Protein AF-0000000067929031 (afdb_homodimer)

Structure (mmCIF, N/CA/C/O backbone):
data_AF-0000000067929031-model_v1
#
loop_
_entity.id
_entity.type
_entity.pdbx_description
1 polymer "Streptomycin 3''-kinase"
#
loop_
_atom_site.group_PDB
_atom_site.id
_atom_site.type_symbol
_atom_site.label_atom_id
_atom_site.label_alt_id
_atom_site.label_comp_id
_atom_site.label_asym_id
_atom_site.label_entity_id
_atom_site.label_seq_id
_atom_site.pdbx_PDB_ins_code
_atom_site.Cartn_x
_atom_site.Cartn_y
_atom_site.Cartn_z
_atom_site.occupancy
_atom_site.B_iso_or_equiv
_atom_site.auth_seq_id
_atom_site.auth_comp_id
_atom_site.auth_asym_id
_atom_site.auth_atom_id
_atom_site.pdbx_PDB_model_num
ATOM 1 N N . MET A 1 1 ? -22.984 -0.752 -9.156 1 40.59 1 MET A N 1
ATOM 2 C CA . MET A 1 1 ? -22.953 0.348 -8.203 1 40.59 1 MET A CA 1
ATOM 3 C C . MET A 1 1 ? -22.078 0.003 -7.008 1 40.59 1 MET A C 1
ATOM 5 O O . MET A 1 1 ? -21.984 -1.159 -6.605 1 40.59 1 MET A O 1
ATOM 9 N N . GLN A 1 2 ? -20.984 0.784 -6.73 1 55.66 2 GLN A N 1
ATOM 10 C CA . GLN A 1 2 ? -20.141 0.468 -5.586 1 55.66 2 GLN A CA 1
ATOM 11 C C . GLN A 1 2 ? -20.984 0.17 -4.348 1 55.66 2 GLN A C 1
ATOM 13 O O . GLN A 1 2 ? -21.859 0.95 -3.984 1 55.66 2 GLN A O 1
ATOM 18 N N . ALA A 1 3 ? -21.062 -1.129 -3.986 1 71.12 3 ALA A N 1
ATOM 19 C CA . ALA A 1 3 ? -21.906 -1.5 -2.857 1 71.12 3 ALA A CA 1
ATOM 20 C C . ALA A 1 3 ? -21.156 -1.351 -1.536 1 71.12 3 ALA A C 1
ATOM 22 O O . ALA A 1 3 ? -20.047 -1.851 -1.389 1 71.12 3 ALA A O 1
ATOM 23 N N . PHE A 1 4 ? -21.609 -0.338 -0.713 1 84.81 4 PHE A N 1
ATOM 24 C CA . PHE A 1 4 ? -21.141 -0.156 0.66 1 84.81 4 PHE A CA 1
ATOM 25 C C . PHE A 1 4 ? -22 -0.962 1.627 1 84.81 4 PHE A C 1
ATOM 27 O O . PHE A 1 4 ? -23.062 -1.46 1.254 1 84.81 4 PHE A O 1
ATOM 34 N N . PRO A 1 5 ? -21.516 -1.262 2.826 1 80.38 5 PRO A N 1
ATOM 35 C CA . PRO A 1 5 ? -22.297 -2.045 3.781 1 80.38 5 PRO A CA 1
ATOM 36 C C . PRO A 1 5 ? -23.75 -1.573 3.879 1 80.38 5 PRO A C 1
ATOM 38 O O . PRO A 1 5 ? -24 -0.375 4.031 1 80.38 5 PRO A O 1
ATOM 41 N N . GLU A 1 6 ? -24.641 -2.482 3.807 1 84.88 6 GLU A N 1
ATOM 42 C CA . GLU A 1 6 ? -26.062 -2.17 3.826 1 84.88 6 GLU A CA 1
ATOM 43 C C . GLU A 1 6 ? -26.438 -1.386 5.082 1 84.88 6 GLU A C 1
ATOM 45 O O . GLU A 1 6 ? -27.312 -0.509 5.035 1 84.88 6 GLU A O 1
ATOM 50 N N . ARG A 1 7 ? -25.766 -1.701 6.168 1 88.94 7 ARG A N 1
ATOM 51 C CA . ARG A 1 7 ? -26.094 -1.1 7.457 1 88.94 7 ARG A CA 1
ATOM 52 C C . ARG A 1 7 ? -25.812 0.397 7.453 1 88.94 7 ARG A C 1
ATOM 54 O O . ARG A 1 7 ? -26.312 1.137 8.297 1 88.94 7 ARG A O 1
ATOM 61 N N . TRP A 1 8 ? -24.969 0.832 6.504 1 92.81 8 TRP A N 1
ATOM 62 C CA . TRP A 1 8 ? -24.641 2.252 6.457 1 92.81 8 TRP A CA 1
ATOM 63 C C . TRP A 1 8 ? -25.781 3.055 5.828 1 92.81 8 TRP A C 1
ATOM 65 O O . TRP A 1 8 ? -25.844 4.273 5.992 1 92.81 8 TRP A O 1
ATOM 75 N N . LYS A 1 9 ? -26.703 2.34 5.078 1 92.44 9 LYS A N 1
ATOM 76 C CA . LYS A 1 9 ? -27.859 2.959 4.457 1 92.44 9 LYS A CA 1
ATOM 77 C C . LYS A 1 9 ? -27.469 4.195 3.656 1 92.44 9 LYS A C 1
ATOM 79 O O . LYS A 1 9 ? -28.078 5.258 3.803 1 92.44 9 LYS A O 1
ATOM 84 N N . VAL A 1 10 ? -26.375 4.117 2.932 1 94.38 10 VAL A N 1
ATOM 85 C CA . VAL A 1 10 ? -25.922 5.219 2.088 1 94.38 10 VAL A CA 1
ATOM 86 C C . VAL A 1 10 ? -26.25 4.914 0.626 1 94.38 10 VAL A C 1
ATOM 88 O O . VAL A 1 10 ? -26.406 3.752 0.247 1 94.38 10 VAL A O 1
ATOM 91 N N . SER A 1 11 ? -26.375 5.949 -0.214 1 93.56 11 SER A N 1
ATOM 92 C CA . SER A 1 11 ? -26.75 5.805 -1.618 1 93.56 11 SER A CA 1
ATOM 93 C C . SER A 1 11 ? -26 6.801 -2.494 1 93.56 11 SER A C 1
ATOM 95 O O . SER A 1 11 ? -25.188 7.59 -1.993 1 93.56 11 SER A O 1
ATOM 97 N N . ALA A 1 12 ? -26.062 6.637 -3.836 1 93.5 12 ALA A N 1
ATOM 98 C CA . ALA A 1 12 ? -25.578 7.559 -4.863 1 93.5 12 ALA A CA 1
ATOM 99 C C . ALA A 1 12 ? -24.094 7.824 -4.707 1 93.5 12 ALA A C 1
ATOM 101 O O . ALA A 1 12 ? -23.656 8.977 -4.684 1 93.5 12 ALA A O 1
ATOM 102 N N . PRO A 1 13 ? -23.344 6.77 -4.625 1 92.25 13 PRO A N 1
ATOM 103 C CA . PRO A 1 13 ? -21.906 6.98 -4.508 1 92.25 13 PRO A CA 1
ATOM 104 C C . PRO A 1 13 ? -21.312 7.68 -5.73 1 92.25 13 PRO A C 1
ATOM 106 O O . PRO A 1 13 ? -21.656 7.348 -6.867 1 92.25 13 PRO A O 1
ATOM 109 N N . GLU A 1 14 ? -20.547 8.703 -5.445 1 92.12 14 GLU A N 1
ATOM 110 C CA . GLU A 1 14 ? -19.75 9.406 -6.445 1 92.12 14 GLU A CA 1
ATOM 111 C C . GLU A 1 14 ? -18.266 9.398 -6.086 1 92.12 14 GLU A C 1
ATOM 113 O O . GLU A 1 14 ? -17.891 9.852 -5.004 1 92.12 14 GLU A O 1
ATOM 118 N N . LEU A 1 15 ? -17.406 8.836 -6.941 1 88.81 15 LEU A N 1
ATOM 119 C CA . LEU A 1 15 ? -15.961 8.859 -6.703 1 88.81 15 LEU A CA 1
ATOM 120 C C . LEU A 1 15 ? -15.414 10.281 -6.84 1 88.81 15 LEU A C 1
ATOM 122 O O . LEU A 1 15 ? -15.469 10.867 -7.922 1 88.81 15 LEU A O 1
ATOM 126 N N . ILE A 1 16 ? -14.867 10.766 -5.785 1 90 16 ILE A N 1
ATOM 127 C CA . ILE A 1 16 ? -14.469 12.164 -5.848 1 90 16 ILE A CA 1
ATOM 128 C C . ILE A 1 16 ? -12.945 12.266 -5.832 1 90 16 ILE A C 1
ATOM 130 O O . ILE A 1 16 ? -12.375 13.305 -6.188 1 90 16 ILE A O 1
ATOM 134 N N . ALA A 1 17 ? -12.25 11.234 -5.289 1 85.81 17 ALA A N 1
ATOM 135 C CA . ALA A 1 17 ? -10.789 11.203 -5.301 1 85.81 17 ALA A CA 1
ATOM 136 C C . ALA A 1 17 ? -10.266 9.773 -5.203 1 85.81 17 ALA A C 1
ATOM 138 O O . ALA A 1 17 ? -10.961 8.891 -4.691 1 85.81 17 ALA A O 1
ATOM 139 N N . GLU A 1 18 ? -9.148 9.5 -5.77 1 79.62 18 GLU A N 1
ATOM 140 C CA . GLU A 1 18 ? -8.43 8.242 -5.629 1 79.62 18 GLU A CA 1
ATOM 141 C C . GLU A 1 18 ? -6.949 8.477 -5.324 1 79.62 18 GLU A C 1
ATOM 143 O O . GLU A 1 18 ? -6.277 9.234 -6.031 1 79.62 18 GLU A O 1
ATOM 148 N N . THR A 1 19 ? -6.551 7.98 -4.184 1 74.62 19 THR A N 1
ATOM 149 C CA . THR A 1 19 ? -5.152 8.07 -3.771 1 74.62 19 THR A CA 1
ATOM 150 C C . THR A 1 19 ? -4.473 6.711 -3.863 1 74.62 19 THR A C 1
ATOM 152 O O . THR A 1 19 ? -5.09 5.727 -4.281 1 74.62 19 THR A O 1
ATOM 155 N N . PHE A 1 20 ? -3.266 6.754 -3.521 1 65.12 20 PHE A N 1
ATOM 156 C CA . PHE A 1 20 ? -2.51 5.508 -3.506 1 65.12 20 PHE A CA 1
ATOM 157 C C . PHE A 1 20 ? -3.145 4.5 -2.559 1 65.12 20 PHE A C 1
ATOM 159 O O . PHE A 1 20 ? -3.244 3.314 -2.881 1 65.12 20 PHE A O 1
ATOM 166 N N . SER A 1 21 ? -3.613 5 -1.498 1 72.06 21 SER A N 1
ATOM 167 C CA . SER A 1 21 ? -4.023 4.082 -0.439 1 72.06 21 SER A CA 1
ATOM 168 C C . SER A 1 21 ? -5.539 3.955 -0.375 1 72.06 21 SER A C 1
ATOM 170 O O . SER A 1 21 ? -6.066 3.033 0.252 1 72.06 21 SER A O 1
ATOM 172 N N . SER A 1 22 ? -6.262 4.926 -1.135 1 81.62 22 SER A N 1
ATOM 173 C CA . SER A 1 22 ? -7.688 4.922 -0.829 1 81.62 22 SER A CA 1
ATOM 174 C C . SER A 1 22 ? -8.508 5.43 -2.008 1 81.62 22 SER A C 1
ATOM 176 O O . SER A 1 22 ? -7.992 6.148 -2.867 1 81.62 22 SER A O 1
ATOM 178 N N . ARG A 1 23 ? -9.703 5.031 -2.162 1 83.5 23 ARG A N 1
ATOM 179 C CA . ARG A 1 23 ? -10.758 5.652 -2.951 1 83.5 23 ARG A CA 1
ATOM 180 C C . ARG A 1 23 ? -11.711 6.445 -2.064 1 83.5 23 ARG A C 1
ATOM 182 O O . ARG A 1 23 ? -12.141 5.957 -1.017 1 83.5 23 ARG A O 1
ATOM 189 N N . ILE A 1 24 ? -11.984 7.664 -2.48 1 91.81 24 ILE A N 1
ATOM 190 C CA . ILE A 1 24 ? -12.859 8.539 -1.702 1 91.81 24 ILE A CA 1
ATOM 191 C C . ILE A 1 24 ? -14.188 8.734 -2.434 1 91.81 24 ILE A C 1
ATOM 193 O O . ILE A 1 24 ? -14.211 9.242 -3.555 1 91.81 24 ILE A O 1
ATOM 197 N N . TRP A 1 25 ? -15.273 8.344 -1.76 1 93.19 25 TRP A N 1
ATOM 198 C CA . TRP A 1 25 ? -16.609 8.422 -2.342 1 93.19 25 TRP A CA 1
ATOM 199 C C . TRP A 1 25 ? -17.484 9.398 -1.563 1 93.19 25 TRP A C 1
ATOM 201 O O . TRP A 1 25 ? -17.516 9.367 -0.331 1 93.19 25 TRP A O 1
ATOM 211 N N . LYS A 1 26 ? -18.156 10.273 -2.279 1 95.69 26 LYS A N 1
ATOM 212 C CA . LYS A 1 26 ? -19.25 11.023 -1.678 1 95.69 26 LYS A CA 1
ATOM 213 C C . LYS A 1 26 ? -20.562 10.242 -1.76 1 95.69 26 LYS A C 1
ATOM 215 O O . LYS A 1 26 ? -20.891 9.672 -2.805 1 95.69 26 LYS A O 1
ATOM 220 N N . VAL A 1 27 ? -21.234 10.094 -0.647 1 96.12 27 VAL A N 1
ATOM 221 C CA . VAL A 1 27 ? -22.484 9.336 -0.6 1 96.12 27 VAL A CA 1
ATOM 222 C C . VAL A 1 27 ? -23.578 10.172 0.07 1 96.12 27 VAL A C 1
ATOM 224 O O . VAL A 1 27 ? -23.297 11.242 0.614 1 96.12 27 VAL A O 1
ATOM 227 N N . THR A 1 28 ? -24.797 9.711 -0.08 1 97.31 28 THR A N 1
ATOM 228 C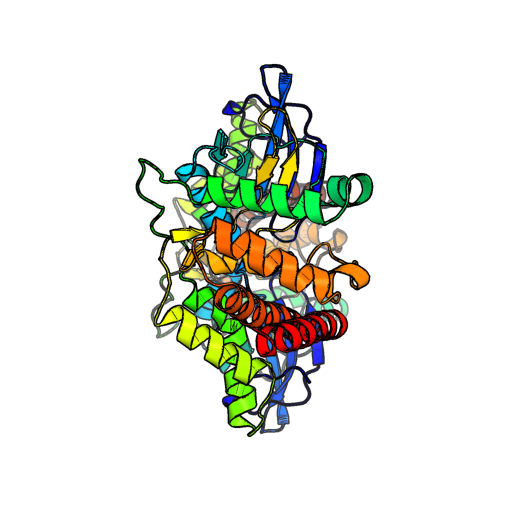 CA . THR A 1 28 ? -25.938 10.32 0.591 1 97.31 28 THR A CA 1
ATOM 229 C C . THR A 1 28 ? -26.484 9.406 1.684 1 97.31 28 THR A C 1
ATOM 231 O O . THR A 1 28 ? -26.766 8.234 1.433 1 97.31 28 THR A O 1
ATOM 234 N N . ARG A 1 29 ? -26.609 9.93 2.9 1 96.62 29 ARG A N 1
ATOM 235 C CA . ARG A 1 29 ? -27.125 9.148 4.02 1 96.62 29 ARG A CA 1
ATOM 236 C C . ARG A 1 29 ? -28.641 9.039 3.965 1 96.62 29 ARG A C 1
ATOM 238 O O . ARG A 1 29 ? -29.281 9.648 3.104 1 96.62 29 ARG A O 1
ATOM 245 N N . GLU A 1 30 ? -29.219 8.227 4.824 1 94.81 30 GLU A N 1
ATOM 246 C CA . GLU A 1 30 ? -30.656 7.992 4.855 1 94.81 30 GLU A CA 1
ATOM 247 C C . GLU A 1 30 ? -31.422 9.289 5.094 1 94.81 30 GLU A C 1
ATOM 249 O O . GLU A 1 30 ? -32.5 9.484 4.555 1 94.81 30 GLU A O 1
ATOM 254 N N . ASP A 1 31 ? -30.828 10.203 5.805 1 95.5 31 ASP A N 1
ATOM 255 C CA . ASP A 1 31 ? -31.5 11.453 6.141 1 95.5 31 ASP A CA 1
ATOM 256 C C . ASP A 1 31 ? -31.25 12.516 5.07 1 95.5 31 ASP A C 1
ATOM 258 O O . ASP A 1 31 ? -31.641 13.672 5.238 1 95.5 31 ASP A O 1
ATOM 262 N N . GLY A 1 32 ? -30.562 12.164 4.035 1 95.75 32 GLY A N 1
ATOM 263 C CA . GLY A 1 32 ? -30.344 13.062 2.914 1 95.75 32 GLY A CA 1
ATOM 264 C C . GLY A 1 32 ? -29.031 13.812 3.002 1 95.75 32 GLY A C 1
ATOM 265 O O . GLY A 1 32 ? -28.609 14.453 2.037 1 95.75 32 GLY A O 1
ATOM 266 N N . SER A 1 33 ? -28.391 13.805 4.105 1 95.5 33 SER A N 1
ATOM 267 C CA . SER A 1 33 ? -27.141 14.539 4.289 1 95.5 33 SER A CA 1
ATOM 268 C C . SER A 1 33 ? -25.969 13.836 3.594 1 95.5 33 SER A C 1
ATOM 270 O O . SER A 1 33 ? -25.984 12.609 3.451 1 95.5 33 SER A O 1
ATOM 272 N N . PRO A 1 34 ? -25.031 14.594 3.191 1 96.94 34 PRO A N 1
ATOM 273 C CA . PRO A 1 34 ? -23.859 13.992 2.553 1 96.94 34 PRO A CA 1
ATOM 274 C C . PRO A 1 34 ? -22.891 13.367 3.559 1 96.94 34 PRO A C 1
ATOM 276 O O . PRO A 1 34 ? -22.859 13.773 4.723 1 96.94 34 PRO A O 1
ATOM 279 N N . ALA A 1 35 ? -22.172 12.352 3.133 1 97.62 35 ALA A N 1
ATOM 280 C CA . ALA A 1 35 ? -21.094 11.711 3.877 1 97.62 35 ALA A CA 1
ATOM 281 C C . ALA A 1 35 ? -19.984 11.25 2.941 1 97.62 35 ALA A C 1
ATOM 283 O O . ALA A 1 35 ? -20.109 11.344 1.719 1 97.62 35 ALA A O 1
ATOM 284 N N . ILE A 1 36 ? -18.859 10.867 3.471 1 97.19 36 ILE A N 1
ATOM 285 C CA . ILE A 1 36 ? -17.703 10.406 2.705 1 97.19 36 ILE A CA 1
ATOM 286 C C . ILE A 1 36 ? -17.391 8.961 3.062 1 97.19 36 ILE A C 1
ATOM 288 O O . ILE A 1 36 ? -17.422 8.578 4.238 1 97.19 36 ILE A O 1
ATOM 292 N N . VAL A 1 37 ? -17.234 8.164 2.119 1 95.19 37 VAL A N 1
ATOM 293 C CA . VAL A 1 37 ? -16.672 6.832 2.334 1 95.19 37 VAL A CA 1
ATOM 294 C C . VAL A 1 37 ? -15.211 6.805 1.878 1 95.19 37 VAL A C 1
ATOM 296 O O . VAL A 1 37 ? -14.914 7.078 0.713 1 95.19 37 VAL A O 1
ATOM 299 N N . LYS A 1 38 ? -14.289 6.586 2.824 1 93.69 38 LYS A N 1
ATOM 300 C CA . LYS A 1 38 ? -12.906 6.277 2.496 1 93.69 38 LYS A CA 1
ATOM 301 C C . LYS A 1 38 ? -12.68 4.77 2.428 1 93.69 38 LYS A C 1
ATOM 303 O O . LYS A 1 38 ? -12.719 4.082 3.451 1 93.69 38 LYS A O 1
ATOM 308 N N . ASP A 1 39 ? -12.516 4.336 1.235 1 85.69 39 ASP A N 1
ATOM 309 C CA . ASP A 1 39 ? -12.328 2.914 0.965 1 85.69 39 ASP A CA 1
ATOM 310 C C . ASP A 1 39 ? -10.852 2.586 0.761 1 85.69 39 ASP A C 1
ATOM 312 O O . ASP A 1 39 ? -10.289 2.848 -0.306 1 85.69 39 ASP A O 1
ATOM 316 N N . LEU A 1 40 ? -10.211 2.045 1.852 1 80.06 40 LEU A N 1
ATOM 317 C CA . LEU A 1 40 ? -8.789 1.741 1.782 1 80.06 40 LEU A CA 1
ATOM 318 C C . LEU A 1 40 ? -8.523 0.567 0.844 1 80.06 40 LEU A C 1
ATOM 320 O O . LEU A 1 40 ? -9.258 -0.426 0.868 1 80.06 40 LEU A O 1
ATOM 324 N N . LYS A 1 41 ? -7.645 0.822 -0.031 1 68 41 LYS A N 1
ATOM 325 C CA . LYS A 1 41 ? -7.262 -0.237 -0.96 1 68 41 LYS A CA 1
ATOM 326 C C . LYS A 1 41 ? -6.594 -1.397 -0.228 1 68 41 LYS A C 1
ATOM 328 O O . LYS A 1 41 ? -5.875 -1.188 0.752 1 68 41 LYS A O 1
ATOM 333 N N . PRO A 1 42 ? -7.121 -2.568 -0.484 1 56.78 42 PRO A N 1
ATOM 334 C CA . PRO A 1 42 ? -6.516 -3.725 0.178 1 56.78 42 PRO A CA 1
ATOM 335 C C . PRO A 1 42 ? -4.992 -3.744 0.052 1 56.78 42 PRO A C 1
ATOM 337 O O . PRO A 1 42 ? -4.453 -3.395 -1 1 56.78 42 PRO A O 1
ATOM 340 N N . PHE A 1 43 ? -4.316 -3.633 1.173 1 53.59 43 PHE A N 1
ATOM 341 C CA . PHE A 1 43 ? -2.861 -3.631 1.231 1 53.59 43 PHE A CA 1
ATOM 342 C C . PHE A 1 43 ? -2.316 -5.055 1.234 1 53.59 43 PHE A C 1
ATOM 344 O O . PHE A 1 43 ? -1.21 -5.301 1.717 1 53.59 43 PHE A O 1
ATOM 351 N N . ASP A 1 44 ? -3.184 -5.957 0.912 1 62.47 44 ASP A N 1
ATOM 352 C CA . ASP A 1 44 ? -2.777 -7.359 0.881 1 62.47 44 ASP A CA 1
ATOM 353 C C . ASP A 1 44 ? -1.483 -7.539 0.091 1 62.47 44 ASP A C 1
ATOM 355 O O . ASP A 1 44 ? -0.7 -8.445 0.373 1 62.47 44 ASP A O 1
ATOM 359 N N . ASP A 1 45 ? -1.142 -6.457 -0.545 1 68.81 45 ASP A N 1
ATOM 360 C CA . ASP A 1 45 ? 0.024 -6.582 -1.416 1 68.81 45 ASP A CA 1
ATOM 361 C C . ASP A 1 45 ? 1.32 -6.504 -0.612 1 68.81 45 ASP A C 1
ATOM 363 O O . ASP A 1 45 ? 2.256 -7.27 -0.86 1 68.81 45 ASP A O 1
ATOM 367 N N . VAL A 1 46 ? 1.334 -5.676 0.432 1 67.75 46 VAL A N 1
ATOM 368 C CA . VAL A 1 46 ? 2.549 -5.551 1.231 1 67.75 46 VAL A CA 1
ATOM 369 C C . VAL A 1 46 ? 2.744 -6.809 2.076 1 67.75 46 VAL A C 1
ATOM 371 O O . VAL A 1 46 ? 3.855 -7.332 2.172 1 67.75 46 VAL A O 1
ATOM 374 N N . ALA A 1 47 ? 1.656 -7.184 2.713 1 77.25 47 ALA A N 1
ATOM 375 C CA . ALA A 1 47 ? 1.729 -8.406 3.508 1 77.25 47 ALA A CA 1
ATOM 376 C C . ALA A 1 47 ? 2.152 -9.594 2.648 1 77.25 47 ALA A C 1
ATOM 378 O O . ALA A 1 47 ? 2.932 -10.445 3.09 1 77.25 47 ALA A O 1
ATOM 379 N N . ASP A 1 48 ? 1.684 -9.602 1.429 1 85.75 48 ASP A N 1
ATOM 380 C CA . ASP A 1 48 ? 2.061 -10.656 0.488 1 85.75 48 ASP A CA 1
ATOM 381 C C . ASP A 1 48 ? 3.562 -10.625 0.211 1 85.75 48 ASP A C 1
ATOM 383 O O . ASP A 1 48 ? 4.203 -11.68 0.151 1 85.75 48 ASP A O 1
ATOM 387 N N . GLU A 1 49 ? 4.066 -9.414 0.069 1 85.5 49 GLU A N 1
ATOM 388 C CA . GLU A 1 49 ? 5.488 -9.266 -0.232 1 85.5 49 GLU A CA 1
ATOM 389 C C . GLU A 1 49 ? 6.348 -9.742 0.936 1 85.5 49 GLU A C 1
ATOM 391 O O . GLU A 1 49 ? 7.379 -10.383 0.733 1 85.5 49 GLU A O 1
ATOM 396 N N . LEU A 1 50 ? 5.926 -9.43 2.121 1 82.69 50 LEU A N 1
ATOM 397 C CA . LEU A 1 50 ? 6.676 -9.828 3.309 1 82.69 50 LEU A CA 1
ATOM 398 C C . LEU A 1 50 ? 6.613 -11.336 3.506 1 82.69 50 LEU A C 1
ATOM 400 O O . LEU A 1 50 ? 7.629 -11.977 3.781 1 82.69 50 LEU A O 1
ATOM 404 N N . ARG A 1 51 ? 5.492 -11.891 3.41 1 90.81 51 ARG A N 1
ATOM 405 C CA . ARG A 1 51 ? 5.363 -13.336 3.506 1 90.81 51 ARG A CA 1
ATOM 406 C C . ARG A 1 51 ? 6.172 -14.031 2.414 1 90.81 51 ARG A C 1
ATOM 408 O O . ARG A 1 51 ? 6.781 -15.078 2.656 1 90.81 51 ARG A O 1
ATOM 415 N N . GLY A 1 52 ? 6.133 -13.406 1.208 1 95.19 52 GLY A N 1
ATOM 416 C CA . GLY A 1 52 ? 6.934 -13.938 0.117 1 95.19 52 GLY A CA 1
ATOM 417 C C . GLY A 1 52 ? 8.414 -13.969 0.423 1 95.19 52 GLY A C 1
ATOM 418 O O . GLY A 1 52 ? 9.117 -14.914 0.062 1 95.19 52 GLY A O 1
ATOM 419 N N . GLU A 1 53 ? 8.852 -12.938 1.103 1 93 53 GLU A N 1
ATOM 420 C CA . GLU A 1 53 ? 10.25 -12.875 1.537 1 93 53 GLU A CA 1
ATOM 421 C C . GLU A 1 53 ? 10.578 -14.023 2.486 1 93 53 GLU A C 1
ATOM 423 O O . GLU A 1 53 ? 11.617 -14.68 2.342 1 93 53 GLU A O 1
ATOM 428 N N . HIS A 1 54 ? 9.719 -14.266 3.436 1 93.75 54 HIS A N 1
ATOM 429 C CA . HIS A 1 54 ? 9.93 -15.336 4.406 1 93.75 54 HIS A CA 1
ATOM 430 C C . HIS A 1 54 ? 9.891 -16.703 3.734 1 93.75 54 HIS A C 1
ATOM 432 O O . HIS A 1 54 ? 10.664 -17.594 4.09 1 93.75 54 HIS A O 1
ATOM 438 N N . TYR A 1 55 ? 9.031 -16.812 2.799 1 97.25 55 TYR A N 1
ATOM 439 C CA . TYR A 1 55 ? 8.953 -18.031 2.014 1 97.25 55 TYR A CA 1
ATOM 440 C C . TYR A 1 55 ? 10.266 -18.312 1.291 1 97.25 55 TYR A C 1
ATOM 442 O O . TYR A 1 55 ? 10.773 -19.438 1.315 1 97.25 55 TYR A O 1
ATOM 450 N N . LEU A 1 56 ? 10.828 -17.312 0.664 1 97.5 56 LEU A N 1
ATOM 451 C CA . LEU A 1 56 ? 12.094 -17.469 -0.056 1 97.5 56 LEU A CA 1
ATOM 452 C C . LEU A 1 56 ? 13.227 -17.797 0.904 1 97.5 56 LEU A C 1
ATOM 454 O O . LEU A 1 56 ? 14.078 -18.641 0.593 1 97.5 56 LEU A O 1
ATOM 458 N N . ALA A 1 57 ? 13.203 -17.141 2.041 1 95.25 57 ALA A N 1
ATOM 459 C CA . ALA A 1 57 ? 14.219 -17.438 3.049 1 95.25 57 ALA A CA 1
ATOM 460 C C . ALA A 1 57 ? 14.148 -18.891 3.498 1 95.25 57 ALA A C 1
ATOM 462 O O . ALA A 1 57 ? 15.18 -19.531 3.736 1 95.25 57 ALA A O 1
ATOM 463 N N . TRP A 1 58 ? 12.961 -19.359 3.641 1 95.88 58 TRP A N 1
ATOM 464 C CA . TRP A 1 58 ? 12.727 -20.734 4.086 1 95.88 58 TRP A CA 1
ATOM 465 C C . TRP A 1 58 ? 13.141 -21.734 3.012 1 95.88 58 TRP A C 1
ATOM 467 O O . TRP A 1 58 ? 13.742 -22.766 3.316 1 95.88 58 TRP A O 1
ATOM 477 N N . ARG A 1 59 ? 12.836 -21.438 1.724 1 96.38 59 ARG A N 1
ATOM 478 C CA . ARG A 1 59 ? 13.078 -22.391 0.643 1 96.38 59 ARG A CA 1
ATOM 479 C C . ARG A 1 59 ? 14.562 -22.469 0.305 1 96.38 59 ARG A C 1
ATOM 481 O O . ARG A 1 59 ? 15.023 -23.469 -0.235 1 96.38 59 ARG A O 1
ATOM 488 N N . ARG A 1 60 ? 15.258 -21.328 0.441 1 95.38 60 ARG A N 1
ATOM 489 C CA . ARG A 1 60 ? 16.703 -21.25 0.255 1 95.38 60 ARG A CA 1
ATOM 490 C C . ARG A 1 60 ? 17.094 -21.641 -1.163 1 95.38 60 ARG A C 1
ATOM 492 O O . ARG A 1 60 ? 18.062 -22.375 -1.361 1 95.38 60 ARG A O 1
ATOM 499 N N . GLY A 1 61 ? 16.312 -21.375 -2.082 1 96.75 61 GLY A N 1
ATOM 500 C CA . GLY A 1 61 ? 16.688 -21.516 -3.477 1 96.75 61 GLY A CA 1
ATOM 501 C C . GLY A 1 61 ? 16.172 -22.797 -4.109 1 96.75 61 GLY A C 1
ATOM 502 O O . GLY A 1 61 ? 16.391 -23.031 -5.297 1 96.75 61 GLY A O 1
ATOM 503 N N . GLU A 1 62 ? 15.516 -23.625 -3.373 1 97 62 GLU A N 1
ATOM 504 C CA . GLU A 1 62 ? 14.961 -24.844 -3.943 1 97 62 GLU A CA 1
ATOM 505 C C . GLU A 1 62 ? 13.68 -24.562 -4.727 1 97 62 GLU A C 1
ATOM 507 O O . GLU A 1 62 ? 12.617 -24.344 -4.137 1 97 62 GLU A O 1
ATOM 512 N N . GLY A 1 63 ? 13.781 -24.578 -6.023 1 97.69 63 GLY A N 1
ATOM 513 C CA . GLY A 1 63 ? 12.648 -24.344 -6.902 1 97.69 63 GLY A CA 1
ATOM 514 C C . GLY A 1 63 ? 12.344 -22.875 -7.105 1 97.69 63 GLY A C 1
ATOM 515 O O . GLY A 1 63 ? 11.516 -22.516 -7.945 1 97.69 63 GLY A O 1
ATOM 516 N N . ALA A 1 64 ? 12.969 -22.031 -6.344 1 98.5 64 ALA A N 1
ATOM 517 C CA . ALA A 1 64 ? 12.742 -20.578 -6.395 1 98.5 64 ALA A CA 1
ATOM 518 C C . ALA A 1 64 ? 14.062 -19.828 -6.32 1 98.5 64 ALA A C 1
ATOM 520 O O . ALA A 1 64 ? 15.109 -20.406 -6.023 1 98.5 64 ALA A O 1
ATOM 521 N N . VAL A 1 65 ? 14.008 -18.578 -6.637 1 98.38 65 VAL A N 1
ATOM 522 C CA . VAL A 1 65 ? 15.195 -17.734 -6.52 1 98.38 65 VAL A CA 1
ATOM 523 C C . VAL A 1 65 ? 15.609 -17.641 -5.055 1 98.38 65 VAL A C 1
ATOM 525 O O . VAL A 1 65 ? 14.773 -17.766 -4.152 1 98.38 65 VAL A O 1
ATOM 528 N N . ARG A 1 66 ? 16.844 -17.359 -4.824 1 97.69 66 ARG A N 1
ATOM 529 C CA . ARG A 1 66 ? 17.391 -17.203 -3.477 1 97.69 66 ARG A CA 1
ATOM 530 C C . ARG A 1 66 ? 17.188 -15.789 -2.961 1 97.69 66 ARG A C 1
ATOM 532 O O . ARG A 1 66 ? 17.344 -14.82 -3.711 1 97.69 66 ARG A O 1
ATOM 539 N N . LEU A 1 67 ? 16.797 -15.703 -1.733 1 97.44 67 LEU A N 1
ATOM 540 C CA . LEU A 1 67 ? 16.938 -14.453 -1 1 97.44 67 LEU A CA 1
ATOM 541 C C . LEU A 1 67 ? 18.375 -14.258 -0.531 1 97.44 67 LEU A C 1
ATOM 543 O O . LEU A 1 67 ? 18.859 -14.984 0.352 1 97.44 67 LEU A O 1
ATOM 547 N N . LEU A 1 68 ? 19.062 -13.336 -1.132 1 96.75 68 LEU A N 1
ATOM 548 C CA . LEU A 1 68 ? 20.484 -13.172 -0.868 1 96.75 68 LEU A CA 1
ATOM 549 C C . LEU A 1 68 ? 20.719 -12.312 0.375 1 96.75 68 LEU A C 1
ATOM 551 O O . LEU A 1 68 ? 21.672 -12.539 1.12 1 96.75 68 LEU A O 1
ATOM 555 N N . SER A 1 69 ? 19.875 -11.258 0.507 1 93 69 SER A N 1
ATOM 556 C CA . SER A 1 69 ? 19.969 -10.375 1.667 1 93 69 SER A CA 1
ATOM 557 C C . SER A 1 69 ? 18.703 -9.547 1.839 1 93 69 SER A C 1
ATOM 559 O O . SER A 1 69 ? 17.844 -9.531 0.956 1 93 69 SER A O 1
ATOM 561 N N . ARG A 1 70 ? 18.547 -9.016 2.975 1 88.81 70 ARG A N 1
ATOM 562 C CA . ARG A 1 70 ? 17.422 -8.133 3.281 1 88.81 70 ARG A CA 1
ATOM 563 C C . ARG A 1 70 ? 17.906 -6.898 4.047 1 88.81 70 ARG A C 1
ATOM 565 O O . ARG A 1 70 ? 18.844 -6.98 4.836 1 88.81 70 ARG A O 1
ATOM 572 N N . ASP A 1 71 ? 17.297 -5.758 3.729 1 80.69 71 ASP A N 1
ATOM 573 C CA . ASP A 1 71 ? 17.516 -4.516 4.457 1 80.69 71 ASP A CA 1
ATOM 574 C C . ASP A 1 71 ? 16.234 -3.709 4.57 1 80.69 71 ASP A C 1
ATOM 576 O O . ASP A 1 71 ? 15.852 -3.002 3.635 1 80.69 71 ASP A O 1
ATOM 580 N N . GLY A 1 72 ? 15.555 -3.838 5.707 1 71.62 72 GLY A N 1
ATOM 581 C CA . GLY A 1 72 ? 14.25 -3.209 5.84 1 71.62 72 GLY A CA 1
ATOM 582 C C . GLY A 1 72 ? 13.234 -3.732 4.848 1 71.62 72 GLY A C 1
ATOM 583 O O . GLY A 1 72 ? 12.922 -4.926 4.844 1 71.62 72 GLY A O 1
ATOM 584 N N . HIS A 1 73 ? 12.828 -2.77 3.957 1 72 73 HIS A N 1
ATOM 585 C CA . HIS A 1 73 ? 11.805 -3.098 2.971 1 72 73 HIS A CA 1
ATOM 586 C C . HIS A 1 73 ? 12.43 -3.482 1.635 1 72 73 HIS A C 1
ATOM 588 O O . HIS A 1 73 ? 11.742 -3.555 0.617 1 72 73 HIS A O 1
ATOM 594 N N . ARG A 1 74 ? 13.766 -3.697 1.704 1 82.75 74 ARG A N 1
ATOM 595 C CA . ARG A 1 74 ? 14.469 -4.047 0.476 1 82.75 74 ARG A CA 1
ATOM 596 C C . ARG A 1 74 ? 14.961 -5.492 0.521 1 82.75 74 ARG A C 1
ATOM 598 O O . ARG A 1 74 ? 15.43 -5.961 1.561 1 82.75 74 ARG A O 1
ATOM 605 N N . MET A 1 75 ? 14.797 -6.184 -0.553 1 93.25 75 MET A N 1
ATOM 606 C CA . MET A 1 75 ? 15.297 -7.543 -0.714 1 93.25 75 MET A CA 1
ATOM 607 C C . MET A 1 75 ? 16.328 -7.617 -1.842 1 93.25 75 MET A C 1
ATOM 609 O O . MET A 1 75 ? 16.109 -7.062 -2.92 1 93.25 75 MET A O 1
ATOM 613 N N . LEU A 1 76 ? 17.469 -8.211 -1.567 1 95.81 76 LEU A N 1
ATOM 614 C CA . LEU A 1 76 ? 18.391 -8.617 -2.611 1 95.81 76 LEU A CA 1
ATOM 615 C C . LEU A 1 76 ? 18.141 -10.07 -3.021 1 95.81 76 LEU A C 1
ATOM 617 O O . LEU A 1 76 ? 18.234 -10.977 -2.189 1 95.81 76 LEU A O 1
ATOM 621 N N . LEU A 1 77 ? 17.859 -10.25 -4.297 1 97.88 77 LEU A N 1
ATOM 622 C CA . LEU A 1 77 ? 17.438 -11.562 -4.785 1 97.88 77 LEU A CA 1
ATOM 623 C C . LEU A 1 77 ? 18.391 -12.062 -5.871 1 97.88 77 LEU A C 1
ATOM 625 O O . LEU A 1 77 ? 18.984 -11.266 -6.59 1 97.88 77 LEU A O 1
ATOM 629 N N . GLU A 1 78 ? 18.422 -13.312 -5.945 1 97.88 78 GLU A N 1
ATOM 630 C CA . GLU A 1 78 ? 19.078 -13.969 -7.078 1 97.88 78 GLU A CA 1
ATOM 631 C C . GLU A 1 78 ? 18.406 -13.586 -8.398 1 97.88 78 GLU A C 1
ATOM 633 O O . GLU A 1 78 ? 17.188 -13.484 -8.469 1 97.88 78 GLU A O 1
ATOM 638 N N . TYR A 1 79 ? 19.203 -13.32 -9.359 1 97 79 TYR A N 1
ATOM 639 C CA . TYR A 1 79 ? 18.703 -13.125 -10.711 1 97 79 TYR A CA 1
ATOM 640 C C . TYR A 1 79 ? 18.25 -14.445 -11.328 1 97 79 TYR A C 1
ATOM 642 O O . TYR A 1 79 ? 19.062 -15.352 -11.523 1 97 79 TYR A O 1
ATOM 650 N N . ALA A 1 80 ? 17.031 -14.57 -11.672 1 96.12 80 ALA A N 1
ATOM 651 C CA . ALA A 1 80 ? 16.469 -15.836 -12.133 1 96.12 80 ALA A CA 1
ATOM 652 C C . ALA A 1 80 ? 16.766 -16.062 -13.609 1 96.12 80 ALA A C 1
ATOM 654 O O . ALA A 1 80 ? 16.672 -17.188 -14.102 1 96.12 80 ALA A O 1
ATOM 655 N N . GLY A 1 81 ? 17.109 -14.977 -14.359 1 95 81 GLY A N 1
ATOM 656 C CA . GLY A 1 81 ? 17.281 -15.055 -15.797 1 95 81 GLY A CA 1
ATOM 657 C C . GLY A 1 81 ? 16.328 -14.156 -16.562 1 95 81 GLY A C 1
ATOM 658 O O . GLY A 1 81 ? 15.57 -13.398 -15.969 1 95 81 GLY A O 1
ATOM 659 N N . ASP A 1 82 ? 16.391 -14.234 -17.875 1 92.06 82 ASP A N 1
ATOM 660 C CA . ASP A 1 82 ? 15.656 -13.266 -18.688 1 92.06 82 ASP A CA 1
ATOM 661 C C . ASP A 1 82 ? 14.57 -13.953 -19.5 1 92.06 82 ASP A C 1
ATOM 663 O O . ASP A 1 82 ? 13.797 -13.297 -20.203 1 92.06 82 ASP A O 1
ATOM 667 N N . ARG A 1 83 ? 14.523 -15.266 -19.391 1 96.38 83 ARG A N 1
ATOM 668 C CA . ARG A 1 83 ? 13.578 -15.961 -20.25 1 96.38 83 ARG A CA 1
ATOM 669 C C . ARG A 1 83 ? 12.352 -16.406 -19.453 1 96.38 83 ARG A C 1
ATOM 671 O O . ARG A 1 83 ? 12.461 -17.25 -18.547 1 96.38 83 ARG A O 1
ATOM 678 N N . LEU A 1 84 ? 11.25 -15.945 -19.875 1 97.31 84 LEU A N 1
ATOM 679 C CA . LEU A 1 84 ? 9.992 -16.297 -19.219 1 97.31 84 LEU A CA 1
ATOM 680 C C . LEU A 1 84 ? 9.469 -17.641 -19.75 1 97.31 84 LEU A C 1
ATOM 682 O O . LEU A 1 84 ? 9.672 -17.969 -20.906 1 97.31 84 LEU A O 1
ATOM 686 N N . LEU A 1 85 ? 8.789 -18.344 -18.938 1 98.5 85 LEU A N 1
ATOM 687 C CA . LEU A 1 85 ? 8.148 -19.578 -19.375 1 98.5 85 LEU A CA 1
ATOM 688 C C . LEU A 1 85 ? 7.16 -19.312 -20.5 1 98.5 85 LEU A C 1
ATOM 690 O O . LEU A 1 85 ? 7.004 -20.141 -21.406 1 98.5 85 LEU A O 1
ATOM 694 N N . SER A 1 86 ? 6.488 -18.094 -20.484 1 97.69 86 SER A N 1
ATOM 695 C CA . SER A 1 86 ? 5.551 -17.75 -21.547 1 97.69 86 SER A CA 1
ATOM 696 C C . SER A 1 86 ? 6.254 -17.641 -22.891 1 97.69 86 SER A C 1
ATOM 698 O O . SER A 1 86 ? 5.668 -17.953 -23.938 1 97.69 86 SER A O 1
ATOM 700 N N . GLU A 1 87 ? 7.484 -17.25 -22.828 1 96.81 87 GLU A N 1
ATOM 701 C CA . GLU A 1 87 ? 8.266 -17.203 -24.062 1 96.81 87 GLU A CA 1
ATOM 702 C C . GLU A 1 87 ? 8.625 -18.609 -24.547 1 96.81 87 GLU A C 1
ATOM 704 O O . GLU A 1 87 ? 8.641 -18.859 -25.75 1 96.81 87 GLU A O 1
ATOM 709 N N . HIS A 1 88 ? 8.961 -19.438 -23.609 1 97.62 88 HIS A N 1
ATOM 710 C CA . HIS A 1 88 ? 9.211 -20.828 -23.953 1 97.62 88 HIS A CA 1
ATOM 711 C C . HIS A 1 88 ? 7.969 -21.469 -24.562 1 97.62 88 HIS A C 1
ATOM 713 O O . HIS A 1 88 ? 8.078 -22.219 -25.547 1 97.62 88 HIS A O 1
ATOM 719 N N . LEU A 1 89 ? 6.859 -21.188 -24.031 1 97.81 89 LEU A N 1
ATOM 720 C CA . LEU A 1 89 ? 5.59 -21.656 -24.562 1 97.81 89 LEU A CA 1
ATOM 721 C C . LEU A 1 89 ? 5.422 -21.25 -26.016 1 97.81 89 LEU A C 1
ATOM 723 O O . LEU A 1 89 ? 5.016 -22.047 -26.859 1 97.81 89 LEU A O 1
ATOM 727 N N . ALA A 1 90 ? 5.719 -20.047 -26.297 1 96.19 90 ALA A N 1
ATOM 728 C CA . ALA A 1 90 ? 5.574 -19.516 -27.656 1 96.19 90 ALA A CA 1
ATOM 729 C C . ALA A 1 90 ? 6.477 -20.266 -28.641 1 96.19 90 ALA A C 1
ATOM 731 O O . ALA A 1 90 ? 6.113 -20.469 -29.797 1 96.19 90 ALA A O 1
ATOM 732 N N . GLU A 1 91 ? 7.59 -20.734 -28.156 1 97.44 91 GLU A N 1
ATOM 733 C CA . GLU A 1 91 ? 8.586 -21.344 -29.016 1 97.44 91 GLU A CA 1
ATOM 734 C C . GLU A 1 91 ? 8.406 -22.859 -29.078 1 97.44 91 GLU A C 1
ATOM 736 O O . GLU A 1 91 ? 8.633 -23.469 -30.125 1 97.44 91 GLU A O 1
ATOM 741 N N . HIS A 1 92 ? 8.008 -23.438 -27.969 1 97.88 92 HIS A N 1
ATOM 742 C CA . HIS A 1 92 ? 8.102 -24.891 -27.875 1 97.88 92 HIS A CA 1
ATOM 743 C C . HIS A 1 92 ? 6.73 -25.516 -27.625 1 97.88 92 HIS A C 1
ATOM 745 O O . HIS A 1 92 ? 6.602 -26.734 -27.562 1 97.88 92 HIS A O 1
ATOM 751 N N . GLY A 1 93 ? 5.758 -24.656 -27.359 1 97.38 93 GLY A N 1
ATOM 752 C CA . GLY A 1 93 ? 4.41 -25.172 -27.188 1 97.38 93 GLY A CA 1
ATOM 753 C C . GLY A 1 93 ? 3.969 -25.219 -25.75 1 97.38 93 GLY A C 1
ATOM 754 O O . GLY A 1 93 ? 4.801 -25.156 -24.828 1 97.38 93 GLY A O 1
ATOM 755 N N . ASP A 1 94 ? 2.648 -25.375 -25.547 1 98 94 ASP A N 1
ATOM 756 C CA . ASP A 1 94 ? 2.02 -25.297 -24.234 1 98 94 ASP A CA 1
ATOM 757 C C . ASP A 1 94 ? 2.309 -26.547 -23.422 1 98 94 ASP A C 1
ATOM 759 O O . ASP A 1 94 ? 2.457 -26.484 -22.188 1 98 94 ASP A O 1
ATOM 76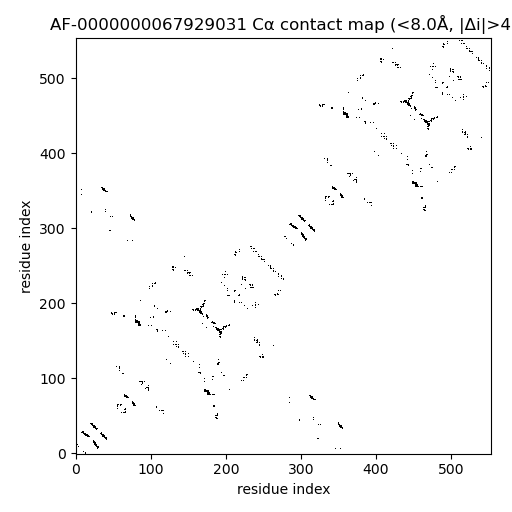3 N N . ASP A 1 95 ? 2.371 -27.734 -24.062 1 97.81 95 ASP A N 1
ATOM 764 C CA . ASP A 1 95 ? 2.654 -28.969 -23.344 1 97.81 95 ASP A CA 1
ATOM 765 C C . ASP A 1 95 ? 4.035 -28.922 -22.688 1 97.81 95 ASP A C 1
ATOM 767 O O . ASP A 1 95 ? 4.199 -29.344 -21.547 1 97.81 95 ASP A O 1
ATOM 771 N N . ALA A 1 96 ? 4.973 -28.422 -23.422 1 98.31 96 ALA A N 1
ATOM 772 C CA . ALA A 1 96 ? 6.328 -28.297 -22.891 1 98.31 96 ALA A CA 1
ATOM 773 C C . ALA A 1 96 ? 6.363 -27.359 -21.688 1 98.31 96 ALA A C 1
ATOM 775 O O . ALA A 1 96 ? 7.016 -27.656 -20.688 1 98.31 96 ALA A O 1
ATOM 776 N N . ALA A 1 97 ? 5.676 -26.25 -21.812 1 98.69 97 ALA A N 1
ATOM 777 C CA . ALA A 1 97 ? 5.617 -25.281 -20.703 1 98.69 97 ALA A CA 1
ATOM 778 C C . ALA A 1 97 ? 4.949 -25.891 -19.484 1 98.69 97 ALA A C 1
ATOM 780 O O . ALA A 1 97 ? 5.391 -25.672 -18.344 1 98.69 97 ALA A O 1
ATOM 781 N N . THR A 1 98 ? 3.889 -26.656 -19.703 1 98.75 98 THR A N 1
ATOM 782 C CA . THR A 1 98 ? 3.178 -27.312 -18.625 1 98.75 98 THR A CA 1
ATOM 783 C C . THR A 1 98 ? 4.094 -28.297 -17.891 1 98.75 98 THR A C 1
ATOM 785 O O . THR A 1 98 ? 4.098 -28.344 -16.656 1 98.75 98 THR A O 1
ATOM 788 N N . ALA A 1 99 ? 4.867 -29.031 -18.625 1 98.69 99 ALA A N 1
ATOM 789 C CA . ALA A 1 99 ? 5.809 -29.969 -18.016 1 98.69 99 ALA A CA 1
ATOM 790 C C . ALA A 1 99 ? 6.836 -29.25 -17.156 1 98.69 99 ALA A C 1
ATOM 792 O O . ALA A 1 99 ? 7.18 -29.703 -16.062 1 98.69 99 ALA A O 1
ATOM 793 N N . ILE A 1 100 ? 7.309 -28.172 -17.656 1 98.81 100 ILE A N 1
ATOM 794 C CA . ILE A 1 100 ? 8.281 -27.375 -16.922 1 98.81 100 ILE A CA 1
ATOM 795 C C . ILE A 1 100 ? 7.656 -26.844 -15.641 1 98.81 100 ILE A C 1
ATOM 797 O O . ILE A 1 100 ? 8.258 -26.938 -14.57 1 98.81 100 ILE A O 1
ATOM 801 N N . ALA A 1 101 ? 6.449 -26.297 -15.75 1 98.81 101 ALA A N 1
ATOM 802 C CA . ALA A 1 101 ? 5.742 -25.797 -14.57 1 98.81 101 ALA A CA 1
ATOM 803 C C . ALA A 1 101 ? 5.555 -26.891 -13.531 1 98.81 101 ALA A C 1
ATOM 805 O O . ALA A 1 101 ? 5.742 -26.672 -12.336 1 98.81 101 ALA A O 1
ATOM 806 N N . ALA A 1 102 ? 5.195 -28.062 -14.016 1 98.81 102 ALA A N 1
ATOM 807 C CA . ALA A 1 102 ? 5.023 -29.203 -13.125 1 98.81 102 ALA A CA 1
ATOM 808 C C . ALA A 1 102 ? 6.328 -29.531 -12.398 1 98.81 102 ALA A C 1
ATOM 810 O O . ALA A 1 102 ? 6.324 -29.828 -11.203 1 98.81 102 ALA A O 1
ATOM 811 N N . GLY A 1 103 ? 7.391 -29.5 -13.141 1 98.56 103 GLY A N 1
ATOM 812 C CA . GLY A 1 103 ? 8.695 -29.734 -12.531 1 98.56 103 GLY A CA 1
ATOM 813 C C . GLY A 1 103 ? 9.047 -28.719 -11.469 1 98.56 103 GLY A C 1
ATOM 814 O O . GLY A 1 103 ? 9.547 -29.078 -10.398 1 98.56 103 GLY A O 1
ATOM 815 N N . VAL A 1 104 ? 8.805 -27.469 -11.758 1 98.69 104 VAL A N 1
ATOM 816 C CA . VAL A 1 104 ? 9.07 -26.391 -10.805 1 98.69 104 VAL A CA 1
ATOM 817 C C . VAL A 1 104 ? 8.203 -26.578 -9.562 1 98.69 104 VAL A C 1
ATOM 819 O O . VAL A 1 104 ? 8.68 -26.438 -8.438 1 98.69 104 VAL A O 1
ATOM 822 N N . MET A 1 105 ? 6.957 -26.906 -9.773 1 98.25 105 MET A N 1
ATOM 823 C CA . MET A 1 105 ? 6.027 -27.141 -8.672 1 98.25 105 MET A CA 1
ATOM 824 C C . MET A 1 105 ? 6.52 -28.266 -7.77 1 98.25 105 MET A C 1
ATOM 826 O O . MET A 1 105 ? 6.473 -28.141 -6.543 1 98.25 105 MET A O 1
ATOM 830 N N . ALA A 1 106 ? 6.965 -29.312 -8.367 1 98 106 ALA A N 1
ATOM 831 C CA . ALA A 1 106 ? 7.488 -30.453 -7.602 1 98 106 ALA A CA 1
ATOM 832 C C . ALA A 1 106 ? 8.664 -30.031 -6.73 1 98 106 ALA A C 1
ATOM 834 O O . ALA A 1 106 ? 8.773 -30.438 -5.57 1 98 106 ALA A O 1
ATOM 835 N N . LYS A 1 107 ? 9.516 -29.25 -7.297 1 97.81 107 LYS A N 1
ATOM 836 C CA . LYS A 1 107 ? 10.664 -28.766 -6.543 1 97.81 107 LYS A CA 1
ATOM 837 C C . LYS A 1 107 ? 10.234 -27.859 -5.395 1 97.81 107 LYS A C 1
ATOM 839 O O . LYS A 1 107 ? 10.742 -27.969 -4.277 1 97.81 107 LYS A O 1
ATOM 844 N N . LEU A 1 108 ? 9.305 -26.984 -5.668 1 98.06 108 LEU A N 1
ATOM 845 C CA . LEU A 1 108 ? 8.82 -26.047 -4.66 1 98.06 108 LEU A CA 1
ATOM 846 C C . LEU A 1 108 ? 8.188 -26.797 -3.492 1 98.06 108 LEU A C 1
ATOM 848 O O . LEU A 1 108 ? 8.219 -26.312 -2.355 1 98.06 108 LEU A O 1
ATOM 852 N N . LEU A 1 109 ? 7.656 -27.953 -3.77 1 97.12 109 LEU A N 1
ATOM 853 C CA . LEU A 1 109 ? 6.91 -28.688 -2.756 1 97.12 109 LEU A CA 1
ATOM 854 C C . LEU A 1 109 ? 7.781 -29.766 -2.115 1 97.12 109 LEU A C 1
ATOM 856 O O . LEU A 1 109 ? 7.336 -30.469 -1.203 1 97.12 109 LEU A O 1
ATOM 860 N N . SER A 1 110 ? 8.984 -29.859 -2.59 1 96.44 110 SER A N 1
ATOM 861 C CA . SER A 1 110 ? 9.891 -30.844 -2.014 1 96.44 110 SER A CA 1
ATOM 862 C C . SER A 1 110 ? 10.195 -30.531 -0.551 1 96.44 110 SER A C 1
ATOM 864 O O . SER A 1 110 ? 10.055 -29.375 -0.117 1 96.44 110 SER A O 1
ATOM 866 N N . PRO A 1 111 ? 10.484 -31.516 0.194 1 92.94 111 PRO A N 1
ATOM 867 C CA . PRO A 1 111 ? 10.742 -31.312 1.62 1 92.94 111 PRO A CA 1
ATOM 868 C C . PRO A 1 111 ? 11.898 -30.344 1.877 1 92.94 111 PRO A C 1
ATOM 870 O O . PRO A 1 111 ? 12.867 -30.328 1.109 1 92.94 111 PRO A O 1
ATOM 873 N N . SER A 1 112 ? 11.617 -29.531 2.881 1 87.75 112 SER A N 1
ATOM 874 C CA . SER A 1 112 ? 12.656 -28.641 3.393 1 87.75 112 SER A CA 1
ATOM 875 C C . SER A 1 112 ? 13.164 -29.109 4.754 1 87.75 112 SER A C 1
ATOM 877 O O . SER A 1 112 ? 12.406 -29.703 5.531 1 87.75 112 SER A O 1
ATOM 879 N N . GLY A 1 113 ? 14.391 -29.094 5.035 1 87.81 113 GLY A N 1
ATOM 880 C CA . GLY A 1 113 ? 14.93 -29.453 6.344 1 87.81 113 GLY A CA 1
ATOM 881 C C . GLY A 1 113 ? 14.742 -28.344 7.375 1 87.81 113 GLY A C 1
ATOM 882 O O . GLY A 1 113 ? 15.219 -28.469 8.508 1 87.81 113 GLY A O 1
ATOM 883 N N . HIS A 1 114 ? 13.961 -27.297 6.992 1 91.19 114 HIS A N 1
ATOM 884 C CA . HIS A 1 114 ? 13.773 -26.156 7.875 1 91.19 114 HIS A CA 1
ATOM 885 C C . HIS A 1 114 ? 12.305 -25.953 8.211 1 91.19 114 HIS A C 1
ATOM 887 O O . HIS A 1 114 ? 11.422 -26.328 7.43 1 91.19 114 HIS A O 1
ATOM 893 N N . THR A 1 115 ? 12.07 -25.406 9.328 1 91.75 115 THR A N 1
ATOM 894 C CA . THR A 1 115 ? 10.703 -25.109 9.75 1 91.75 115 THR A CA 1
ATOM 895 C C . THR A 1 115 ? 10.102 -24 8.875 1 91.75 115 THR A C 1
ATOM 897 O O . THR A 1 115 ? 10.727 -22.969 8.648 1 91.75 115 THR A O 1
ATOM 900 N N . PRO A 1 116 ? 8.922 -24.219 8.438 1 92.69 116 PRO A N 1
ATOM 901 C CA . PRO A 1 116 ? 8.266 -23.188 7.617 1 92.69 116 PRO A CA 1
ATOM 902 C C . PRO A 1 116 ? 8.023 -21.891 8.391 1 92.69 116 PRO A C 1
ATOM 904 O O . PRO A 1 116 ? 7.891 -21.922 9.617 1 92.69 116 PRO A O 1
ATOM 907 N N . PRO A 1 117 ? 7.977 -20.797 7.625 1 91.81 117 PRO A N 1
ATOM 908 C CA . PRO A 1 117 ? 7.664 -19.531 8.305 1 91.81 117 PRO A CA 1
ATOM 909 C C . PRO A 1 117 ? 6.301 -19.547 8.992 1 91.81 117 PRO A C 1
ATOM 911 O O . PRO A 1 117 ? 5.34 -20.094 8.445 1 91.81 117 PRO A O 1
ATOM 914 N N . PRO A 1 118 ? 6.207 -18.953 10.109 1 86.19 118 PRO A N 1
ATOM 915 C CA . PRO A 1 118 ? 4.953 -19.016 10.859 1 86.19 118 PRO A CA 1
ATOM 916 C C . PRO A 1 118 ? 3.902 -18.047 10.328 1 86.19 118 PRO A C 1
ATOM 918 O O . PRO A 1 118 ? 2.73 -18.125 10.703 1 86.19 118 PRO A O 1
ATOM 921 N N . ASP A 1 119 ? 4.25 -17.094 9.477 1 87.12 119 ASP A N 1
ATOM 922 C CA . ASP A 1 119 ? 3.338 -16.016 9.117 1 87.12 119 ASP A CA 1
ATOM 923 C C . ASP A 1 119 ? 2.771 -16.219 7.711 1 87.12 119 ASP A C 1
ATOM 925 O O . ASP A 1 119 ? 2.287 -15.266 7.094 1 87.12 119 ASP A O 1
ATOM 929 N N . LEU A 1 120 ? 2.904 -17.438 7.188 1 94.25 120 LEU A N 1
ATOM 930 C CA . LEU A 1 120 ? 2.27 -17.688 5.898 1 94.25 120 LEU A CA 1
ATOM 931 C C . LEU A 1 120 ? 0.762 -17.484 5.984 1 94.25 120 LEU A C 1
ATOM 933 O O . LEU A 1 120 ? 0.159 -17.703 7.035 1 94.25 120 LEU A O 1
ATOM 937 N N . GLN A 1 121 ? 0.164 -17.062 4.949 1 94 121 GLN A N 1
ATOM 938 C CA . GLN A 1 121 ? -1.271 -16.797 4.953 1 94 121 GLN A CA 1
ATOM 939 C C . GLN A 1 121 ? -2.068 -18.094 4.82 1 94 121 GLN A C 1
ATOM 941 O O . GLN A 1 121 ? -1.916 -18.812 3.836 1 94 121 GLN A O 1
ATOM 946 N N . PRO A 1 122 ? -2.914 -18.344 5.773 1 95.69 122 PRO A N 1
ATOM 947 C CA . PRO A 1 122 ? -3.797 -19.5 5.578 1 95.69 122 PRO A CA 1
ATOM 948 C C . PRO A 1 122 ? -4.684 -19.359 4.344 1 95.69 122 PRO A C 1
ATOM 950 O O . PRO A 1 122 ? -5.195 -18.266 4.066 1 95.69 122 PRO A O 1
ATOM 953 N N . LEU A 1 123 ? -4.852 -20.406 3.705 1 97.44 123 LEU A N 1
ATOM 954 C CA . LEU A 1 123 ? -5.57 -20.391 2.438 1 97.44 123 LEU A CA 1
ATOM 955 C C . LEU A 1 123 ? -7 -19.891 2.631 1 97.44 123 LEU A C 1
ATOM 957 O O . LEU A 1 123 ? -7.551 -19.234 1.754 1 97.44 123 LEU A O 1
ATOM 961 N N . ARG A 1 124 ? -7.617 -20.203 3.779 1 96.19 124 ARG A N 1
ATOM 962 C CA . ARG A 1 124 ? -8.961 -19.703 4.059 1 96.19 124 ARG A CA 1
ATOM 963 C C . ARG A 1 124 ? -9.008 -18.172 3.994 1 96.19 124 ARG A C 1
ATOM 965 O O . ARG A 1 124 ? -9.961 -17.609 3.469 1 96.19 124 ARG A O 1
ATOM 972 N N . GLU A 1 125 ? -7.957 -17.578 4.496 1 92.5 125 GLU A N 1
ATOM 973 C CA . GLU A 1 125 ? -7.883 -16.125 4.453 1 92.5 125 GLU A CA 1
ATOM 974 C C . GLU A 1 125 ? -7.711 -15.625 3.023 1 92.5 125 GLU A C 1
ATOM 976 O O . GLU A 1 125 ? -8.25 -14.57 2.66 1 92.5 125 GLU A O 1
ATOM 981 N N . ARG A 1 126 ? -6.98 -16.312 2.266 1 94.25 126 ARG A N 1
ATOM 982 C CA . ARG A 1 126 ? -6.77 -15.945 0.871 1 94.25 126 ARG A CA 1
ATOM 983 C C . ARG A 1 126 ? -8.086 -15.945 0.102 1 94.25 126 ARG A C 1
ATOM 985 O O . ARG A 1 126 ? -8.305 -15.109 -0.775 1 94.25 126 ARG A O 1
ATOM 992 N N . TYR A 1 127 ? -9.047 -16.812 0.496 1 97.19 127 TYR A N 1
ATOM 993 C CA . TYR A 1 127 ? -10.312 -16.984 -0.213 1 97.19 127 TYR A CA 1
ATOM 994 C C . TYR A 1 127 ? -11.344 -15.969 0.245 1 97.19 127 TYR A C 1
ATOM 996 O O . TYR A 1 127 ? -12.5 -16 -0.195 1 97.19 127 TYR A O 1
ATOM 1004 N N . VAL A 1 128 ? -10.977 -15.047 1.032 1 91.56 128 VAL A N 1
ATOM 1005 C CA . VAL A 1 128 ? -11.945 -14.188 1.715 1 91.56 128 VAL A CA 1
ATOM 1006 C C . VAL A 1 128 ? -12.773 -13.43 0.687 1 91.56 128 VAL A C 1
ATOM 1008 O O . VAL A 1 128 ? -13.984 -13.258 0.864 1 91.56 128 VAL A O 1
ATOM 1011 N N . SER A 1 129 ? -12.141 -12.953 -0.35 1 92.19 129 SER A N 1
ATOM 1012 C CA . SER A 1 129 ? -12.875 -12.195 -1.359 1 92.19 129 SER A CA 1
ATOM 1013 C C . SER A 1 129 ? -13.914 -13.062 -2.055 1 92.19 129 SER A C 1
ATOM 1015 O O . SER A 1 129 ? -15.031 -12.617 -2.318 1 92.19 129 SER A O 1
ATOM 1017 N N . LEU A 1 130 ? -13.609 -14.281 -2.342 1 97.44 130 LEU A N 1
ATOM 1018 C CA . LEU A 1 130 ? -14.57 -15.219 -2.922 1 97.44 130 LEU A CA 1
ATOM 1019 C C . LEU A 1 130 ? -15.75 -15.438 -1.986 1 97.44 130 LEU A C 1
ATOM 1021 O O . LEU A 1 130 ? -16.906 -15.359 -2.41 1 97.44 130 LEU A O 1
ATOM 1025 N N . PHE A 1 131 ? -15.453 -15.656 -0.74 1 96.12 131 PHE A N 1
ATOM 1026 C CA . PHE A 1 131 ? -16.5 -15.945 0.24 1 96.12 131 PHE A CA 1
ATOM 1027 C C . PHE A 1 131 ? -17.422 -14.742 0.424 1 96.12 131 PHE A C 1
ATOM 1029 O O . PHE A 1 131 ? -18.625 -14.898 0.592 1 96.12 131 PHE A O 1
ATOM 1036 N N . ARG A 1 132 ? -16.828 -13.617 0.341 1 90.75 132 ARG A N 1
ATOM 1037 C CA . ARG A 1 132 ? -17.609 -12.398 0.483 1 90.75 132 ARG A CA 1
ATOM 1038 C C . ARG A 1 132 ? -18.609 -12.25 -0.664 1 90.75 132 ARG A C 1
ATOM 1040 O O . ARG A 1 132 ? -19.797 -11.992 -0.436 1 90.75 132 ARG A O 1
ATOM 1047 N N . VAL A 1 133 ? -18.141 -12.398 -1.88 1 94.19 133 VAL A N 1
ATOM 1048 C CA . VAL A 1 133 ? -19 -12.258 -3.053 1 94.19 133 VAL A CA 1
ATOM 1049 C C . VAL A 1 133 ? -20.062 -13.352 -3.037 1 94.19 133 VAL A C 1
ATOM 1051 O O . VAL A 1 133 ? -21.234 -13.078 -3.322 1 94.19 133 VAL A O 1
ATOM 1054 N N . ALA A 1 134 ? -19.734 -14.531 -2.684 1 97 134 ALA A N 1
ATOM 1055 C CA . ALA A 1 134 ? -20.672 -15.648 -2.623 1 97 134 ALA A CA 1
ATOM 1056 C C . ALA A 1 134 ? -21.75 -15.398 -1.581 1 97 134 ALA A C 1
ATOM 1058 O O . ALA A 1 134 ? -22.938 -15.695 -1.813 1 97 134 ALA A O 1
ATOM 1059 N N . LYS A 1 135 ? -21.312 -14.922 -0.465 1 93.94 135 LYS A N 1
ATOM 1060 C CA . LYS A 1 135 ? -22.266 -14.617 0.6 1 93.94 135 LYS A CA 1
ATOM 1061 C C . LYS A 1 135 ? -23.297 -13.594 0.137 1 93.94 135 LYS A C 1
ATOM 1063 O O . LYS A 1 135 ? -24.484 -13.734 0.412 1 93.94 135 LYS A O 1
ATOM 1068 N N . ALA A 1 136 ? -22.781 -12.594 -0.521 1 89.75 136 ALA A N 1
ATOM 1069 C CA . ALA A 1 136 ? -23.672 -11.57 -1.047 1 89.75 136 ALA A CA 1
ATOM 1070 C C . ALA A 1 136 ? -24.656 -12.164 -2.049 1 89.75 136 ALA A C 1
ATOM 1072 O O . ALA A 1 136 ? -25.859 -11.859 -2.01 1 89.75 136 ALA A O 1
ATOM 1073 N N . ASP A 1 137 ? -24.203 -12.961 -2.916 1 94.44 137 ASP A N 1
ATOM 1074 C CA . ASP A 1 137 ? -25.047 -13.586 -3.922 1 94.44 137 ASP A CA 1
ATOM 1075 C C . ASP A 1 137 ? -26.062 -14.523 -3.275 1 94.44 137 ASP A C 1
ATOM 1077 O O . ASP A 1 137 ? -27.234 -14.531 -3.662 1 94.44 137 ASP A O 1
ATOM 1081 N N . ARG A 1 138 ? -25.609 -15.25 -2.303 1 93.75 138 ARG A N 1
ATOM 1082 C CA . ARG A 1 138 ? -26.531 -16.109 -1.563 1 93.75 138 ARG A CA 1
ATOM 1083 C C . ARG A 1 138 ? -27.641 -15.297 -0.895 1 93.75 138 ARG A C 1
ATOM 1085 O O . ARG A 1 138 ? -28.797 -15.688 -0.922 1 93.75 138 ARG A O 1
ATOM 1092 N N . GLY A 1 139 ? -27.219 -14.289 -0.27 1 92.31 139 GLY A N 1
ATOM 1093 C CA . GLY A 1 139 ? -28.172 -13.414 0.395 1 92.31 139 GLY A CA 1
ATOM 1094 C C . GLY A 1 139 ? -29.203 -12.844 -0.548 1 92.31 139 GLY A C 1
ATOM 1095 O O . GLY A 1 139 ? -30.344 -12.578 -0.142 1 92.31 139 GLY A O 1
ATOM 1096 N N . ALA A 1 140 ? -28.812 -12.641 -1.75 1 92.75 140 ALA A N 1
ATOM 1097 C CA . ALA A 1 140 ? -29.719 -12.094 -2.76 1 92.75 140 ALA A CA 1
ATOM 1098 C C . ALA A 1 140 ? -30.516 -13.195 -3.443 1 92.75 140 ALA A C 1
ATOM 1100 O O . ALA A 1 140 ? -31.25 -12.938 -4.395 1 92.75 140 ALA A O 1
ATOM 1101 N N . GLY A 1 141 ? -30.312 -14.453 -3.1 1 93.75 141 GLY A N 1
ATOM 1102 C CA . GLY A 1 141 ? -31.031 -15.602 -3.65 1 93.75 141 GLY A CA 1
ATOM 1103 C C . GLY A 1 141 ? -30.484 -16.047 -4.992 1 93.75 141 GLY A C 1
ATOM 1104 O O . GLY A 1 141 ? -31.172 -16.75 -5.738 1 93.75 141 GLY A O 1
ATOM 1105 N N . ARG A 1 142 ? -29.297 -15.641 -5.262 1 92.94 142 ARG A N 1
ATOM 1106 C CA . ARG A 1 142 ? -28.688 -16 -6.535 1 92.94 142 ARG A CA 1
ATOM 1107 C C . ARG A 1 142 ? -27.812 -17.234 -6.387 1 92.94 142 ARG A C 1
ATOM 1109 O O . ARG A 1 142 ? -27.109 -17.391 -5.383 1 92.94 142 ARG A O 1
ATOM 1116 N N . THR A 1 143 ? -27.938 -18.156 -7.383 1 93.5 143 THR A N 1
ATOM 1117 C CA . THR A 1 143 ? -27.031 -19.297 -7.465 1 93.5 143 THR A CA 1
ATOM 1118 C C . THR A 1 143 ? -25.969 -19.062 -8.531 1 93.5 143 THR A C 1
ATOM 1120 O O . THR A 1 143 ? -26 -19.672 -9.602 1 93.5 143 THR A O 1
ATOM 1123 N N . SER A 1 144 ? -24.984 -18.297 -8.203 1 96.56 144 SER A N 1
ATOM 1124 C CA . SER A 1 144 ? -23.984 -17.859 -9.156 1 96.56 144 SER A CA 1
ATOM 1125 C C . SER A 1 144 ? -22.781 -18.797 -9.156 1 96.56 144 SER A C 1
ATOM 1127 O O . SER A 1 144 ? -22.688 -19.688 -8.32 1 96.56 144 SER A O 1
ATOM 1129 N N . LEU A 1 145 ? -21.875 -18.609 -10.086 1 98.06 145 LEU A N 1
ATOM 1130 C CA . LEU A 1 145 ? -20.625 -19.344 -10.125 1 98.06 145 LEU A CA 1
ATOM 1131 C C . LEU A 1 145 ? -19.812 -19.125 -8.844 1 98.06 145 LEU A C 1
ATOM 1133 O O . LEU A 1 145 ? -19.109 -20.031 -8.391 1 98.06 145 LEU A O 1
ATOM 1137 N N . TYR A 1 146 ? -19.922 -17.953 -8.266 1 98.56 146 TYR A N 1
ATOM 1138 C CA . TYR A 1 146 ? -19.234 -17.656 -7.016 1 98.56 146 TYR A CA 1
ATOM 1139 C C . TYR A 1 146 ? -19.719 -18.547 -5.883 1 98.56 146 TYR A C 1
ATOM 1141 O O . TYR A 1 146 ? -18.922 -19.047 -5.094 1 98.56 146 TYR A O 1
ATOM 1149 N N . VAL A 1 147 ? -21.031 -18.688 -5.824 1 98.38 147 VAL A N 1
ATOM 1150 C CA . VAL A 1 147 ? -21.609 -19.516 -4.77 1 98.38 147 VAL A CA 1
ATOM 1151 C C . VAL A 1 147 ? -21.141 -20.953 -4.91 1 98.38 147 VAL A C 1
ATOM 1153 O O . VAL A 1 147 ? -20.688 -21.562 -3.934 1 98.38 147 VAL A O 1
ATOM 1156 N N . HIS A 1 148 ? -21.219 -21.438 -6.121 1 98.25 148 HIS A N 1
ATOM 1157 C CA . HIS A 1 148 ? -20.75 -22.797 -6.387 1 98.25 148 HIS A CA 1
ATOM 1158 C C . HIS A 1 148 ? -19.281 -22.953 -6.043 1 98.25 148 HIS A C 1
ATOM 1160 O O . HIS A 1 148 ? -18.891 -23.938 -5.402 1 98.25 148 HIS A O 1
ATOM 1166 N N . ALA A 1 149 ? -18.469 -22.062 -6.492 1 98.81 149 ALA A N 1
ATOM 1167 C CA . ALA A 1 149 ? -17.031 -22.109 -6.262 1 98.81 149 ALA A CA 1
ATOM 1168 C C . ALA A 1 149 ? -16.719 -22.016 -4.773 1 98.81 149 ALA A C 1
ATOM 1170 O O . ALA A 1 149 ? -15.766 -22.656 -4.297 1 98.81 149 ALA A O 1
ATOM 1171 N N . ALA A 1 150 ? -17.438 -21.188 -4.062 1 98.69 150 ALA A N 1
ATOM 1172 C CA . ALA A 1 150 ? -17.25 -21.078 -2.617 1 98.69 150 ALA A CA 1
ATOM 1173 C C . ALA A 1 150 ? -17.516 -22.422 -1.923 1 98.69 150 ALA A C 1
ATOM 1175 O O . ALA A 1 150 ? -16.797 -22.781 -0.986 1 98.69 150 ALA A O 1
ATOM 1176 N N . ASP A 1 151 ? -18.531 -23.094 -2.4 1 98.44 151 ASP A N 1
ATOM 1177 C CA . ASP A 1 151 ? -18.812 -24.406 -1.853 1 98.44 151 ASP A CA 1
ATOM 1178 C C . ASP A 1 151 ? -17.641 -25.375 -2.111 1 98.44 151 ASP A C 1
ATOM 1180 O O . ASP A 1 151 ? -17.266 -26.141 -1.233 1 98.44 151 ASP A O 1
ATOM 1184 N N . ILE A 1 152 ? -17.109 -25.344 -3.27 1 98.62 152 ILE A N 1
ATOM 1185 C CA . ILE A 1 152 ? -15.969 -26.172 -3.617 1 98.62 152 ILE A CA 1
ATOM 1186 C C . ILE A 1 152 ? -14.781 -25.797 -2.727 1 98.62 152 ILE A C 1
ATOM 1188 O O . ILE A 1 152 ? -14.125 -26.688 -2.166 1 98.62 152 ILE A O 1
ATOM 1192 N N . ALA A 1 153 ? -14.516 -24.484 -2.588 1 98.75 153 ALA A N 1
ATOM 1193 C CA . ALA A 1 153 ? -13.414 -24.016 -1.755 1 98.75 153 ALA A CA 1
ATOM 1194 C C . ALA A 1 153 ? -13.562 -24.5 -0.318 1 98.75 153 ALA A C 1
ATOM 1196 O O . ALA A 1 153 ? -12.594 -24.953 0.297 1 98.75 153 ALA A O 1
ATOM 1197 N N . GLU A 1 154 ? -14.789 -24.438 0.178 1 98.44 154 GLU A N 1
ATOM 1198 C CA . GLU A 1 154 ? -15.047 -24.906 1.538 1 98.44 154 GLU A CA 1
ATOM 1199 C C . GLU A 1 154 ? -14.734 -26.391 1.686 1 98.44 154 GLU A C 1
ATOM 1201 O O . GLU A 1 154 ? -14.133 -26.797 2.68 1 98.44 154 GLU A O 1
ATOM 1206 N N . ARG A 1 155 ? -15.109 -27.125 0.748 1 98.31 155 ARG A N 1
ATOM 1207 C CA . ARG A 1 155 ? -14.828 -28.562 0.784 1 98.31 155 ARG A CA 1
ATOM 1208 C C . ARG A 1 155 ? -13.328 -28.828 0.731 1 98.31 155 ARG A C 1
ATOM 1210 O O . ARG A 1 155 ? -12.812 -29.656 1.496 1 98.31 155 ARG A O 1
ATOM 1217 N N . LEU A 1 156 ? -12.664 -28.172 -0.159 1 98.31 156 LEU A N 1
ATOM 1218 C CA . LEU A 1 156 ? -11.219 -28.328 -0.306 1 98.31 156 LEU A CA 1
ATOM 1219 C C . LEU A 1 156 ? -10.5 -27.953 0.979 1 98.31 156 LEU A C 1
ATOM 1221 O O . LEU A 1 156 ? -9.5 -28.562 1.344 1 98.31 156 LEU A O 1
ATOM 1225 N N . LEU A 1 157 ? -10.969 -26.891 1.653 1 98.19 157 LEU A N 1
ATOM 1226 C CA . LEU A 1 157 ? -10.375 -26.422 2.9 1 98.19 157 LEU A CA 1
ATOM 1227 C C . LEU A 1 157 ? -10.641 -27.422 4.031 1 98.19 157 LEU A C 1
ATOM 1229 O O . LEU A 1 157 ? -9.797 -27.594 4.914 1 98.19 157 LEU A O 1
ATOM 1233 N N . ALA A 1 158 ? -11.812 -28.078 3.971 1 97.5 158 ALA A N 1
ATOM 1234 C CA . ALA A 1 158 ? -12.211 -29.016 5.02 1 97.5 158 ALA A CA 1
ATOM 1235 C C . ALA A 1 158 ? -11.453 -30.328 4.902 1 97.5 158 ALA A C 1
ATOM 1237 O O . ALA A 1 158 ? -11.156 -30.969 5.91 1 97.5 158 ALA A O 1
ATOM 1238 N N . GLU A 1 159 ? -11.141 -30.734 3.656 1 96.94 159 GLU A N 1
ATOM 1239 C CA . GLU A 1 159 ? -10.469 -32 3.408 1 96.94 159 GLU A CA 1
ATOM 1240 C C . GLU A 1 159 ? -9.289 -31.828 2.457 1 96.94 159 GLU A C 1
ATOM 1242 O O . GLU A 1 159 ? -9.273 -32.406 1.373 1 96.94 159 GLU A O 1
ATOM 1247 N N . PRO A 1 160 ? -8.297 -31.125 2.959 1 96.69 160 PRO A N 1
ATOM 1248 C CA . PRO A 1 160 ? -7.148 -30.938 2.072 1 96.69 160 PRO A CA 1
ATOM 1249 C C . PRO A 1 160 ? -6.375 -32.25 1.836 1 96.69 160 PRO A C 1
ATOM 1251 O O . PRO A 1 160 ? -6.352 -33.125 2.701 1 96.69 160 PRO A O 1
ATOM 1254 N N . HIS A 1 161 ? -5.809 -32.406 0.638 1 96.94 161 HIS A N 1
ATOM 1255 C CA . HIS A 1 161 ? -4.895 -33.5 0.375 1 96.94 161 HIS A CA 1
ATOM 1256 C C . HIS A 1 161 ? -3.688 -33.438 1.302 1 96.94 161 HIS A C 1
ATOM 1258 O O . HIS A 1 161 ? -3.291 -34.469 1.869 1 96.94 161 HIS A O 1
ATOM 1264 N N . GLU A 1 162 ? -3.129 -32.344 1.456 1 96.31 162 GLU A N 1
ATOM 1265 C CA . GLU A 1 162 ? -2.043 -31.984 2.365 1 96.31 162 GLU A CA 1
ATOM 1266 C C . GLU A 1 162 ? -1.998 -30.484 2.613 1 96.31 162 GLU A C 1
ATOM 1268 O O . GLU A 1 162 ? -2.611 -29.719 1.875 1 96.31 162 GLU A O 1
ATOM 1273 N N . ILE A 1 163 ? -1.339 -30.141 3.711 1 97.06 163 ILE A N 1
ATOM 1274 C CA . ILE A 1 163 ? -1.113 -28.719 4.004 1 97.06 163 ILE A CA 1
ATOM 1275 C C . ILE A 1 163 ? 0.379 -28.406 3.912 1 97.06 163 ILE A C 1
ATOM 1277 O O . ILE A 1 163 ? 1.188 -29 4.633 1 97.06 163 ILE A O 1
ATOM 1281 N N . LYS A 1 164 ? 0.753 -27.531 2.988 1 97.19 164 LYS A N 1
ATOM 1282 C CA . LYS A 1 164 ? 2.15 -27.188 2.748 1 97.19 164 LYS A CA 1
ATOM 1283 C C . LYS A 1 164 ? 2.32 -25.688 2.543 1 97.19 164 LYS A C 1
ATOM 1285 O O . LYS A 1 164 ? 1.359 -24.984 2.215 1 97.19 164 LYS A O 1
ATOM 1290 N N . PRO A 1 165 ? 3.541 -25.141 2.791 1 97.75 165 PRO A N 1
ATOM 1291 C CA . PRO A 1 165 ? 3.854 -23.797 2.287 1 97.75 165 PRO A CA 1
ATOM 1292 C C . PRO A 1 165 ? 3.785 -23.719 0.763 1 97.75 165 PRO A C 1
ATOM 1294 O O . PRO A 1 165 ? 4.324 -24.578 0.068 1 97.75 165 PRO A O 1
ATOM 1297 N N . LEU A 1 166 ? 3.109 -22.719 0.332 1 98.31 166 LEU A N 1
ATOM 1298 C CA . LEU A 1 166 ? 2.879 -22.594 -1.102 1 98.31 166 LEU A CA 1
ATOM 1299 C C . LEU A 1 166 ? 3.473 -21.281 -1.628 1 98.31 166 LEU A C 1
ATOM 1301 O O . LEU A 1 166 ? 3.613 -20.312 -0.879 1 98.31 166 LEU A O 1
ATOM 1305 N N . HIS A 1 167 ? 3.824 -21.297 -2.92 1 98.25 167 HI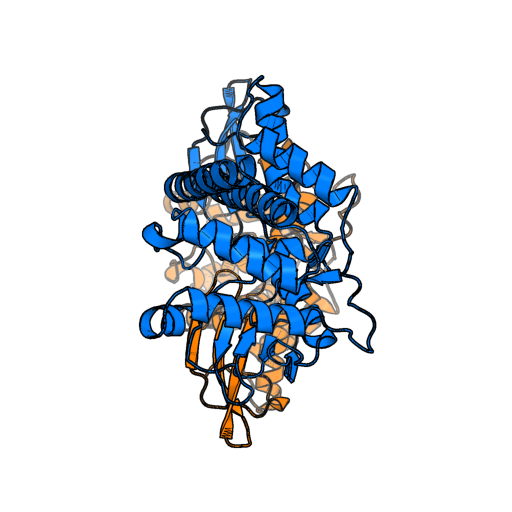S A N 1
ATOM 1306 C CA . HIS A 1 167 ? 4.199 -20.078 -3.627 1 98.25 167 HIS A CA 1
ATOM 1307 C C . HIS A 1 167 ? 3.055 -19.078 -3.627 1 98.25 167 HIS A C 1
ATOM 1309 O O . HIS A 1 167 ? 3.258 -17.906 -3.311 1 98.25 167 HIS A O 1
ATOM 1315 N N . GLY A 1 168 ? 1.873 -19.531 -3.975 1 97.81 168 GLY A N 1
ATOM 1316 C CA . GLY A 1 168 ? 0.65 -18.766 -3.838 1 97.81 168 GLY A CA 1
ATOM 1317 C C . GLY A 1 168 ? 0.296 -17.984 -5.086 1 97.81 168 GLY A C 1
ATOM 1318 O O . GLY A 1 168 ? -0.782 -17.391 -5.172 1 97.81 168 GLY A O 1
ATOM 1319 N N . ASP A 1 169 ? 1.175 -17.906 -6.074 1 97.5 169 ASP A N 1
ATOM 1320 C CA . ASP A 1 169 ? 0.898 -17.172 -7.305 1 97.5 169 ASP A CA 1
ATOM 1321 C C . ASP A 1 169 ? 1.729 -17.719 -8.469 1 97.5 169 ASP A C 1
ATOM 1323 O O . ASP A 1 169 ? 2.314 -16.953 -9.234 1 97.5 169 ASP A O 1
ATOM 1327 N N . LEU A 1 170 ? 1.783 -19.016 -8.586 1 98.31 170 LEU A N 1
ATOM 1328 C CA . LEU A 1 170 ? 2.584 -19.625 -9.641 1 98.31 170 LEU A CA 1
ATOM 1329 C C . LEU A 1 170 ? 1.872 -19.547 -10.984 1 98.31 170 LEU A C 1
ATOM 1331 O O . LEU A 1 170 ? 0.719 -19.969 -11.109 1 98.31 170 LEU A O 1
ATOM 1335 N N . HIS A 1 171 ? 2.502 -18.984 -12 1 98.44 171 HIS A N 1
ATOM 1336 C CA . HIS A 1 171 ? 2.055 -18.906 -13.383 1 98.44 171 HIS A CA 1
ATOM 1337 C C . HIS A 1 171 ? 3.23 -18.688 -14.328 1 98.44 171 HIS A C 1
ATOM 1339 O O . HIS A 1 171 ? 4.383 -18.641 -13.898 1 98.44 171 HIS A O 1
ATOM 1345 N N . HIS A 1 172 ? 2.994 -18.609 -15.539 1 98.5 172 HIS A N 1
ATOM 1346 C CA . HIS A 1 172 ? 4.012 -18.656 -16.578 1 98.5 172 HIS A CA 1
ATOM 1347 C C . HIS A 1 172 ? 5.023 -17.531 -16.422 1 98.5 172 HIS A C 1
ATOM 1349 O O . HIS A 1 172 ? 6.227 -17.734 -16.578 1 98.5 172 HIS A O 1
ATOM 1355 N N . ASP A 1 173 ? 4.562 -16.406 -15.977 1 96.94 173 ASP A N 1
ATOM 1356 C CA . ASP A 1 173 ? 5.449 -15.242 -15.938 1 96.94 173 ASP A CA 1
ATOM 1357 C C . ASP A 1 173 ? 6.117 -15.109 -14.57 1 96.94 173 ASP A C 1
ATOM 1359 O O . ASP A 1 173 ? 6.914 -14.188 -14.352 1 96.94 173 ASP A O 1
ATOM 1363 N N . ASN A 1 174 ? 5.871 -16.094 -13.688 1 97.88 174 ASN A N 1
ATOM 1364 C CA . ASN A 1 174 ? 6.594 -16.203 -12.422 1 97.88 174 ASN A CA 1
ATOM 1365 C C . ASN A 1 174 ? 7.602 -17.344 -12.445 1 97.88 174 ASN A C 1
ATOM 1367 O O . ASN A 1 174 ? 8.102 -17.75 -11.398 1 97.88 174 ASN A O 1
ATOM 1371 N N . ILE A 1 175 ? 7.816 -17.844 -13.609 1 98.62 175 ILE A N 1
ATOM 1372 C CA . ILE A 1 175 ? 8.82 -18.875 -13.812 1 98.62 175 ILE A CA 1
ATOM 1373 C C . ILE A 1 175 ? 9.82 -18.438 -14.875 1 98.62 175 ILE A C 1
ATOM 1375 O O . ILE A 1 175 ? 9.43 -18.141 -16.016 1 98.62 175 ILE A O 1
ATOM 1379 N N . LEU A 1 176 ? 11.055 -18.422 -14.516 1 98.38 176 LEU A N 1
ATOM 1380 C CA . LEU A 1 176 ? 12.102 -17.938 -15.414 1 98.38 176 LEU A CA 1
ATOM 1381 C C . LEU A 1 176 ? 13.234 -18.938 -15.531 1 98.38 176 LEU A C 1
ATOM 1383 O O . LEU A 1 176 ? 13.492 -19.703 -14.594 1 98.38 176 LEU A O 1
ATOM 1387 N N . PHE A 1 177 ? 13.852 -18.859 -16.641 1 98.19 177 PHE A N 1
ATOM 1388 C CA . PHE A 1 177 ? 15.008 -19.719 -16.891 1 98.19 177 PHE A CA 1
ATOM 1389 C C . PHE A 1 177 ? 16.297 -18.922 -16.797 1 98.19 177 PHE A C 1
ATOM 1391 O O . PHE A 1 177 ? 16.422 -17.859 -17.391 1 98.19 177 PHE A O 1
ATOM 1398 N N . GLY A 1 178 ? 17.25 -19.516 -16.062 1 95.12 178 GLY A N 1
ATOM 1399 C CA . GLY A 1 178 ? 18.562 -18.938 -15.906 1 95.12 178 GLY A CA 1
ATOM 1400 C C . GLY A 1 178 ? 19.656 -19.953 -15.641 1 95.12 178 GLY A C 1
ATOM 1401 O O . GLY A 1 178 ? 19.531 -21.109 -16.047 1 95.12 178 GLY A O 1
ATOM 1402 N N . PRO A 1 179 ? 20.734 -19.516 -15.008 1 93.62 179 PRO A N 1
ATOM 1403 C CA . PRO A 1 179 ? 21.891 -20.406 -14.836 1 93.62 179 PRO A CA 1
ATOM 1404 C C . PRO A 1 179 ? 21.562 -21.641 -14 1 93.62 179 PRO A C 1
ATOM 1406 O O . PRO A 1 179 ? 22.156 -22.703 -14.211 1 93.62 179 PRO A O 1
ATOM 1409 N N . ARG A 1 180 ? 20.625 -21.578 -13.109 1 96.5 180 ARG A N 1
ATOM 1410 C CA . ARG A 1 180 ? 20.281 -22.719 -12.258 1 96.5 180 ARG A CA 1
ATOM 1411 C C . ARG A 1 180 ? 19.047 -23.438 -12.773 1 96.5 180 ARG A C 1
ATOM 1413 O O . ARG A 1 180 ? 18.422 -24.219 -12.047 1 96.5 180 ARG A O 1
ATOM 1420 N N . GLY A 1 181 ? 18.672 -23.031 -14.055 1 97.75 181 GLY A N 1
ATOM 1421 C CA . GLY A 1 181 ? 17.469 -23.641 -14.625 1 97.75 181 GLY A CA 1
ATOM 1422 C C . GLY A 1 181 ? 16.219 -22.828 -14.383 1 97.75 181 GLY A C 1
ATOM 1423 O O . GLY A 1 181 ? 16.281 -21.609 -14.203 1 97.75 181 GLY A O 1
ATOM 1424 N N . TRP A 1 182 ? 15.078 -23.516 -14.445 1 98.69 182 TRP A N 1
ATOM 1425 C CA . TRP A 1 182 ? 13.797 -22.844 -14.242 1 98.69 182 TRP A CA 1
ATOM 1426 C C . TRP A 1 182 ? 13.539 -22.609 -12.758 1 98.69 182 TRP A C 1
ATOM 1428 O O . TRP A 1 182 ? 13.586 -23.547 -11.953 1 98.69 182 TRP A O 1
ATOM 1438 N N . LEU A 1 183 ? 13.281 -21.359 -12.414 1 98.62 183 LEU A N 1
ATOM 1439 C CA . LEU A 1 183 ? 13.039 -20.969 -11.023 1 98.62 183 LEU A CA 1
ATOM 1440 C C . LEU A 1 183 ? 11.773 -20.125 -10.906 1 98.62 183 LEU A C 1
ATOM 1442 O O . LEU A 1 183 ? 11.477 -19.328 -11.797 1 98.62 183 LEU A O 1
ATOM 1446 N N . ALA A 1 184 ? 11.031 -20.328 -9.828 1 98.75 184 ALA A N 1
ATOM 1447 C CA . ALA A 1 184 ? 9.891 -19.469 -9.523 1 98.75 184 ALA A CA 1
ATOM 1448 C C . ALA A 1 184 ? 10.336 -18.172 -8.859 1 98.75 184 ALA A C 1
ATOM 1450 O O . ALA A 1 184 ? 11.32 -18.141 -8.117 1 98.75 184 ALA A O 1
ATOM 1451 N N . ILE A 1 185 ? 9.625 -17.094 -9.164 1 97.69 185 ILE A N 1
ATOM 1452 C CA . ILE A 1 185 ? 9.859 -15.789 -8.539 1 97.69 185 ILE A CA 1
ATOM 1453 C C . ILE A 1 185 ? 8.555 -15.258 -7.949 1 97.69 185 ILE A C 1
ATOM 1455 O O . ILE A 1 185 ? 7.477 -15.781 -8.234 1 97.69 185 ILE A O 1
ATOM 1459 N N . ASP A 1 186 ? 8.625 -14.336 -7.027 1 95.69 186 ASP A N 1
ATOM 1460 C CA . ASP A 1 186 ? 7.547 -13.492 -6.527 1 95.69 186 ASP A CA 1
ATOM 1461 C C . ASP A 1 186 ? 6.488 -14.32 -5.805 1 95.69 186 ASP A C 1
ATOM 1463 O O . ASP A 1 186 ? 5.301 -14.234 -6.125 1 95.69 186 ASP A O 1
ATOM 1467 N N . PRO A 1 187 ? 6.934 -15.148 -4.895 1 97.12 187 PRO A N 1
ATOM 1468 C CA . PRO A 1 187 ? 5.945 -15.875 -4.09 1 97.12 187 PRO A CA 1
ATOM 1469 C C . PRO A 1 187 ? 5.121 -14.945 -3.197 1 97.12 187 PRO A C 1
ATOM 1471 O O . PRO A 1 187 ? 5.602 -13.883 -2.795 1 97.12 187 PRO A O 1
ATOM 1474 N N . LYS A 1 188 ? 3.947 -15.398 -2.877 1 95.44 188 LYS A N 1
ATOM 1475 C CA . LYS A 1 188 ? 3.066 -14.664 -1.972 1 95.44 188 LYS A CA 1
ATOM 1476 C C . LYS A 1 188 ? 3.121 -15.25 -0.562 1 95.44 188 LYS A C 1
ATOM 1478 O O . LYS A 1 188 ? 2.83 -14.555 0.414 1 95.44 188 LYS A O 1
ATOM 1483 N N . GLY A 1 189 ? 3.557 -16.516 -0.444 1 96.75 189 GLY A N 1
ATOM 1484 C CA . GLY A 1 189 ? 3.625 -17.172 0.859 1 96.75 189 GLY A CA 1
ATOM 1485 C C . GLY A 1 189 ? 2.26 -17.516 1.419 1 96.75 189 GLY A C 1
ATOM 1486 O O . GLY A 1 189 ? 1.762 -16.859 2.326 1 96.75 189 GLY A O 1
ATOM 1487 N N . VAL A 1 190 ? 1.732 -18.641 1.032 1 97.31 190 VAL A N 1
ATOM 1488 C CA . VAL A 1 190 ? 0.421 -19.125 1.439 1 97.31 190 VAL A CA 1
ATOM 1489 C C . VAL A 1 190 ? 0.566 -20.5 2.086 1 97.31 190 VAL A C 1
ATOM 1491 O O . VAL A 1 190 ? 1.536 -21.219 1.825 1 97.31 190 VAL A O 1
ATOM 1494 N N . LEU A 1 191 ? -0.29 -20.859 3.004 1 97.75 191 LEU A N 1
ATOM 1495 C CA . LEU A 1 191 ? -0.314 -22.156 3.641 1 97.75 191 LEU A CA 1
ATOM 1496 C C . LEU A 1 191 ? -1.601 -22.906 3.301 1 97.75 191 LEU A C 1
ATOM 1498 O O . LEU A 1 191 ? -2.695 -22.453 3.627 1 97.75 191 LEU A O 1
ATOM 1502 N N . GLY A 1 192 ? -1.496 -24.016 2.662 1 98.19 192 GLY A N 1
ATOM 1503 C CA . GLY A 1 192 ? -2.688 -24.766 2.312 1 98.19 192 GLY A CA 1
ATOM 1504 C C . GLY A 1 192 ? -2.408 -25.906 1.348 1 98.19 192 GLY A C 1
ATOM 1505 O O . GLY A 1 192 ? -1.295 -26.438 1.304 1 98.19 192 GLY A O 1
ATOM 1506 N N . ASP A 1 193 ? -3.42 -26.406 0.633 1 98.62 193 ASP A N 1
ATOM 1507 C CA . ASP A 1 193 ? -3.342 -27.531 -0.288 1 98.62 193 ASP A CA 1
ATOM 1508 C C . ASP A 1 193 ? -2.549 -27.172 -1.541 1 98.62 193 ASP A C 1
ATOM 1510 O O . ASP A 1 193 ? -2.811 -26.141 -2.168 1 98.62 193 ASP A O 1
ATOM 1514 N N . PRO A 1 194 ? -1.607 -28 -1.98 1 98.31 194 PRO A N 1
ATOM 1515 C CA . PRO A 1 194 ? -0.736 -27.703 -3.123 1 98.31 194 PRO A CA 1
ATOM 1516 C C . PRO A 1 194 ? -1.513 -27.516 -4.422 1 98.31 194 PRO A C 1
ATOM 1518 O O . PRO A 1 194 ? -1.008 -26.891 -5.359 1 98.31 194 PRO A O 1
ATOM 1521 N N . GLY A 1 195 ? -2.73 -28.047 -4.492 1 98.56 195 GLY A N 1
ATOM 1522 C CA . GLY A 1 195 ? -3.549 -27.828 -5.676 1 98.56 195 GLY A CA 1
ATOM 1523 C C . GLY A 1 195 ? -3.77 -26.359 -5.988 1 98.56 195 GLY A C 1
ATOM 1524 O O . GLY A 1 195 ? -3.957 -26 -7.148 1 98.56 195 GLY A O 1
ATOM 1525 N N . PHE A 1 196 ? -3.709 -25.531 -5 1 98.62 196 PHE A N 1
ATOM 1526 C CA . PHE A 1 196 ? -3.889 -24.094 -5.184 1 98.62 196 PHE A CA 1
ATOM 1527 C C . PHE A 1 196 ? -2.795 -23.516 -6.074 1 98.62 196 PHE A C 1
ATOM 1529 O O . PHE A 1 196 ? -3.059 -22.656 -6.91 1 98.62 196 PHE A O 1
ATOM 1536 N N . ASP A 1 197 ? -1.568 -23.922 -5.938 1 98.38 197 ASP A N 1
ATOM 1537 C CA . ASP A 1 197 ? -0.446 -23.406 -6.715 1 98.38 197 ASP A CA 1
ATOM 1538 C C . ASP A 1 197 ? -0.572 -23.797 -8.188 1 98.38 197 ASP A C 1
ATOM 1540 O O . ASP A 1 197 ? 0.007 -23.156 -9.055 1 98.38 197 ASP A O 1
ATOM 1544 N N . ALA A 1 198 ? -1.321 -24.844 -8.477 1 98.56 198 ALA A N 1
ATOM 1545 C CA . ALA A 1 198 ? -1.498 -25.266 -9.859 1 98.56 198 ALA A CA 1
ATOM 1546 C C . ALA A 1 198 ? -2.605 -24.469 -10.547 1 98.56 198 ALA A C 1
ATOM 1548 O O . ALA A 1 198 ? -2.65 -24.391 -11.773 1 98.56 198 ALA A O 1
ATOM 1549 N N . ALA A 1 199 ? -3.451 -23.938 -9.766 1 98.75 199 ALA A N 1
ATOM 1550 C CA . ALA A 1 199 ? -4.738 -23.438 -10.25 1 98.75 199 ALA A CA 1
ATOM 1551 C C . ALA A 1 199 ? -4.547 -22.266 -11.203 1 98.75 199 ALA A C 1
ATOM 1553 O O . ALA A 1 199 ? -5.199 -22.188 -12.242 1 98.75 199 ALA A O 1
ATOM 1554 N N . ASN A 1 200 ? -3.619 -21.359 -10.859 1 98.25 200 ASN A N 1
ATOM 1555 C CA . ASN A 1 200 ? -3.432 -20.141 -11.633 1 98.25 200 ASN A CA 1
ATOM 1556 C C . ASN A 1 200 ? -2.891 -20.438 -13.031 1 98.25 200 ASN A C 1
ATOM 1558 O O . ASN A 1 200 ? -3.035 -19.625 -13.945 1 98.25 200 ASN A O 1
ATOM 1562 N N . MET A 1 201 ? -2.297 -21.609 -13.25 1 98.69 201 MET A N 1
ATOM 1563 C CA . MET A 1 201 ? -1.757 -22 -14.547 1 98.69 201 MET A CA 1
ATOM 1564 C C . MET A 1 201 ? -2.863 -22.109 -15.586 1 98.69 201 MET A C 1
ATOM 1566 O O . MET A 1 201 ? -2.637 -21.844 -16.766 1 98.69 201 MET A O 1
ATOM 1570 N N . PHE A 1 202 ? -4.07 -22.438 -15.172 1 98.75 202 PHE A N 1
ATOM 1571 C CA . PHE A 1 202 ? -5.195 -22.609 -16.078 1 98.75 202 PHE A CA 1
ATOM 1572 C C . PHE A 1 202 ? -5.641 -21.266 -16.656 1 98.75 202 PHE A C 1
ATOM 1574 O O . PHE A 1 202 ? -6.312 -21.234 -17.688 1 98.75 202 PHE A O 1
ATOM 1581 N N . TYR A 1 203 ? -5.316 -20.234 -16.031 1 98.5 203 TYR A N 1
ATOM 1582 C CA . TYR A 1 203 ? -5.797 -18.906 -16.406 1 98.5 203 TYR A CA 1
ATOM 1583 C C . TYR A 1 203 ? -4.699 -18.109 -17.109 1 98.5 203 TYR A C 1
ATOM 1585 O O . TYR A 1 203 ? -4.902 -16.953 -17.469 1 98.5 203 TYR A O 1
ATOM 1593 N N . ASN A 1 204 ? -3.533 -18.719 -17.203 1 98 204 ASN A N 1
ATOM 1594 C CA . ASN A 1 204 ? -2.355 -18.109 -17.812 1 98 204 ASN A CA 1
ATOM 1595 C C . ASN A 1 204 ? -1.803 -18.938 -18.953 1 98 204 ASN A C 1
ATOM 1597 O O . ASN A 1 204 ? -2.037 -20.156 -19.016 1 98 204 ASN A O 1
ATOM 1601 N N . PRO A 1 205 ? -1.035 -18.266 -19.938 1 96.94 205 PRO A N 1
ATOM 1602 C CA . PRO A 1 205 ? -0.583 -16.875 -19.8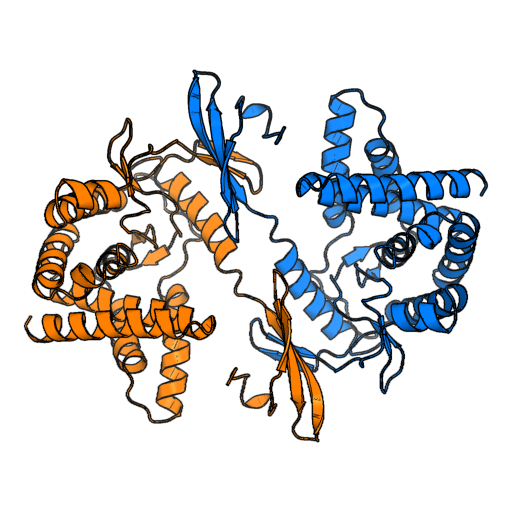91 1 96.94 205 PRO A CA 1
ATOM 1603 C C . PRO A 1 205 ? -1.716 -15.883 -20.125 1 96.94 205 PRO A C 1
ATOM 1605 O O . PRO A 1 205 ? -2.721 -16.219 -20.766 1 96.94 205 PRO A O 1
ATOM 1608 N N . LEU A 1 206 ? -1.525 -14.695 -19.609 1 91.25 206 LEU A N 1
ATOM 1609 C CA . LEU A 1 206 ? -2.518 -13.648 -19.812 1 91.25 206 LEU A CA 1
ATOM 1610 C C . LEU A 1 206 ? -2.717 -13.367 -21.297 1 91.25 206 LEU A C 1
ATOM 1612 O O . LEU A 1 206 ? -1.782 -13.5 -22.094 1 91.25 206 LEU A O 1
ATOM 1616 N N . ASP A 1 207 ? -3.895 -13.117 -21.75 1 85.44 207 ASP A N 1
ATOM 1617 C CA . ASP A 1 207 ? -4.301 -12.711 -23.094 1 85.44 207 ASP A CA 1
ATOM 1618 C C . ASP A 1 207 ? -4.23 -13.891 -24.062 1 85.44 207 ASP A C 1
ATOM 1620 O O . ASP A 1 207 ? -4.121 -13.695 -25.266 1 85.44 207 ASP A O 1
ATOM 1624 N N . ARG A 1 208 ? -4.09 -15.031 -23.578 1 95 208 ARG A N 1
ATOM 1625 C CA . ARG A 1 208 ? -4.141 -16.234 -24.406 1 95 208 ARG A CA 1
ATOM 1626 C C . ARG A 1 208 ? -5.414 -17.031 -24.125 1 95 208 ARG A C 1
ATOM 1628 O O . ARG A 1 208 ? -5.352 -18.203 -23.75 1 95 208 ARG A O 1
ATOM 1635 N N . ASP A 1 209 ? -6.496 -16.453 -24.453 1 94.62 209 ASP A N 1
ATOM 1636 C CA . ASP A 1 209 ? -7.801 -17.062 -24.25 1 94.62 209 ASP A CA 1
ATOM 1637 C C . ASP A 1 209 ? -7.953 -18.328 -25.094 1 94.62 209 ASP A C 1
ATOM 1639 O O . ASP A 1 209 ? -8.648 -19.266 -24.703 1 94.62 209 ASP A O 1
ATOM 1643 N N . ASP A 1 210 ? -7.281 -18.297 -26.234 1 96.44 210 ASP A N 1
ATOM 1644 C CA . ASP A 1 210 ? -7.305 -19.484 -27.094 1 96.44 210 ASP A CA 1
ATOM 1645 C C . ASP A 1 210 ? -6.793 -20.719 -26.344 1 96.44 210 ASP A C 1
ATOM 1647 O O . ASP A 1 210 ? -7.305 -21.812 -26.531 1 96.44 210 ASP A O 1
ATOM 1651 N N . LEU A 1 211 ? -5.801 -20.562 -25.469 1 97.75 211 LEU A N 1
ATOM 1652 C CA . LEU A 1 211 ? -5.262 -21.656 -24.672 1 97.75 211 LEU A CA 1
ATOM 1653 C C . LEU A 1 211 ? -6.113 -21.891 -23.438 1 97.75 211 LEU A C 1
ATOM 1655 O O . LEU A 1 211 ? -6.477 -23.031 -23.141 1 97.75 211 LEU A O 1
ATOM 1659 N N . CYS A 1 212 ? -6.496 -20.891 -22.719 1 98.31 212 CYS A N 1
ATOM 1660 C CA . CYS A 1 212 ? -7.141 -21 -21.422 1 98.31 212 CYS A CA 1
ATOM 1661 C C . CYS A 1 212 ? -8.531 -21.625 -21.547 1 98.31 212 CYS A C 1
ATOM 1663 O O . CYS A 1 212 ? -9.008 -22.281 -20.625 1 98.31 212 CYS A O 1
ATOM 1665 N N . LEU A 1 213 ? -9.117 -21.422 -22.75 1 98.38 213 LEU A N 1
ATOM 1666 C CA . LEU A 1 213 ? -10.477 -21.891 -22.953 1 98.38 213 LEU A CA 1
ATOM 1667 C C . LEU A 1 213 ? -10.484 -23.266 -23.625 1 98.38 213 LEU A C 1
ATOM 1669 O O . LEU A 1 213 ? -11.539 -23.875 -23.781 1 98.38 213 LEU A O 1
ATOM 1673 N N . ASP A 1 214 ? -9.344 -23.797 -23.984 1 98.38 214 ASP A N 1
ATOM 1674 C CA . ASP A 1 214 ? -9.242 -25.062 -24.719 1 98.38 214 ASP A CA 1
ATOM 1675 C C . ASP A 1 214 ? -9.461 -26.25 -23.797 1 98.38 214 ASP A C 1
ATOM 1677 O O . ASP A 1 214 ? -8.633 -26.516 -22.922 1 98.38 214 ASP A O 1
ATOM 1681 N N . PRO A 1 215 ? -10.523 -27 -24.031 1 98.25 215 PRO A N 1
ATOM 1682 C CA . PRO A 1 215 ? -10.828 -28.125 -23.156 1 98.25 215 PRO A CA 1
ATOM 1683 C C . PRO A 1 215 ? -9.727 -29.188 -23.141 1 98.25 215 PRO A C 1
ATOM 1685 O O . PRO A 1 215 ? -9.492 -29.844 -22.125 1 98.25 215 PRO A O 1
ATOM 1688 N N . ARG A 1 216 ? -9.055 -29.359 -24.234 1 98 216 ARG A N 1
ATOM 1689 C CA . ARG A 1 216 ? -7.977 -30.344 -24.297 1 98 216 ARG A CA 1
ATOM 1690 C C . ARG A 1 216 ? -6.809 -29.922 -23.406 1 98 216 ARG A C 1
ATOM 1692 O O . ARG A 1 216 ? -6.199 -30.766 -22.734 1 98 216 ARG A O 1
ATOM 1699 N N . ARG A 1 217 ? -6.469 -28.656 -23.422 1 98.5 217 ARG A N 1
ATOM 1700 C CA . ARG A 1 217 ? -5.41 -28.141 -22.562 1 98.5 217 ARG A CA 1
ATOM 1701 C C . ARG A 1 217 ? -5.773 -28.297 -21.094 1 98.5 217 ARG A C 1
ATOM 1703 O O . ARG A 1 217 ? -4.938 -28.703 -20.281 1 98.5 217 ARG A O 1
ATOM 1710 N N . ILE A 1 218 ? -7.012 -27.984 -20.766 1 98.81 218 ILE A N 1
ATOM 1711 C CA . ILE A 1 218 ? -7.5 -28.078 -19.391 1 98.81 218 ILE A CA 1
ATOM 1712 C C . ILE A 1 218 ? -7.375 -29.516 -18.891 1 98.81 218 ILE A C 1
ATOM 1714 O O . ILE A 1 218 ? -6.859 -29.75 -17.797 1 98.81 218 ILE A O 1
ATOM 1718 N N . GLU A 1 219 ? -7.797 -30.422 -19.703 1 98.56 219 GLU A N 1
ATOM 1719 C CA . GLU A 1 219 ? -7.711 -31.844 -19.344 1 98.56 219 GLU A CA 1
ATOM 1720 C C . GLU A 1 219 ? -6.258 -32.281 -19.172 1 98.56 219 GLU A C 1
ATOM 1722 O O . GLU A 1 219 ? -5.922 -32.969 -18.203 1 98.56 219 GLU A O 1
ATOM 1727 N N . HIS A 1 220 ? -5.473 -31.922 -20.094 1 98.56 220 HIS A N 1
ATOM 1728 C CA . HIS A 1 220 ? -4.062 -32.281 -20.062 1 98.56 220 HIS A CA 1
ATOM 1729 C C . HIS A 1 220 ? -3.377 -31.734 -18.812 1 98.56 220 HIS A C 1
ATOM 1731 O O . HIS A 1 220 ? -2.65 -32.469 -18.141 1 98.56 220 HIS A O 1
ATOM 1737 N N . MET A 1 221 ? -3.602 -30.516 -18.484 1 98.75 221 MET A N 1
ATOM 1738 C CA . MET A 1 221 ? -3 -29.891 -17.312 1 98.75 221 MET A CA 1
ATOM 1739 C C . MET A 1 221 ? -3.482 -30.562 -16.031 1 98.75 221 MET A C 1
ATOM 1741 O O . MET A 1 221 ? -2.699 -30.766 -15.102 1 98.75 221 MET A O 1
ATOM 1745 N N . ALA A 1 222 ? -4.773 -30.828 -16 1 98.81 222 ALA A N 1
ATOM 1746 C CA . ALA A 1 222 ? -5.312 -31.516 -14.836 1 98.81 222 ALA A CA 1
ATOM 1747 C C . ALA A 1 222 ? -4.598 -32.844 -14.594 1 98.81 222 ALA A C 1
ATOM 1749 O O . ALA A 1 222 ? -4.277 -33.188 -13.461 1 98.81 222 ALA A O 1
ATOM 1750 N N . ASP A 1 223 ? -4.34 -33.531 -15.664 1 98.56 223 ASP A N 1
ATOM 1751 C CA . ASP A 1 223 ? -3.66 -34.812 -15.578 1 98.56 223 ASP A CA 1
ATOM 1752 C C . ASP A 1 223 ? -2.221 -34.656 -15.094 1 98.56 223 ASP A C 1
ATOM 1754 O O . ASP A 1 223 ? -1.786 -35.312 -14.164 1 98.56 223 ASP A O 1
ATOM 1758 N N . ILE A 1 224 ? -1.509 -33.781 -15.695 1 98.81 224 ILE A N 1
ATOM 1759 C CA . ILE A 1 224 ? -0.092 -33.594 -15.406 1 98.81 224 ILE A CA 1
ATOM 1760 C C . ILE A 1 224 ? 0.078 -33.062 -13.977 1 98.81 224 ILE A C 1
ATOM 1762 O O . ILE A 1 224 ? 0.897 -33.594 -13.219 1 98.81 224 ILE A O 1
ATOM 1766 N N . PHE A 1 225 ? -0.686 -32.094 -13.602 1 98.75 225 PHE A N 1
ATOM 1767 C CA . PHE A 1 225 ? -0.564 -31.516 -12.266 1 98.75 225 PHE A CA 1
ATOM 1768 C C . PHE A 1 225 ? -1.076 -32.5 -11.219 1 98.75 225 PHE A C 1
ATOM 1770 O O . PHE A 1 225 ? -0.55 -32.562 -10.102 1 98.75 225 PHE A O 1
ATOM 1777 N N . GLY A 1 226 ? -2.164 -33.219 -11.578 1 98.56 226 GLY A N 1
ATOM 1778 C CA . GLY A 1 226 ? -2.611 -34.281 -10.688 1 98.56 226 GLY A CA 1
ATOM 1779 C C . GLY A 1 226 ? -1.523 -35.312 -10.367 1 98.56 226 GLY A C 1
ATOM 1780 O O . GLY A 1 226 ? -1.31 -35.625 -9.203 1 98.56 226 GLY A O 1
ATOM 1781 N N . GLU A 1 227 ? -0.859 -35.75 -11.383 1 98.38 227 GLU A N 1
ATOM 1782 C CA . GLU A 1 227 ? 0.245 -36.688 -11.203 1 98.38 227 GLU A CA 1
ATOM 1783 C C . GLU A 1 227 ? 1.361 -36.062 -10.359 1 98.38 227 GLU A C 1
ATOM 1785 O O . GLU A 1 227 ? 1.916 -36.75 -9.477 1 98.38 227 GLU A O 1
ATOM 1790 N N . THR A 1 228 ? 1.689 -34.906 -10.602 1 98.31 228 THR A N 1
ATOM 1791 C CA . THR A 1 228 ? 2.77 -34.188 -9.922 1 98.31 228 THR A CA 1
ATOM 1792 C C . THR A 1 228 ? 2.459 -34.031 -8.43 1 98.31 228 THR A C 1
ATOM 1794 O O . THR A 1 228 ? 3.346 -34.188 -7.59 1 98.31 228 THR A O 1
ATOM 1797 N N . LEU A 1 229 ? 1.198 -33.781 -8.125 1 97.88 229 LEU A N 1
ATOM 1798 C CA . LEU A 1 229 ? 0.819 -33.406 -6.77 1 97.88 229 LEU A CA 1
ATOM 1799 C C . LEU A 1 229 ? 0.205 -34.594 -6.023 1 97.88 229 LEU A C 1
ATOM 1801 O O . LEU A 1 229 ? -0.102 -34.5 -4.836 1 97.88 229 LEU A O 1
ATOM 1805 N N . GLY A 1 230 ? 0.009 -35.719 -6.734 1 97.81 230 GLY A N 1
ATOM 1806 C CA . GLY A 1 230 ? -0.617 -36.875 -6.121 1 97.81 230 GLY A CA 1
ATOM 1807 C C . GLY A 1 230 ? -2.1 -36.688 -5.859 1 97.81 230 GLY A C 1
ATOM 1808 O O . GLY A 1 230 ? -2.611 -37.125 -4.824 1 97.81 230 GLY A O 1
ATOM 1809 N N . GLN A 1 231 ? -2.729 -35.969 -6.773 1 98 231 GLN A N 1
ATOM 1810 C CA . GLN A 1 231 ? -4.164 -35.719 -6.672 1 98 231 GLN A CA 1
ATOM 1811 C C . GLN A 1 231 ? -4.891 -36.156 -7.938 1 98 231 GLN A C 1
ATOM 1813 O O . GLN A 1 231 ? -4.273 -36.344 -8.992 1 98 231 GLN A O 1
ATOM 1818 N N . SER A 1 232 ? -6.176 -36.375 -7.77 1 98 232 SER A N 1
ATOM 1819 C CA . SER A 1 232 ? -6.961 -36.688 -8.953 1 98 232 SER A CA 1
ATOM 1820 C C . SER A 1 232 ? -7.133 -35.469 -9.859 1 98 232 SER A C 1
ATOM 1822 O O . SER A 1 232 ? -7.121 -34.344 -9.391 1 98 232 SER A O 1
ATOM 1824 N N . PRO A 1 233 ? -7.254 -35.719 -11.172 1 98.31 233 PRO A N 1
ATOM 1825 C CA . PRO A 1 233 ? -7.555 -34.594 -12.07 1 98.31 233 PRO A CA 1
ATOM 1826 C C . PRO A 1 233 ? -8.781 -33.812 -11.633 1 98.31 233 PRO A C 1
ATOM 1828 O O . PRO A 1 233 ? -8.797 -32.562 -11.75 1 98.31 233 PRO A O 1
ATOM 1831 N N . ARG A 1 234 ? -9.75 -34.469 -11.117 1 98.12 234 ARG A N 1
ATOM 1832 C CA . ARG A 1 234 ? -10.961 -33.812 -10.656 1 98.12 234 ARG A CA 1
ATOM 1833 C C . ARG A 1 234 ? -10.656 -32.844 -9.516 1 98.12 234 ARG A C 1
ATOM 1835 O O . ARG A 1 234 ? -11.195 -31.734 -9.484 1 98.12 234 ARG A O 1
ATOM 1842 N N . ALA A 1 235 ? -9.82 -33.281 -8.609 1 98.31 235 ALA A N 1
ATOM 1843 C CA . ALA A 1 235 ? -9.438 -32.438 -7.496 1 98.31 235 ALA A CA 1
ATOM 1844 C C . ALA A 1 235 ? -8.695 -31.188 -7.992 1 98.31 235 ALA A C 1
ATOM 1846 O O . ALA A 1 235 ? -8.914 -30.078 -7.492 1 98.31 235 ALA A O 1
ATOM 1847 N N . ILE A 1 236 ? -7.82 -31.359 -8.961 1 98.81 236 ILE A N 1
ATOM 1848 C CA . ILE A 1 236 ? -7.074 -30.25 -9.539 1 98.81 236 ILE A CA 1
ATOM 1849 C C . ILE A 1 236 ? -8.039 -29.25 -10.172 1 98.81 236 ILE A C 1
ATOM 1851 O O . ILE A 1 236 ? -7.895 -28.031 -10 1 98.81 236 ILE A O 1
ATOM 1855 N N . LEU A 1 237 ? -9.031 -29.766 -10.852 1 98.88 237 LEU A N 1
ATOM 1856 C CA . LEU A 1 237 ? -10.016 -28.891 -11.5 1 98.88 237 LEU A CA 1
ATOM 1857 C C . LEU A 1 237 ? -10.867 -28.172 -10.469 1 98.88 237 LEU A C 1
ATOM 1859 O O . LEU A 1 237 ? -11.281 -27.031 -10.688 1 98.88 237 LEU A O 1
ATOM 1863 N N . ASP A 1 238 ? -11.148 -28.797 -9.32 1 98.81 238 ASP A N 1
ATOM 1864 C CA . ASP A 1 238 ? -11.852 -28.125 -8.234 1 98.81 238 ASP A CA 1
ATOM 1865 C C . ASP A 1 238 ? -11.055 -26.922 -7.727 1 98.81 238 ASP A C 1
ATOM 1867 O O . ASP A 1 238 ? -11.609 -25.844 -7.523 1 98.81 238 ASP A O 1
ATOM 1871 N N . HIS A 1 239 ? -9.758 -27.141 -7.539 1 98.88 239 HIS A N 1
ATOM 1872 C CA . HIS A 1 239 ? -8.906 -26.016 -7.148 1 98.88 239 HIS A CA 1
ATOM 1873 C C . HIS A 1 239 ? -8.953 -24.906 -8.188 1 98.88 239 HIS A C 1
ATOM 1875 O O . HIS A 1 239 ? -8.992 -23.719 -7.832 1 98.88 239 HIS A O 1
ATOM 1881 N N . ALA A 1 240 ? -8.938 -25.266 -9.453 1 98.94 240 ALA A N 1
ATOM 1882 C CA . ALA A 1 240 ? -8.945 -24.297 -10.539 1 98.94 240 ALA A CA 1
ATOM 1883 C C . ALA A 1 240 ? -10.242 -23.484 -10.555 1 98.94 240 ALA A C 1
ATOM 1885 O O . ALA A 1 240 ? -10.227 -22.281 -10.789 1 98.94 240 ALA A O 1
ATOM 1886 N N . ILE A 1 241 ? -11.359 -24.125 -10.289 1 98.88 241 ILE A N 1
ATOM 1887 C CA . ILE A 1 241 ? -12.648 -23.453 -10.258 1 98.88 241 ILE A CA 1
ATOM 1888 C C . ILE A 1 241 ? -12.688 -22.469 -9.086 1 98.88 241 ILE A C 1
ATOM 1890 O O . ILE A 1 241 ? -13.055 -21.312 -9.258 1 98.88 241 ILE A O 1
ATOM 1894 N N . ALA A 1 242 ? -12.266 -22.953 -7.949 1 98.88 242 ALA A N 1
ATOM 1895 C CA . ALA A 1 242 ? -12.258 -22.094 -6.766 1 98.88 242 ALA A CA 1
ATOM 1896 C C . ALA A 1 242 ? -11.359 -20.875 -6.977 1 98.88 242 ALA A C 1
ATOM 1898 O O . ALA A 1 242 ? -11.758 -19.734 -6.695 1 98.88 242 ALA A O 1
ATOM 1899 N N . TYR A 1 243 ? -10.18 -21.078 -7.535 1 98.81 243 TYR A N 1
ATOM 1900 C CA . TYR A 1 243 ? -9.227 -20 -7.777 1 98.81 243 TYR A CA 1
ATOM 1901 C C . TYR A 1 243 ? -9.781 -19.016 -8.789 1 98.81 243 TYR A C 1
ATOM 1903 O O . TYR A 1 243 ? -9.633 -17.797 -8.625 1 98.81 243 TYR A O 1
ATOM 1911 N N . GLY A 1 244 ? -10.336 -19.516 -9.875 1 98.75 244 GLY A N 1
ATOM 1912 C CA . GLY A 1 244 ? -10.867 -18.641 -10.906 1 98.75 244 GLY A CA 1
ATOM 1913 C C . GLY A 1 244 ? -11.898 -17.656 -10.375 1 98.75 244 GLY A C 1
ATOM 1914 O O . GLY A 1 244 ? -11.859 -16.484 -10.727 1 98.75 244 GLY A O 1
ATOM 1915 N N . CYS A 1 245 ? -12.781 -18.156 -9.531 1 98.75 245 CYS A N 1
ATOM 1916 C CA . CYS A 1 245 ? -13.805 -17.281 -8.969 1 98.75 245 CYS A CA 1
ATOM 1917 C C . CYS A 1 245 ? -13.211 -16.359 -7.914 1 98.75 245 CYS A C 1
ATOM 1919 O O . CYS A 1 245 ? -13.68 -15.234 -7.738 1 98.75 245 CYS A O 1
ATOM 1921 N N . LEU A 1 246 ? -12.156 -16.844 -7.211 1 98.38 246 LEU A N 1
ATOM 1922 C CA . LEU A 1 246 ? -11.406 -15.945 -6.34 1 98.38 246 LEU A CA 1
ATOM 1923 C C . LEU A 1 246 ? -10.812 -14.789 -7.133 1 98.38 246 LEU A C 1
ATOM 1925 O O . LEU A 1 246 ? -10.984 -13.625 -6.77 1 98.38 246 LEU A O 1
ATOM 1929 N N . SER A 1 247 ? -10.109 -15.109 -8.211 1 97.44 247 SER A N 1
ATOM 1930 C CA . SER A 1 247 ? -9.516 -14.102 -9.086 1 97.44 247 SER A CA 1
ATOM 1931 C C . SER A 1 247 ? -10.57 -13.156 -9.633 1 97.44 247 SER A C 1
ATOM 1933 O O . SER A 1 247 ? -10.375 -11.938 -9.648 1 97.44 247 SER A O 1
ATOM 1935 N N . ALA A 1 248 ? -11.719 -13.695 -10.047 1 97.56 248 ALA A N 1
ATOM 1936 C CA . ALA A 1 248 ? -12.828 -12.883 -10.531 1 97.56 248 ALA A CA 1
ATOM 1937 C C . ALA A 1 248 ? -13.336 -11.93 -9.445 1 97.56 248 ALA A C 1
ATOM 1939 O O . ALA A 1 248 ? -13.648 -10.773 -9.727 1 97.56 248 ALA A O 1
ATOM 1940 N N . ALA A 1 249 ? -13.391 -12.477 -8.258 1 95.62 249 ALA A N 1
ATOM 1941 C CA . ALA A 1 249 ? -13.844 -11.656 -7.137 1 95.62 249 ALA A CA 1
ATOM 1942 C C . ALA A 1 249 ? -12.922 -10.461 -6.922 1 95.62 249 ALA A C 1
ATOM 1944 O O . ALA A 1 249 ? -13.383 -9.352 -6.621 1 95.62 249 ALA A O 1
ATOM 1945 N N . TRP A 1 250 ? -11.602 -10.68 -7.059 1 90.38 250 TRP A N 1
ATOM 1946 C CA . TRP A 1 250 ? -10.648 -9.578 -6.961 1 90.38 250 TRP A CA 1
ATOM 1947 C C . TRP A 1 250 ? -10.914 -8.531 -8.031 1 90.38 250 TRP A C 1
ATOM 1949 O O . TRP A 1 250 ? -10.875 -7.328 -7.758 1 90.38 250 TRP A O 1
ATOM 1959 N N . HIS A 1 251 ? -11.125 -8.953 -9.25 1 90.62 251 HIS A N 1
ATOM 1960 C CA . HIS A 1 251 ? -11.398 -8.031 -10.344 1 90.62 251 HIS A CA 1
ATOM 1961 C C . HIS A 1 251 ? -12.695 -7.262 -10.102 1 90.62 251 HIS A C 1
ATOM 1963 O O . HIS A 1 251 ? -12.781 -6.066 -10.406 1 90.62 251 HIS A O 1
ATOM 1969 N N . ARG A 1 252 ? -13.664 -7.949 -9.594 1 87.38 252 ARG A N 1
ATOM 1970 C CA . ARG A 1 252 ? -14.914 -7.281 -9.258 1 87.38 252 ARG A CA 1
ATOM 1971 C C . ARG A 1 252 ? -14.688 -6.172 -8.234 1 87.38 252 ARG A C 1
ATOM 1973 O O . ARG A 1 252 ? -15.227 -5.074 -8.375 1 87.38 252 ARG A O 1
ATOM 1980 N N . GLU A 1 253 ? -13.859 -6.559 -7.273 1 77.12 253 GLU A N 1
ATOM 1981 C CA . GLU A 1 253 ? -13.523 -5.582 -6.242 1 77.12 253 GLU A CA 1
ATOM 1982 C C . GLU A 1 253 ? -12.812 -4.371 -6.84 1 77.12 253 GLU A C 1
ATOM 1984 O O . GLU A 1 253 ? -13 -3.244 -6.371 1 77.12 253 GLU A O 1
ATOM 1989 N N . ASP A 1 254 ? -12.133 -4.598 -7.918 1 73.94 254 ASP A N 1
ATOM 1990 C CA . ASP A 1 254 ? -11.383 -3.545 -8.594 1 73.94 254 ASP A CA 1
ATOM 1991 C C . ASP A 1 254 ? -12.219 -2.896 -9.695 1 73.94 254 ASP A C 1
ATOM 1993 O O . ASP A 1 254 ? -11.719 -2.07 -10.461 1 73.94 254 ASP A O 1
ATOM 1997 N N . LYS A 1 255 ? -13.484 -3.283 -9.844 1 74.19 255 LYS A N 1
ATOM 1998 C CA . LYS A 1 255 ? -14.422 -2.783 -10.844 1 74.19 255 LYS A CA 1
ATOM 1999 C C . LYS A 1 255 ? -13.891 -3.006 -12.258 1 74.19 255 LYS A C 1
ATOM 2001 O O . LYS A 1 255 ? -14.023 -2.135 -13.117 1 74.19 255 LYS A O 1
ATOM 2006 N N . ASN A 1 256 ? -13.203 -3.982 -12.359 1 83.25 256 ASN A N 1
ATOM 2007 C CA . ASN A 1 256 ? -12.695 -4.422 -13.656 1 83.25 256 ASN A CA 1
ATOM 2008 C C . ASN A 1 256 ? -13.555 -5.539 -14.242 1 83.25 256 ASN A C 1
ATOM 2010 O O . ASN A 1 256 ? -13.172 -6.707 -14.211 1 83.25 256 ASN A O 1
ATOM 2014 N N . ALA A 1 257 ? -14.602 -5.176 -14.906 1 86.56 257 ALA A N 1
ATOM 2015 C CA . ALA A 1 257 ? -15.602 -6.125 -15.398 1 86.56 257 ALA A CA 1
ATOM 2016 C C . ALA A 1 257 ? -15.039 -6.988 -16.516 1 86.56 257 ALA A C 1
ATOM 2018 O O . ALA A 1 257 ? -15.391 -8.164 -16.641 1 86.56 257 ALA A O 1
ATOM 2019 N N . VAL A 1 258 ? -14.227 -6.422 -17.266 1 86.69 258 VAL A N 1
ATOM 2020 C CA . VAL A 1 258 ? -13.672 -7.137 -18.406 1 86.69 258 VAL A CA 1
ATOM 2021 C C . VAL A 1 258 ? -12.883 -8.352 -17.922 1 86.69 258 VAL A C 1
ATOM 2023 O O . VAL A 1 258 ? -13.133 -9.477 -18.359 1 86.69 258 VAL A O 1
ATOM 2026 N N . ASP A 1 259 ? -12.016 -8.164 -16.984 1 92.44 259 ASP A N 1
ATOM 2027 C CA . ASP A 1 259 ? -11.188 -9.258 -16.484 1 92.44 259 ASP A CA 1
ATOM 2028 C C . ASP A 1 259 ? -12 -10.211 -15.617 1 92.44 259 ASP A C 1
ATOM 2030 O O . ASP A 1 259 ? -11.734 -11.414 -15.594 1 92.44 259 ASP A O 1
ATOM 2034 N N . GLU A 1 260 ? -12.938 -9.68 -14.867 1 95.44 260 GLU A N 1
ATOM 2035 C CA . GLU A 1 260 ? -13.844 -10.547 -14.125 1 95.44 260 GLU A CA 1
ATOM 2036 C C . GLU A 1 260 ? -14.531 -11.547 -15.055 1 95.44 260 GLU A C 1
ATOM 2038 O O . GLU A 1 260 ? -14.516 -12.758 -14.789 1 95.44 260 GLU A O 1
ATOM 2043 N N . ASN A 1 261 ? -15.047 -11.008 -16.156 1 95.5 261 ASN A N 1
ATOM 2044 C CA . ASN A 1 261 ? -15.781 -11.836 -17.109 1 95.5 261 ASN A CA 1
ATOM 2045 C C . ASN A 1 261 ? -14.859 -12.844 -17.797 1 95.5 261 ASN A C 1
ATOM 2047 O O . ASN A 1 261 ? -15.281 -13.961 -18.109 1 95.5 261 ASN A O 1
ATOM 2051 N N . ARG A 1 262 ? -13.719 -12.43 -18.016 1 95.69 262 ARG A N 1
ATOM 2052 C CA . ARG A 1 262 ? -12.75 -13.344 -18.609 1 95.69 262 ARG A CA 1
ATOM 2053 C C . ARG A 1 262 ? -12.477 -14.531 -17.703 1 95.69 262 ARG A C 1
ATOM 2055 O O . ARG A 1 262 ? -12.469 -15.68 -18.156 1 95.69 262 ARG A O 1
ATOM 2062 N N . GLU A 1 263 ? -12.203 -14.242 -16.422 1 98 263 GLU A N 1
ATOM 2063 C CA . GLU A 1 263 ? -11.984 -15.312 -15.461 1 98 263 GLU A CA 1
ATOM 2064 C C . GLU A 1 263 ? -13.172 -16.266 -15.414 1 98 263 GLU A C 1
ATOM 2066 O O . GLU A 1 263 ? -12.992 -17.484 -15.43 1 98 263 GLU A O 1
ATOM 2071 N N . LEU A 1 264 ? -14.359 -15.727 -15.406 1 98.19 264 LEU A N 1
ATOM 2072 C CA . LEU A 1 264 ? -15.562 -16.531 -15.273 1 98.19 264 LEU A CA 1
ATOM 2073 C C . LEU A 1 264 ? -15.773 -17.406 -16.516 1 98.19 264 LEU A C 1
ATOM 2075 O O . LEU A 1 264 ? -16.281 -18.516 -16.406 1 98.19 264 LEU A O 1
ATOM 2079 N N . ALA A 1 265 ? -15.391 -16.875 -17.641 1 98.12 265 ALA A N 1
ATOM 2080 C CA . ALA A 1 265 ? -15.477 -17.672 -18.859 1 98.12 265 ALA A CA 1
ATOM 2081 C C . ALA A 1 265 ? -14.57 -18.906 -18.766 1 98.12 265 ALA A C 1
ATOM 2083 O O . ALA A 1 265 ? -14.961 -20 -19.172 1 98.12 265 ALA A O 1
ATOM 2084 N N . VAL A 1 266 ? -13.414 -18.75 -18.266 1 98.69 266 VAL A N 1
ATOM 2085 C CA . VAL A 1 266 ? -12.484 -19.875 -18.109 1 98.69 266 VAL A CA 1
ATOM 2086 C C . VAL A 1 266 ? -13.023 -20.844 -17.062 1 98.69 266 VAL A C 1
ATOM 2088 O O . VAL A 1 266 ? -12.922 -22.062 -17.219 1 98.69 266 VAL A O 1
ATOM 2091 N N . VAL A 1 267 ? -13.602 -20.328 -15.992 1 98.81 267 VAL A N 1
ATOM 2092 C CA . VAL A 1 267 ? -14.211 -21.188 -14.977 1 98.81 267 VAL A CA 1
ATOM 2093 C C . VAL A 1 267 ? -15.25 -22.094 -15.625 1 98.81 267 VAL A C 1
ATOM 2095 O O . VAL A 1 267 ? -15.297 -23.297 -15.336 1 98.81 267 VAL A O 1
ATOM 2098 N N . GLU A 1 268 ? -16.047 -21.531 -16.453 1 98.5 268 GLU A N 1
ATOM 2099 C CA . GLU A 1 268 ? -17.094 -22.312 -17.109 1 98.5 268 GLU A CA 1
ATOM 2100 C C . GLU A 1 268 ? -16.484 -23.406 -17.969 1 98.5 268 GLU A C 1
ATOM 2102 O O . GLU A 1 268 ? -17 -24.531 -18 1 98.5 268 GLU A O 1
ATOM 2107 N N . ALA A 1 269 ? -15.438 -23.047 -18.672 1 98.56 269 ALA A N 1
ATOM 2108 C CA . ALA A 1 269 ? -14.758 -24.047 -19.484 1 98.56 269 ALA A CA 1
ATOM 2109 C C . ALA A 1 269 ? -14.211 -25.188 -18.609 1 98.56 269 ALA A C 1
ATOM 2111 O O . ALA A 1 269 ? -14.312 -26.359 -18.969 1 98.56 269 ALA A O 1
ATOM 2112 N N . ILE A 1 270 ? -13.672 -24.891 -17.484 1 98.88 270 ILE A N 1
ATOM 2113 C CA . ILE A 1 270 ? -13.109 -25.859 -16.578 1 98.88 270 ILE A CA 1
ATOM 2114 C C . ILE A 1 270 ? -14.219 -26.734 -15.992 1 98.88 270 ILE A C 1
ATOM 2116 O O . ILE A 1 270 ? -14.062 -27.953 -15.867 1 98.88 270 ILE A O 1
ATOM 2120 N N . ARG A 1 271 ? -15.297 -26.141 -15.672 1 98.5 271 ARG A N 1
ATOM 2121 C CA . ARG A 1 271 ? -16.438 -26.875 -15.141 1 98.5 271 ARG A CA 1
ATOM 2122 C C . ARG A 1 271 ? -16.922 -27.922 -16.141 1 98.5 271 ARG A C 1
ATOM 2124 O O . ARG A 1 271 ? -17.297 -29.031 -15.742 1 98.5 271 ARG A O 1
ATOM 2131 N N . LYS A 1 272 ? -16.969 -27.531 -17.359 1 98.06 272 LYS A N 1
ATOM 2132 C CA . LYS A 1 272 ? -17.391 -28.469 -18.406 1 98.06 272 LYS A CA 1
ATOM 2133 C C . LYS A 1 272 ? -16.469 -29.672 -18.469 1 98.06 272 LYS A C 1
ATOM 2135 O O . LYS A 1 272 ? -16.922 -30.812 -18.594 1 98.06 272 LYS A O 1
ATOM 2140 N N . VAL A 1 273 ? -15.195 -29.422 -18.391 1 98.31 273 VAL A N 1
ATOM 2141 C CA . VAL A 1 273 ? -14.227 -30.516 -18.422 1 98.31 273 VAL A CA 1
ATOM 2142 C C . VAL A 1 273 ? -14.359 -31.359 -17.156 1 98.31 273 VAL A C 1
ATOM 2144 O O . VAL A 1 273 ? -14.312 -32.594 -17.203 1 98.31 273 VAL A O 1
ATOM 2147 N N . ARG A 1 274 ? -14.555 -30.688 -16.047 1 97.56 274 ARG A N 1
ATOM 2148 C CA . ARG A 1 274 ? -14.688 -31.359 -14.758 1 97.56 274 ARG A CA 1
ATOM 2149 C C . ARG A 1 274 ? -15.883 -32.312 -14.758 1 97.56 274 ARG A C 1
ATOM 2151 O O . ARG A 1 274 ? -15.828 -33.375 -14.133 1 97.56 274 ARG A O 1
ATOM 2158 N N . SER A 1 275 ? -16.953 -31.938 -15.383 1 95 275 SER A N 1
ATOM 2159 C CA . SER A 1 275 ? -18.188 -32.719 -15.414 1 95 275 SER A CA 1
ATOM 2160 C C . SER A 1 275 ? -17.969 -34.031 -16.172 1 95 275 SER A C 1
ATOM 2162 O O . SER A 1 275 ? -18.75 -34.969 -16.031 1 95 275 SER A O 1
ATOM 2164 N N . ARG A 1 276 ? -16.906 -34.094 -16.938 1 90.88 276 ARG A N 1
ATOM 2165 C CA . ARG A 1 276 ? -16.625 -35.281 -17.734 1 90.88 276 ARG A CA 1
ATOM 2166 C C . ARG A 1 276 ? -15.672 -36.219 -17 1 90.88 276 ARG A C 1
ATOM 2168 O O . ARG A 1 276 ? -15.383 -37.312 -17.469 1 90.88 276 ARG A O 1
ATOM 2175 N N . CYS A 1 277 ? -15.133 -35.719 -15.961 1 85.12 277 CYS A N 1
ATOM 2176 C CA . CYS A 1 277 ? -14.188 -36.531 -15.18 1 85.12 277 CYS A CA 1
ATOM 2177 C C . CYS A 1 277 ? -14.906 -37.438 -14.195 1 85.12 277 CYS A C 1
ATOM 2179 O O . CYS A 1 277 ? -15.93 -37.031 -13.625 1 85.12 277 CYS A O 1
ATOM 2181 N N . MET B 1 1 ? 22.125 8.414 -8.023 1 40.97 1 MET B N 1
ATOM 2182 C CA . MET B 1 1 ? 22.141 6.973 -8.25 1 40.97 1 MET B CA 1
ATOM 2183 C C . MET B 1 1 ? 21.422 6.234 -7.129 1 40.97 1 MET B C 1
ATOM 2185 O O . MET B 1 1 ? 21.453 6.66 -5.973 1 40.97 1 MET B O 1
ATOM 2189 N N . GLN B 1 2 ? 20.328 5.441 -7.426 1 56.06 2 GLN B N 1
ATOM 2190 C CA . GLN B 1 2 ? 19.641 4.715 -6.363 1 56.06 2 GLN B CA 1
ATOM 2191 C C . GLN B 1 2 ? 20.641 3.996 -5.461 1 56.06 2 GLN B C 1
ATOM 2193 O O . GLN B 1 2 ? 21.516 3.273 -5.941 1 56.06 2 GLN B O 1
ATOM 2198 N N . ALA B 1 3 ? 20.812 4.559 -4.227 1 71.25 3 ALA B N 1
ATOM 2199 C CA . ALA B 1 3 ? 21.797 3.979 -3.324 1 71.25 3 ALA B CA 1
ATOM 2200 C C . ALA B 1 3 ? 21.203 2.84 -2.508 1 71.25 3 ALA B C 1
ATOM 2202 O O . ALA B 1 3 ? 20.125 2.99 -1.922 1 71.25 3 ALA B O 1
ATOM 2203 N N . PHE B 1 4 ? 21.688 1.574 -2.801 1 85.19 4 PHE B N 1
ATOM 2204 C CA . PHE B 1 4 ? 21.375 0.392 -2.01 1 85.19 4 PHE B CA 1
ATOM 2205 C C . PHE B 1 4 ? 22.375 0.214 -0.876 1 85.19 4 PHE B C 1
ATOM 2207 O O . PHE B 1 4 ? 23.422 0.869 -0.854 1 85.19 4 PHE B O 1
ATOM 2214 N N . PRO B 1 5 ? 22.031 -0.539 0.165 1 80.44 5 PRO B N 1
ATOM 2215 C CA . PRO B 1 5 ? 22.969 -0.723 1.283 1 80.44 5 PRO B CA 1
ATOM 2216 C C . PRO B 1 5 ? 24.391 -1.033 0.823 1 80.44 5 PRO B C 1
ATOM 2218 O O . PRO B 1 5 ? 24.594 -1.906 -0.025 1 80.44 5 PRO B O 1
ATOM 2221 N N . GLU B 1 6 ? 25.312 -0.354 1.37 1 84.81 6 GLU B N 1
ATOM 2222 C CA . GLU B 1 6 ? 26.719 -0.499 0.985 1 84.81 6 GLU B CA 1
ATOM 2223 C C . GLU B 1 6 ? 27.188 -1.943 1.137 1 84.81 6 GLU B C 1
ATOM 2225 O O . GLU B 1 6 ? 27.984 -2.428 0.34 1 84.81 6 GLU B O 1
ATOM 2230 N N . ARG B 1 7 ? 26.656 -2.611 2.141 1 88.88 7 ARG B N 1
ATOM 2231 C CA . ARG B 1 7 ? 27.094 -3.969 2.461 1 88.88 7 ARG B CA 1
ATOM 2232 C C . ARG B 1 7 ? 26.719 -4.938 1.346 1 88.88 7 ARG B C 1
ATOM 2234 O O . ARG B 1 7 ? 27.266 -6.039 1.267 1 88.88 7 ARG B O 1
ATOM 2241 N N . TRP B 1 8 ? 25.766 -4.531 0.509 1 92.81 8 TRP B N 1
ATOM 2242 C CA . TRP B 1 8 ? 25.359 -5.426 -0.569 1 92.81 8 TRP B CA 1
ATOM 2243 C C . TRP B 1 8 ? 26.375 -5.402 -1.708 1 92.81 8 TRP B C 1
ATOM 2245 O O . TRP B 1 8 ? 26.406 -6.305 -2.549 1 92.81 8 TRP B O 1
ATOM 2255 N N . LYS B 1 9 ? 27.25 -4.32 -1.747 1 92.5 9 LYS B N 1
ATOM 2256 C CA . LYS B 1 9 ? 28.297 -4.184 -2.744 1 92.5 9 LYS B CA 1
ATOM 2257 C C . LYS B 1 9 ? 27.766 -4.383 -4.156 1 92.5 9 LYS B C 1
ATOM 2259 O O . LYS B 1 9 ? 28.328 -5.145 -4.941 1 92.5 9 LYS B O 1
ATOM 2264 N N . VAL B 1 10 ? 26.594 -3.836 -4.422 1 94.44 10 VAL B N 1
ATOM 2265 C CA . VAL B 1 10 ? 26 -3.918 -5.75 1 94.44 10 VAL B CA 1
ATOM 2266 C C . VAL B 1 10 ? 26.172 -2.586 -6.48 1 94.44 10 VAL B C 1
ATOM 2268 O O . VAL B 1 10 ? 26.359 -1.543 -5.844 1 94.44 10 VAL B O 1
ATOM 2271 N N . SER B 1 11 ? 26.156 -2.602 -7.828 1 93.5 11 SER B N 1
ATOM 2272 C CA . SER B 1 11 ? 26.359 -1.416 -8.648 1 93.5 11 SER B CA 1
ATOM 2273 C C . SER B 1 11 ? 25.469 -1.425 -9.883 1 93.5 11 SER B C 1
ATOM 2275 O O . SER B 1 11 ? 24.688 -2.357 -10.078 1 93.5 11 SER B O 1
ATOM 2277 N N . ALA B 1 12 ? 25.391 -0.287 -10.609 1 93.44 12 ALA B N 1
ATOM 2278 C CA . ALA B 1 12 ? 24.75 -0.113 -11.906 1 93.44 12 ALA B CA 1
ATOM 2279 C C . ALA B 1 12 ? 23.281 -0.482 -11.844 1 93.44 12 ALA B C 1
ATOM 2281 O O . ALA B 1 12 ? 22.797 -1.264 -12.664 1 93.44 12 ALA B O 1
ATOM 2282 N N . PRO B 1 13 ? 22.594 0.086 -10.906 1 92.12 13 PRO B N 1
ATOM 2283 C CA . PRO B 1 13 ? 21.172 -0.216 -10.836 1 92.12 13 PRO B CA 1
ATOM 2284 C C . PRO B 1 13 ? 20.406 0.241 -12.078 1 92.12 13 PRO B C 1
ATOM 2286 O O . PRO B 1 13 ? 20.641 1.342 -12.586 1 92.12 13 PRO B O 1
ATOM 2289 N N . GLU B 1 14 ? 19.625 -0.679 -12.594 1 92.12 14 GLU B N 1
ATOM 2290 C CA . GLU B 1 14 ? 18.703 -0.406 -13.68 1 92.12 14 GLU B CA 1
ATOM 2291 C C . GLU B 1 14 ? 17.266 -0.754 -13.281 1 92.12 14 GLU B C 1
ATOM 2293 O O . GLU B 1 14 ? 16.984 -1.892 -12.906 1 92.12 14 GLU B O 1
ATOM 2298 N N . LEU B 1 15 ? 16.344 0.211 -13.297 1 88.88 15 LEU B N 1
ATOM 2299 C CA . LEU B 1 15 ? 14.93 -0.059 -13.008 1 88.88 15 LEU B CA 1
ATOM 2300 C C . LEU B 1 15 ? 14.297 -0.894 -14.117 1 88.88 15 LEU B C 1
ATOM 2302 O O . LEU B 1 15 ? 14.211 -0.447 -15.266 1 88.88 15 LEU B O 1
ATOM 2306 N N . ILE B 1 16 ? 13.852 -2.039 -13.758 1 90.06 16 ILE B N 1
ATOM 2307 C CA . ILE B 1 16 ? 13.367 -2.91 -14.82 1 90.06 16 ILE B CA 1
ATOM 2308 C C . ILE B 1 16 ? 11.852 -3.062 -14.719 1 90.06 16 ILE B C 1
ATOM 2310 O O . ILE B 1 16 ? 11.195 -3.486 -15.672 1 90.06 16 ILE B O 1
ATOM 2314 N N . ALA B 1 17 ? 11.289 -2.852 -13.5 1 86 17 ALA B N 1
ATOM 2315 C CA . ALA B 1 17 ? 9.836 -2.902 -13.328 1 86 17 ALA B CA 1
ATOM 2316 C C . ALA B 1 17 ? 9.398 -2.086 -12.109 1 86 17 ALA B C 1
ATOM 2318 O O . ALA B 1 17 ? 10.188 -1.869 -11.188 1 86 17 ALA B O 1
ATOM 2319 N N . GLU B 1 18 ? 8.242 -1.531 -12.148 1 79.94 18 GLU B N 1
ATOM 2320 C CA . GLU B 1 18 ? 7.605 -0.863 -11.016 1 79.94 18 GLU B CA 1
ATOM 2321 C C . GLU B 1 18 ? 6.164 -1.325 -10.836 1 79.94 18 GLU B C 1
ATOM 2323 O O . GLU B 1 18 ? 5.383 -1.314 -11.789 1 79.94 18 GLU B O 1
ATOM 2328 N N . THR B 1 19 ? 5.914 -1.885 -9.68 1 74.69 19 THR B N 1
ATOM 2329 C CA . THR B 1 19 ? 4.566 -2.326 -9.328 1 74.69 19 THR B CA 1
ATOM 2330 C C . THR B 1 19 ? 3.957 -1.413 -8.273 1 74.69 19 THR B C 1
ATOM 2332 O O . THR B 1 19 ? 4.574 -0.429 -7.859 1 74.69 19 THR B O 1
ATOM 2335 N N . PHE B 1 20 ? 2.795 -1.764 -7.949 1 65.19 20 PHE B N 1
ATOM 2336 C CA . PHE B 1 20 ? 2.115 -1.012 -6.902 1 65.19 20 PHE B CA 1
ATOM 2337 C C . PHE B 1 20 ? 2.908 -1.056 -5.602 1 65.19 20 PHE B C 1
ATOM 2339 O O . PHE B 1 20 ? 3.041 -0.04 -4.914 1 65.19 20 PHE B O 1
ATOM 2346 N N . SER B 1 21 ? 3.457 -2.17 -5.355 1 72.19 21 SER B N 1
ATOM 2347 C CA . SER B 1 21 ? 4.031 -2.371 -4.027 1 72.19 21 SER B CA 1
ATOM 2348 C C . SER B 1 21 ? 5.551 -2.258 -4.062 1 72.19 21 SER B C 1
ATOM 2350 O O . SER B 1 21 ? 6.191 -2.119 -3.018 1 72.19 21 SER B O 1
ATOM 2352 N N . SER B 1 22 ? 6.129 -2.268 -5.375 1 82 22 SER B N 1
ATOM 2353 C CA . SER B 1 22 ? 7.582 -2.432 -5.336 1 82 22 SER B CA 1
ATOM 2354 C C . SER B 1 22 ? 8.234 -1.818 -6.57 1 82 22 SER B C 1
ATOM 2356 O O . SER B 1 22 ? 7.59 -1.651 -7.605 1 82 22 SER B O 1
ATOM 2358 N N . ARG B 1 23 ? 9.43 -1.38 -6.496 1 83.62 23 ARG B N 1
ATOM 2359 C CA . ARG B 1 23 ? 10.359 -1.123 -7.594 1 83.62 23 ARG B CA 1
ATOM 2360 C C . ARG B 1 23 ? 11.359 -2.264 -7.742 1 83.62 23 ARG B C 1
ATOM 2362 O O . ARG B 1 23 ? 11.938 -2.725 -6.754 1 83.62 23 ARG B O 1
ATOM 2369 N N . ILE B 1 24 ? 11.523 -2.715 -8.969 1 91.88 24 ILE B N 1
ATOM 2370 C CA . ILE B 1 24 ? 12.43 -3.828 -9.234 1 91.88 24 ILE B CA 1
ATOM 2371 C C . ILE B 1 24 ? 13.656 -3.326 -10 1 91.88 24 ILE B C 1
ATOM 2373 O O . ILE B 1 24 ? 13.531 -2.797 -11.102 1 91.88 24 ILE B O 1
ATOM 2377 N N . TRP B 1 25 ? 14.836 -3.531 -9.383 1 93.25 25 TRP B N 1
ATOM 2378 C CA . TRP B 1 25 ? 16.094 -3.07 -9.969 1 93.25 25 TRP B CA 1
ATOM 2379 C C . TRP B 1 25 ? 17 -4.25 -10.312 1 93.25 25 TRP B C 1
ATOM 2381 O O . TRP B 1 25 ? 17.156 -5.172 -9.516 1 93.25 25 TRP B O 1
ATOM 2391 N N . LYS B 1 26 ? 17.531 -4.234 -11.516 1 95.75 26 LYS B N 1
ATOM 2392 C CA . LYS B 1 26 ? 18.641 -5.117 -11.828 1 95.75 26 LYS B CA 1
ATOM 2393 C C . LYS B 1 26 ? 19.984 -4.484 -11.43 1 95.75 26 LYS B C 1
ATOM 2395 O O . LYS B 1 26 ? 20.219 -3.305 -11.703 1 95.75 26 LYS B O 1
ATOM 2400 N N . VAL B 1 27 ? 20.781 -5.203 -10.688 1 96.25 27 VAL B N 1
ATOM 2401 C CA . VAL B 1 27 ? 22.062 -4.684 -10.219 1 96.25 27 VAL B CA 1
ATOM 2402 C C . VAL B 1 27 ? 23.172 -5.676 -10.555 1 96.25 27 VAL B C 1
ATOM 2404 O O . VAL B 1 27 ? 22.891 -6.793 -11 1 96.25 27 VAL B O 1
ATOM 2407 N N . THR B 1 28 ? 24.406 -5.199 -10.438 1 97.31 28 THR B N 1
ATOM 2408 C CA . THR B 1 28 ? 25.578 -6.047 -10.609 1 97.31 28 THR B CA 1
ATOM 2409 C C . THR B 1 28 ? 26.281 -6.266 -9.273 1 97.31 28 THR B C 1
ATOM 2411 O O . THR B 1 28 ? 26.594 -5.305 -8.57 1 97.31 28 THR B O 1
ATOM 2414 N N . ARG B 1 29 ? 26.516 -7.531 -8.914 1 96.69 29 ARG B N 1
ATOM 2415 C CA . ARG B 1 29 ? 27.188 -7.855 -7.66 1 96.69 29 ARG B CA 1
ATOM 2416 C C . ARG B 1 29 ? 28.703 -7.668 -7.789 1 96.69 29 ARG B C 1
ATOM 2418 O O . ARG B 1 29 ? 29.203 -7.371 -8.875 1 96.69 29 ARG B O 1
ATOM 2425 N N . GLU B 1 30 ? 29.406 -7.762 -6.688 1 94.94 30 GLU B N 1
ATOM 2426 C CA . GLU B 1 30 ? 30.844 -7.562 -6.656 1 94.94 30 GLU B CA 1
ATOM 2427 C C . GLU B 1 30 ? 31.562 -8.539 -7.582 1 94.94 30 GLU B C 1
ATOM 2429 O O . GLU B 1 30 ? 32.562 -8.195 -8.203 1 94.94 30 GLU B O 1
ATOM 2434 N N . ASP B 1 31 ? 31.016 -9.711 -7.758 1 95.44 31 ASP B N 1
ATOM 2435 C CA . ASP B 1 31 ? 31.641 -10.734 -8.578 1 95.44 31 ASP B CA 1
ATOM 2436 C C . ASP B 1 31 ? 31.219 -10.609 -10.039 1 95.44 31 ASP B C 1
ATOM 2438 O O . ASP B 1 31 ? 31.562 -11.469 -10.859 1 95.44 31 ASP B O 1
ATOM 2442 N N . GLY B 1 32 ? 30.438 -9.633 -10.344 1 95.75 32 GLY B N 1
ATOM 2443 C CA . GLY B 1 32 ? 30.047 -9.367 -11.719 1 95.75 32 GLY B CA 1
ATOM 2444 C C . GLY B 1 32 ? 28.719 -9.992 -12.086 1 95.75 32 GLY B C 1
ATOM 2445 O O . GLY B 1 32 ? 28.156 -9.688 -13.141 1 95.75 32 GLY B O 1
ATOM 2446 N N . SER B 1 33 ? 28.203 -10.859 -11.305 1 95.56 33 SER B N 1
ATOM 2447 C CA . SER B 1 33 ? 26.953 -11.531 -11.609 1 95.56 33 SER B CA 1
ATOM 2448 C C . SER B 1 33 ? 25.75 -10.609 -11.375 1 95.56 33 SER B C 1
ATOM 2450 O O . SER B 1 33 ? 25.812 -9.719 -10.523 1 95.56 33 SER B O 1
ATOM 2452 N N . PRO B 1 34 ? 24.734 -10.836 -12.102 1 97 34 PRO B N 1
ATOM 2453 C CA . PRO B 1 34 ? 23.531 -10.023 -11.914 1 97 34 PRO B CA 1
ATOM 2454 C C . PRO B 1 34 ? 22.719 -10.438 -10.688 1 97 34 PRO B C 1
ATOM 2456 O O . PRO B 1 34 ? 22.797 -11.594 -10.258 1 97 34 PRO B O 1
ATOM 2459 N N . ALA B 1 35 ? 22.016 -9.492 -10.102 1 97.62 35 ALA B N 1
ATOM 2460 C CA . ALA B 1 35 ? 21.047 -9.703 -9.016 1 97.62 35 ALA B CA 1
ATOM 2461 C C . ALA B 1 35 ? 19.859 -8.758 -9.141 1 97.62 35 ALA B C 1
ATOM 2463 O O . ALA B 1 35 ? 19.859 -7.871 -10 1 97.62 35 ALA B O 1
ATOM 2464 N N . ILE B 1 36 ? 18.828 -8.977 -8.398 1 97.25 36 ILE B N 1
ATOM 2465 C CA . ILE B 1 36 ? 17.625 -8.156 -8.406 1 97.25 36 ILE B CA 1
ATOM 2466 C C . ILE B 1 36 ? 17.422 -7.516 -7.035 1 97.25 36 ILE B C 1
ATOM 2468 O O . ILE B 1 36 ? 17.609 -8.172 -6.004 1 97.25 36 ILE B O 1
ATOM 2472 N N . VAL B 1 37 ? 17.188 -6.281 -7.012 1 95.25 37 VAL B N 1
ATOM 2473 C CA . VAL B 1 37 ? 16.734 -5.617 -5.797 1 95.25 37 VAL B CA 1
ATOM 2474 C C . VAL B 1 37 ? 15.234 -5.328 -5.902 1 95.25 37 VAL B C 1
ATOM 2476 O O . VAL B 1 37 ? 14.797 -4.637 -6.824 1 95.25 37 VAL B O 1
ATOM 2479 N N . LYS B 1 38 ? 14.438 -5.961 -5.023 1 93.69 38 LYS B N 1
ATOM 2480 C CA . LYS B 1 38 ? 13.039 -5.578 -4.84 1 93.69 38 LYS B CA 1
ATOM 2481 C C . LYS B 1 38 ? 12.891 -4.566 -3.707 1 93.69 38 LYS B C 1
ATOM 2483 O O . LYS B 1 38 ? 13.102 -4.902 -2.539 1 93.69 38 LYS B O 1
ATOM 2488 N N . ASP B 1 39 ? 12.625 -3.383 -4.117 1 85.81 39 ASP B N 1
ATOM 2489 C CA . ASP B 1 39 ? 12.484 -2.27 -3.184 1 85.81 39 ASP B CA 1
ATOM 2490 C C . ASP B 1 39 ? 11.016 -1.977 -2.896 1 85.81 39 ASP B C 1
ATOM 2492 O O . ASP B 1 39 ? 10.328 -1.354 -3.711 1 85.81 39 ASP B O 1
ATOM 2496 N N . LEU B 1 40 ? 10.531 -2.5 -1.72 1 80.12 40 LEU B N 1
ATOM 2497 C CA . LEU B 1 40 ? 9.125 -2.322 -1.37 1 80.12 40 LEU B CA 1
ATOM 2498 C C . LEU B 1 40 ? 8.828 -0.863 -1.04 1 80.12 40 LEU B C 1
ATOM 2500 O O . LEU B 1 40 ? 9.609 -0.208 -0.347 1 80.12 40 LEU B O 1
ATOM 2504 N N . LYS B 1 41 ? 7.836 -0.403 -1.692 1 68 41 LYS B N 1
ATOM 2505 C CA . LYS B 1 41 ? 7.414 0.97 -1.43 1 68 41 LYS B CA 1
ATOM 2506 C C . LYS B 1 41 ? 6.891 1.121 -0.004 1 68 41 LYS B C 1
ATOM 2508 O O . LYS B 1 41 ? 6.277 0.2 0.538 1 68 41 LYS B O 1
ATOM 2513 N N . PRO B 1 42 ? 7.453 2.096 0.679 1 57.06 42 PRO B N 1
ATOM 2514 C CA . PRO B 1 42 ? 6.98 2.301 2.051 1 57.06 42 PRO B CA 1
ATOM 2515 C C . PRO B 1 42 ? 5.461 2.332 2.156 1 57.06 42 PRO B C 1
ATOM 2517 O O . PRO B 1 42 ? 4.789 2.887 1.281 1 57.06 42 PRO B O 1
ATOM 2520 N N . PHE B 1 43 ? 4.906 1.375 2.883 1 53.78 43 PHE B N 1
ATOM 2521 C CA . PHE B 1 43 ? 3.465 1.25 3.082 1 53.78 43 PHE B CA 1
ATOM 2522 C C . PHE B 1 43 ? 3 2.139 4.23 1 53.78 43 PHE B C 1
ATOM 2524 O O . PHE B 1 43 ? 1.951 1.889 4.828 1 53.78 43 PHE B O 1
ATOM 2531 N N . ASP B 1 44 ? 3.875 3.002 4.625 1 62.41 44 ASP B N 1
ATOM 2532 C CA . ASP B 1 44 ? 3.541 3.908 5.719 1 62.41 44 ASP B CA 1
ATOM 2533 C C . ASP B 1 44 ? 2.18 4.562 5.496 1 62.41 44 ASP B C 1
ATOM 2535 O O . ASP B 1 44 ? 1.481 4.898 6.457 1 62.41 44 ASP B O 1
ATOM 2539 N N . ASP B 1 45 ? 1.722 4.332 4.309 1 68.75 45 ASP B N 1
ATOM 2540 C CA . ASP B 1 45 ? 0.474 5.016 3.979 1 68.75 45 ASP B CA 1
ATOM 2541 C C . ASP B 1 45 ? -0.727 4.285 4.574 1 68.75 45 ASP B C 1
ATOM 2543 O O . ASP B 1 45 ? -1.644 4.914 5.105 1 68.75 45 ASP B O 1
ATOM 2547 N N . VAL B 1 46 ? -0.672 2.951 4.605 1 68 46 VAL B N 1
ATOM 2548 C CA . VAL B 1 46 ? -1.795 2.197 5.148 1 68 46 VAL B CA 1
ATOM 2549 C C . VAL B 1 46 ? -1.831 2.348 6.668 1 68 46 VAL B C 1
ATOM 2551 O O . VAL B 1 46 ? -2.898 2.551 7.254 1 68 46 VAL B O 1
ATOM 2554 N N . ALA B 1 47 ? -0.669 2.164 7.254 1 77.5 47 ALA B N 1
ATOM 2555 C CA . ALA B 1 47 ? -0.59 2.338 8.703 1 77.5 47 ALA B CA 1
ATOM 2556 C C . ALA B 1 47 ? -1.049 3.734 9.117 1 77.5 47 ALA B C 1
ATOM 2558 O O . ALA B 1 47 ? -1.726 3.898 10.133 1 77.5 47 ALA B O 1
ATOM 2559 N N . ASP B 1 48 ? -0.716 4.695 8.297 1 86.12 48 ASP B N 1
ATOM 2560 C CA . ASP B 1 48 ? -1.144 6.07 8.547 1 86.12 48 ASP B CA 1
ATOM 2561 C C . ASP B 1 48 ? -2.666 6.184 8.516 1 86.12 48 ASP B C 1
ATOM 2563 O O . ASP B 1 48 ? -3.258 6.871 9.352 1 86.12 48 ASP B O 1
ATOM 2567 N N . GLU B 1 49 ? -3.24 5.48 7.555 1 85.69 49 GLU B N 1
ATOM 2568 C CA . GLU B 1 49 ? -4.691 5.539 7.41 1 85.69 49 GLU B CA 1
ATOM 2569 C C . GLU B 1 49 ? -5.391 4.906 8.609 1 85.69 49 GLU B C 1
ATOM 2571 O O . GLU B 1 49 ? -6.406 5.418 9.086 1 85.69 49 GLU B O 1
ATOM 2576 N N . LEU B 1 50 ? -4.863 3.822 9.078 1 83 50 LEU B N 1
ATOM 2577 C CA . LEU B 1 50 ? -5.445 3.135 10.227 1 83 50 LEU B CA 1
ATOM 2578 C C . LEU B 1 50 ? -5.285 3.961 11.5 1 83 50 LEU B C 1
ATOM 2580 O O . LEU B 1 50 ? -6.23 4.102 12.273 1 83 50 LEU B O 1
ATOM 2584 N N . ARG B 1 51 ? -4.156 4.445 11.727 1 90.88 51 ARG B N 1
ATOM 2585 C CA . ARG B 1 51 ? -3.945 5.316 12.883 1 90.88 51 ARG B CA 1
ATOM 2586 C C . ARG B 1 51 ? -4.836 6.551 12.805 1 90.88 51 ARG B C 1
ATOM 2588 O O . ARG B 1 51 ? -5.359 7.008 13.82 1 90.88 51 ARG B O 1
ATOM 2595 N N . GLY B 1 52 ? -4.961 7.074 11.555 1 95.25 52 GLY B N 1
ATOM 2596 C CA . GLY B 1 52 ? -5.852 8.203 11.359 1 95.25 52 GLY B CA 1
ATOM 2597 C C . GLY B 1 52 ? -7.289 7.91 11.734 1 95.25 52 GLY B C 1
ATOM 2598 O O . GLY B 1 52 ? -7.973 8.758 12.312 1 95.25 52 GLY B O 1
ATOM 2599 N N . GLU B 1 53 ? -7.695 6.707 11.438 1 93.06 53 GLU B N 1
ATOM 2600 C CA . GLU B 1 53 ? -9.031 6.262 11.82 1 93.06 53 GLU B CA 1
ATOM 2601 C C . GLU B 1 53 ? -9.195 6.258 13.336 1 93.06 53 GLU B C 1
ATOM 2603 O O . GLU B 1 53 ? -10.211 6.73 13.852 1 93.06 53 GLU B O 1
ATOM 2608 N N . HIS B 1 54 ? -8.227 5.727 14.031 1 93.88 54 HIS B N 1
ATOM 2609 C CA . HIS B 1 54 ? -8.273 5.664 15.484 1 93.88 54 HIS B CA 1
ATOM 2610 C C . HIS B 1 54 ? -8.242 7.059 16.094 1 93.88 54 HIS B C 1
ATOM 2612 O O . HIS B 1 54 ? -8.914 7.316 17.094 1 93.88 54 HIS B O 1
ATOM 2618 N N . TYR B 1 55 ? -7.48 7.887 15.492 1 97.25 55 TYR B N 1
ATOM 2619 C CA . TYR B 1 55 ? -7.43 9.281 15.922 1 97.25 55 TYR B CA 1
ATOM 2620 C C . TYR B 1 55 ? -8.797 9.938 15.812 1 97.25 55 TYR B C 1
ATOM 2622 O O . TYR B 1 55 ? -9.242 10.617 16.734 1 97.25 55 TYR B O 1
ATOM 2630 N N . LEU B 1 56 ? -9.484 9.742 14.719 1 97.56 56 LEU B N 1
ATOM 2631 C CA . LEU B 1 56 ? -10.805 10.32 14.516 1 97.56 56 LEU B CA 1
ATOM 2632 C C . LEU B 1 56 ? -11.805 9.75 15.508 1 97.56 56 LEU B C 1
ATOM 2634 O O . LEU B 1 56 ? -12.648 10.477 16.047 1 97.56 56 LEU B O 1
ATOM 2638 N N . ALA B 1 57 ? -11.688 8.469 15.734 1 95.25 57 ALA B N 1
ATOM 2639 C CA . ALA B 1 57 ? -12.57 7.832 16.703 1 95.25 57 ALA B CA 1
ATOM 2640 C C . ALA B 1 57 ? -12.375 8.43 18.094 1 95.25 57 ALA B C 1
ATOM 2642 O O . ALA B 1 57 ? -13.336 8.594 18.859 1 95.25 57 ALA B O 1
ATOM 2643 N N . TRP B 1 58 ? -11.164 8.688 18.422 1 95.88 58 TRP B N 1
ATOM 2644 C CA . TRP B 1 58 ? -10.812 9.242 19.719 1 95.88 58 TRP B CA 1
ATOM 2645 C C . TRP B 1 58 ? -11.297 10.68 19.844 1 95.88 58 TRP B C 1
ATOM 2647 O O . TRP B 1 58 ? -11.797 11.086 20.891 1 95.88 58 TRP B O 1
ATOM 2657 N N . ARG B 1 59 ? -11.148 11.484 18.766 1 96.38 59 ARG B N 1
ATOM 2658 C CA . ARG B 1 59 ? -11.461 12.914 18.828 1 96.38 59 ARG B CA 1
ATOM 2659 C C . ARG B 1 59 ? -12.969 13.141 18.828 1 96.38 59 ARG B C 1
ATOM 2661 O O . ARG B 1 59 ? -13.445 14.172 19.297 1 96.38 59 ARG B O 1
ATOM 2668 N N . ARG B 1 60 ? -13.695 12.273 18.125 1 95.44 60 ARG B N 1
ATOM 2669 C CA . ARG B 1 60 ? -15.156 12.281 18.094 1 95.44 60 ARG B CA 1
ATOM 2670 C C . ARG B 1 60 ? -15.688 13.594 17.531 1 95.44 60 ARG B C 1
ATOM 2672 O O . ARG B 1 60 ? -16.625 14.172 18.078 1 95.44 60 ARG B O 1
ATOM 2679 N N . GLY B 1 61 ? -15.016 14.172 16.656 1 96.81 61 GLY B N 1
ATOM 2680 C CA . GLY B 1 61 ? -15.547 15.305 15.922 1 96.81 61 GLY B CA 1
ATOM 2681 C C . GLY B 1 61 ? -15.039 16.641 16.438 1 96.81 61 GLY B C 1
ATOM 2682 O O . GLY B 1 61 ? -15.367 17.688 15.898 1 96.81 61 GLY B O 1
ATOM 2683 N N . GLU B 1 62 ? -14.266 16.641 17.469 1 97 62 GLU B N 1
ATOM 2684 C CA . GLU B 1 62 ? -13.719 17.891 17.984 1 97 62 GLU B CA 1
ATOM 2685 C C . GLU B 1 62 ? -12.547 18.375 17.141 1 97 62 GLU B C 1
ATOM 2687 O O . GLU B 1 62 ? -11.438 17.844 17.234 1 97 62 GLU B O 1
ATOM 2692 N N . GLY B 1 63 ? -12.789 19.375 16.328 1 97.69 63 GLY B N 1
ATOM 2693 C CA . GLY B 1 63 ? -11.773 19.953 15.469 1 97.69 63 GLY B CA 1
ATOM 2694 C C . GLY B 1 63 ? -11.562 19.172 14.18 1 97.69 63 GLY B C 1
ATOM 2695 O O . GLY B 1 63 ? -10.852 19.625 13.281 1 97.69 63 GLY B O 1
ATOM 2696 N N . ALA B 1 64 ? -12.148 18.016 14.086 1 98.5 64 ALA B N 1
ATOM 2697 C CA . ALA B 1 64 ? -12.008 17.141 12.93 1 98.5 64 ALA B CA 1
ATOM 2698 C C . ALA B 1 64 ? -13.352 16.531 12.539 1 98.5 64 ALA B C 1
ATOM 2700 O O . ALA B 1 64 ? -14.328 16.625 13.289 1 98.5 64 ALA B O 1
ATOM 2701 N N . VAL B 1 65 ? -13.383 15.969 11.391 1 98.38 65 VAL B N 1
ATOM 2702 C CA . VAL B 1 65 ? -14.586 15.273 10.961 1 98.38 65 VAL B CA 1
ATOM 2703 C C . VAL B 1 65 ? -14.844 14.07 11.859 1 98.38 65 VAL B C 1
ATOM 2705 O O . VAL B 1 65 ? -13.906 13.508 12.438 1 98.38 65 VAL B O 1
ATOM 2708 N N . ARG B 1 66 ? -16.062 13.641 11.914 1 97.75 66 ARG B N 1
ATOM 2709 C CA . ARG B 1 66 ? -16.453 12.492 12.727 1 97.75 66 ARG B CA 1
ATOM 2710 C C . ARG B 1 66 ? -16.281 11.188 11.945 1 97.75 66 ARG B C 1
ATOM 2712 O O . ARG B 1 66 ? -16.562 11.133 10.742 1 97.75 66 ARG B O 1
ATOM 2719 N N . LEU B 1 67 ? -15.758 10.227 12.625 1 97.5 67 LEU B N 1
ATOM 2720 C CA . LEU B 1 67 ? -15.883 8.852 12.148 1 97.5 67 LEU B CA 1
ATOM 2721 C C . LEU B 1 67 ? -17.266 8.297 12.453 1 97.5 67 LEU B C 1
ATOM 2723 O O . LEU B 1 67 ? -17.594 8.055 13.617 1 97.5 67 LEU B O 1
ATOM 2727 N N . LEU B 1 68 ? -18.047 8.117 11.445 1 96.81 68 LEU B N 1
ATOM 2728 C CA . LEU B 1 68 ? -19.438 7.73 11.641 1 96.81 68 LEU B CA 1
ATOM 2729 C C . LEU B 1 68 ? -19.562 6.219 11.805 1 96.81 68 LEU B C 1
ATOM 2731 O O . LEU B 1 68 ? -20.422 5.742 12.555 1 96.81 68 LEU B O 1
ATOM 2735 N N . SER B 1 69 ? -18.781 5.48 10.992 1 93.12 69 SER B N 1
ATOM 2736 C CA . SER B 1 69 ? -18.797 4.023 11.07 1 93.12 69 SER B CA 1
ATOM 2737 C C . SER B 1 69 ? -17.562 3.424 10.406 1 93.12 69 SER B C 1
ATOM 2739 O O . SER B 1 69 ? -16.812 4.129 9.719 1 93.12 69 SER B O 1
ATOM 2741 N N . ARG B 1 70 ? -17.297 2.229 10.703 1 88.88 70 ARG B N 1
ATOM 2742 C CA . ARG B 1 70 ? -16.203 1.48 10.094 1 88.88 70 ARG B CA 1
ATOM 2743 C C . ARG B 1 70 ? -16.656 0.079 9.695 1 88.88 70 ARG B C 1
ATOM 2745 O O . ARG B 1 70 ? -17.5 -0.521 10.367 1 88.88 70 ARG B O 1
ATOM 2752 N N . ASP B 1 71 ? -16.156 -0.379 8.562 1 80.75 71 ASP B N 1
ATOM 2753 C CA . ASP B 1 71 ? -16.359 -1.749 8.102 1 80.75 71 ASP B CA 1
ATOM 2754 C C . ASP B 1 71 ? -15.102 -2.285 7.41 1 80.75 71 ASP B C 1
ATOM 2756 O O . ASP B 1 71 ? -14.875 -2.01 6.23 1 80.75 71 ASP B O 1
ATOM 2760 N N . GLY B 1 72 ? -14.305 -3.041 8.156 1 71.94 72 GLY B N 1
ATOM 2761 C CA . GLY B 1 72 ? -13.031 -3.484 7.613 1 71.94 72 GLY B CA 1
ATOM 2762 C C . GLY B 1 72 ? -12.094 -2.338 7.266 1 71.94 72 GLY B C 1
ATOM 2763 O O . GLY B 1 72 ? -11.727 -1.547 8.141 1 71.94 72 GLY B O 1
ATOM 2764 N N . HIS B 1 73 ? -11.844 -2.25 5.914 1 72 73 HIS B N 1
ATOM 2765 C CA . HIS B 1 73 ? -10.922 -1.232 5.422 1 72 73 HIS B CA 1
ATOM 2766 C C . HIS B 1 73 ? -11.672 -0 4.93 1 72 73 HIS B C 1
ATOM 2768 O O . HIS B 1 73 ? -11.094 0.85 4.246 1 72 73 HIS B O 1
ATOM 2774 N N . ARG B 1 74 ? -12.969 0.034 5.301 1 82.81 74 ARG B N 1
ATOM 2775 C CA . ARG B 1 74 ? -13.789 1.159 4.863 1 82.81 74 ARG B CA 1
ATOM 2776 C C . ARG B 1 74 ? -14.211 2.025 6.051 1 82.81 74 ARG B C 1
ATOM 2778 O O . ARG B 1 74 ? -14.523 1.508 7.125 1 82.81 74 ARG B O 1
ATOM 2785 N N . MET B 1 75 ? -14.133 3.297 5.871 1 93.38 75 MET B N 1
ATOM 2786 C CA . MET B 1 75 ? -14.578 4.266 6.867 1 93.38 75 MET B CA 1
ATOM 2787 C C . MET B 1 75 ? -15.711 5.125 6.32 1 93.38 75 MET B C 1
ATOM 2789 O O . MET B 1 75 ? -15.641 5.613 5.191 1 93.38 75 MET B O 1
ATOM 2793 N N . LEU B 1 76 ? -16.781 5.23 7.066 1 95.88 76 LEU B N 1
ATOM 2794 C CA . LEU B 1 76 ? -17.797 6.246 6.82 1 95.88 76 LEU B CA 1
ATOM 2795 C C . LEU B 1 76 ? -17.531 7.504 7.641 1 95.88 76 LEU B C 1
ATOM 2797 O O . LEU B 1 76 ? -17.469 7.445 8.867 1 95.88 76 LEU B O 1
ATOM 2801 N N . LEU B 1 77 ? -17.359 8.609 6.941 1 97.88 77 LEU B N 1
ATOM 2802 C CA . LEU B 1 77 ? -16.938 9.852 7.586 1 97.88 77 LEU B CA 1
ATOM 2803 C C . LEU B 1 77 ? -17.969 10.945 7.387 1 97.88 77 LEU B C 1
ATOM 2805 O O . LEU B 1 77 ? -18.688 10.953 6.387 1 97.88 77 LEU B O 1
ATOM 2809 N N . GLU B 1 78 ? -17.953 11.812 8.297 1 97.88 78 GLU B N 1
ATOM 2810 C CA . GLU B 1 78 ? -18.703 13.055 8.148 1 97.88 78 GLU B CA 1
ATOM 2811 C C . GLU B 1 78 ? -18.203 13.859 6.945 1 97.88 78 GLU B C 1
ATOM 2813 O O . GLU B 1 78 ? -17 13.922 6.688 1 97.88 78 GLU B O 1
ATOM 2818 N N . TYR B 1 79 ? -19.094 14.375 6.227 1 97 79 TYR B N 1
ATOM 2819 C CA . TYR B 1 79 ? -18.766 15.305 5.156 1 97 79 TYR B CA 1
ATOM 2820 C C . TYR B 1 79 ? -18.328 16.656 5.723 1 97 79 TYR B C 1
ATOM 2822 O O . TYR B 1 79 ? -19.109 17.344 6.383 1 97 79 TYR B O 1
ATOM 2830 N N . ALA B 1 80 ? -17.156 17.062 5.453 1 96.19 80 ALA B N 1
ATOM 2831 C CA . ALA B 1 80 ? -16.578 18.266 6.066 1 96.19 80 ALA B CA 1
ATOM 2832 C C . ALA B 1 80 ? -17.047 19.516 5.328 1 96.19 80 ALA B C 1
ATOM 2834 O O . ALA B 1 80 ? -16.969 20.625 5.871 1 96.19 80 ALA B O 1
ATOM 2835 N N . GLY B 1 81 ? -17.5 19.375 4.066 1 95.06 81 GLY B N 1
ATOM 2836 C CA . GLY B 1 81 ? -17.844 20.516 3.221 1 95.06 81 GLY B CA 1
ATOM 2837 C C . GLY B 1 81 ? -17.016 20.578 1.944 1 95.06 81 GLY B C 1
ATOM 2838 O O . GLY B 1 81 ? -16.234 19.656 1.659 1 95.06 81 GLY B O 1
ATOM 2839 N N . ASP B 1 82 ? -17.219 21.609 1.174 1 92.12 82 ASP B N 1
ATOM 2840 C CA . ASP B 1 82 ? -16.625 21.656 -0.159 1 92.12 82 ASP B CA 1
ATOM 2841 C C . ASP B 1 82 ? -15.594 22.781 -0.272 1 92.12 82 ASP B C 1
ATOM 2843 O O . ASP B 1 82 ? -14.938 22.922 -1.302 1 92.12 82 ASP B O 1
ATOM 2847 N N . ARG B 1 83 ? -15.492 23.531 0.785 1 96.38 83 ARG B N 1
ATOM 2848 C CA . ARG B 1 83 ? -14.602 24.688 0.669 1 96.38 83 ARG B CA 1
ATOM 2849 C C . ARG B 1 83 ? -13.281 24.438 1.383 1 96.38 83 ARG B C 1
ATOM 2851 O O . ARG B 1 83 ? -13.25 24.297 2.607 1 96.38 83 ARG B O 1
ATOM 2858 N N . LEU B 1 84 ? -12.25 24.516 0.631 1 97.25 84 LEU B N 1
ATOM 2859 C CA . LEU B 1 84 ? -10.914 24.312 1.175 1 97.25 84 LEU B CA 1
ATOM 2860 C C . LEU B 1 84 ? -10.383 25.594 1.808 1 97.25 84 LEU B C 1
ATOM 2862 O O . LEU B 1 84 ? -10.703 26.703 1.348 1 97.25 84 LEU B O 1
ATOM 2866 N N . LEU B 1 85 ? -9.586 25.484 2.797 1 98.5 85 LEU B N 1
ATOM 2867 C CA . LEU B 1 85 ? -8.945 26.641 3.396 1 98.5 85 LEU B CA 1
ATOM 2868 C C . LEU B 1 85 ? -8.102 27.391 2.369 1 98.5 85 LEU B C 1
ATOM 2870 O O . LEU B 1 85 ? -8.008 28.625 2.41 1 98.5 85 LEU B O 1
ATOM 2874 N N . SER B 1 86 ? -7.488 26.625 1.375 1 97.56 86 SER B N 1
ATOM 2875 C CA . SER B 1 86 ? -6.695 27.266 0.33 1 97.56 86 SER B CA 1
ATOM 2876 C C . SER B 1 86 ? -7.551 28.203 -0.526 1 97.56 86 SER B C 1
ATOM 2878 O O . SER B 1 86 ? -7.07 29.219 -1.007 1 97.56 86 SER B O 1
ATOM 2880 N N . GLU B 1 87 ? -8.773 27.828 -0.658 1 96.75 87 GLU B N 1
ATOM 2881 C CA . GLU B 1 87 ? -9.688 28.688 -1.389 1 96.75 87 GLU B CA 1
ATOM 2882 C C . GLU B 1 87 ? -10.023 29.938 -0.581 1 96.75 87 GLU B C 1
ATOM 2884 O O . GLU B 1 87 ? -10.164 31.031 -1.141 1 96.75 87 GLU B O 1
ATOM 2889 N N . HIS B 1 88 ? -10.227 29.75 0.68 1 97.56 88 HIS B N 1
ATOM 2890 C CA . HIS B 1 88 ? -10.438 30.891 1.56 1 97.56 88 HIS B CA 1
ATOM 2891 C C . HIS B 1 88 ? -9.242 31.844 1.522 1 97.56 88 HIS B C 1
ATOM 2893 O O . HIS B 1 88 ? -9.422 33.062 1.5 1 97.56 88 HIS B O 1
ATOM 2899 N N . LEU B 1 89 ? -8.102 31.312 1.521 1 97.75 89 LEU B N 1
ATOM 2900 C CA . LEU B 1 89 ? -6.875 32.094 1.409 1 97.75 89 LEU B CA 1
ATOM 2901 C C . LEU B 1 89 ? -6.891 32.938 0.146 1 97.75 89 LEU B C 1
ATOM 2903 O O . LEU B 1 89 ? -6.535 34.125 0.185 1 97.75 89 LEU B O 1
ATOM 2907 N N . ALA B 1 90 ? -7.273 32.375 -0.92 1 96.06 90 ALA B N 1
ATOM 2908 C CA . ALA B 1 90 ? -7.309 33.094 -2.197 1 96.06 90 ALA B CA 1
ATOM 2909 C C . ALA B 1 90 ? -8.273 34.281 -2.145 1 96.06 90 ALA B C 1
ATOM 2911 O O . ALA B 1 90 ? -8.031 35.312 -2.768 1 96.06 90 ALA B O 1
ATOM 2912 N N . GLU B 1 91 ? -9.289 34.156 -1.364 1 97.38 91 GLU B N 1
ATOM 2913 C CA . GLU B 1 91 ? -10.352 35.156 -1.333 1 97.38 91 GLU B CA 1
ATOM 2914 C C . GLU B 1 91 ? -10.102 36.188 -0.231 1 97.38 91 GLU B C 1
ATOM 2916 O O . GLU B 1 91 ? -10.414 37.344 -0.396 1 97.38 91 GLU B O 1
ATOM 2921 N N . HIS B 1 92 ? -9.562 35.719 0.878 1 97.88 92 HIS B N 1
ATOM 2922 C CA . HIS B 1 92 ? -9.562 36.562 2.057 1 97.88 92 HIS B CA 1
ATOM 2923 C C . HIS B 1 92 ? -8.148 36.844 2.545 1 97.88 92 HIS B C 1
ATOM 2925 O O . HIS B 1 92 ? -7.949 37.594 3.504 1 97.88 92 HIS B O 1
ATOM 2931 N N . GLY B 1 93 ? -7.203 36.156 1.926 1 97.38 93 GLY B N 1
ATOM 2932 C CA . GLY B 1 93 ? -5.816 36.438 2.277 1 97.38 93 GLY B CA 1
ATOM 2933 C C . GLY B 1 93 ? -5.215 35.375 3.191 1 97.38 93 GLY B C 1
ATOM 2934 O O . GLY B 1 93 ? -5.941 34.594 3.816 1 97.38 93 GLY B O 1
ATOM 2935 N N . ASP B 1 94 ? -3.877 35.406 3.283 1 97.94 94 ASP B N 1
ATOM 2936 C CA . ASP B 1 94 ? -3.109 34.375 3.99 1 97.94 94 ASP B CA 1
ATOM 2937 C C . ASP B 1 94 ? -3.242 34.531 5.504 1 97.94 94 ASP B C 1
ATOM 2939 O O . ASP B 1 94 ? -3.252 33.531 6.238 1 97.94 94 ASP B O 1
ATOM 2943 N N . ASP B 1 95 ? -3.311 35.781 6.012 1 97.81 95 ASP B N 1
ATOM 2944 C CA . ASP B 1 95 ? -3.447 36 7.445 1 97.81 95 ASP B CA 1
ATOM 2945 C C . ASP B 1 95 ? -4.746 35.406 7.977 1 97.81 95 ASP B C 1
ATOM 2947 O O . ASP B 1 95 ? -4.758 34.781 9.047 1 97.81 95 ASP B O 1
ATOM 2951 N N . ALA B 1 96 ? -5.781 35.594 7.238 1 98.25 96 ALA B N 1
ATOM 2952 C CA . ALA B 1 96 ? -7.074 35.031 7.633 1 98.25 96 ALA B CA 1
ATOM 2953 C C . ALA B 1 96 ? -7.023 33.531 7.68 1 98.25 96 ALA B C 1
ATOM 2955 O O . ALA B 1 96 ? -7.555 32.906 8.609 1 98.25 96 ALA B O 1
ATOM 2956 N N . ALA B 1 97 ? -6.422 32.938 6.676 1 98.62 97 ALA B N 1
ATOM 2957 C CA . ALA B 1 97 ? -6.289 31.469 6.629 1 98.62 97 ALA B CA 1
ATOM 2958 C C . ALA B 1 97 ? -5.457 30.953 7.805 1 98.62 97 ALA B C 1
ATOM 2960 O O . ALA B 1 97 ? -5.777 29.922 8.391 1 98.62 97 ALA B O 1
ATOM 2961 N N . THR B 1 98 ? -4.387 31.672 8.117 1 98.75 98 THR B N 1
ATOM 2962 C CA . THR B 1 98 ? -3.523 31.312 9.234 1 98.75 98 THR B CA 1
ATOM 2963 C C . THR B 1 98 ? -4.301 31.328 10.547 1 98.75 98 THR B C 1
ATOM 2965 O O . THR B 1 98 ? -4.16 30.422 11.375 1 98.75 98 THR B O 1
ATOM 2968 N N . ALA B 1 99 ? -5.121 32.312 10.734 1 98.69 99 ALA B N 1
ATOM 2969 C CA . ALA B 1 99 ? -5.938 32.406 11.938 1 98.69 99 ALA B CA 1
ATOM 2970 C C . ALA B 1 99 ? -6.898 31.234 12.047 1 98.69 99 ALA B C 1
ATOM 2972 O O . ALA B 1 99 ? -7.102 30.688 13.133 1 98.69 99 ALA B O 1
ATOM 2973 N N . ILE B 1 100 ? -7.477 30.906 10.961 1 98.75 100 ILE B N 1
ATOM 2974 C CA . ILE B 1 100 ? -8.406 29.781 10.93 1 98.75 100 ILE B CA 1
ATOM 2975 C C . ILE B 1 100 ? -7.668 28.484 11.273 1 98.75 100 ILE B C 1
ATOM 2977 O O . ILE B 1 100 ? -8.141 27.703 12.086 1 98.75 100 ILE B O 1
ATOM 2981 N N . ALA B 1 101 ? -6.512 28.281 10.648 1 98.81 101 ALA B N 1
ATOM 2982 C CA . ALA B 1 101 ? -5.711 27.094 10.93 1 98.81 101 ALA B CA 1
ATOM 2983 C C . ALA B 1 10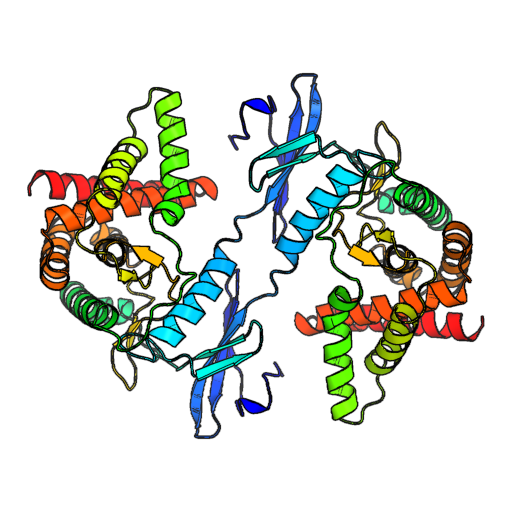1 ? -5.352 27.016 12.414 1 98.81 101 ALA B C 1
ATOM 2985 O O . ALA B 1 101 ? -5.41 25.938 13.023 1 98.81 101 ALA B O 1
ATOM 2986 N N . ALA B 1 102 ? -4.984 28.156 12.969 1 98.81 102 ALA B N 1
ATOM 2987 C CA . ALA B 1 102 ? -4.66 28.219 14.391 1 98.81 102 ALA B CA 1
ATOM 2988 C C . ALA B 1 102 ? -5.855 27.812 15.25 1 98.81 102 ALA B C 1
ATOM 2990 O O . ALA B 1 102 ? -5.703 27.094 16.234 1 98.81 102 ALA B O 1
ATOM 2991 N N . GLY B 1 103 ? -6.996 28.297 14.867 1 98.56 103 GLY B N 1
ATOM 2992 C CA . GLY B 1 103 ? -8.211 27.906 15.578 1 98.56 103 GLY B CA 1
ATOM 2993 C C . GLY B 1 103 ? -8.492 26.422 15.508 1 98.56 103 GLY B C 1
ATOM 2994 O O . GLY B 1 103 ? -8.852 25.812 16.516 1 98.56 103 GLY B O 1
ATOM 2995 N N . VAL B 1 104 ? -8.352 25.859 14.352 1 98.69 104 VAL B N 1
ATOM 2996 C CA . VAL B 1 104 ? -8.57 24.422 14.164 1 98.69 104 VAL B CA 1
ATOM 2997 C C . VAL B 1 104 ? -7.555 23.641 15 1 98.69 104 VAL B C 1
ATOM 2999 O O . VAL B 1 104 ? -7.91 22.656 15.648 1 98.69 104 VAL B O 1
ATOM 3002 N N . MET B 1 105 ? -6.324 24.078 14.969 1 98.25 105 MET B N 1
ATOM 3003 C CA . MET B 1 105 ? -5.266 23.438 15.742 1 98.25 105 MET B CA 1
ATOM 3004 C C . MET B 1 105 ? -5.594 23.453 17.234 1 98.25 105 MET B C 1
ATOM 3006 O O . MET B 1 105 ? -5.406 22.438 17.922 1 98.25 105 MET B O 1
ATOM 3010 N N . ALA B 1 106 ? -6.047 24.562 17.719 1 98 106 ALA B N 1
ATOM 3011 C CA . ALA B 1 106 ? -6.418 24.672 19.125 1 98 106 ALA B CA 1
ATOM 3012 C C . ALA B 1 106 ? -7.516 23.672 19.484 1 98 106 ALA B C 1
ATOM 3014 O O . ALA B 1 106 ? -7.473 23.062 20.547 1 98 106 ALA B O 1
ATOM 3015 N N . LYS B 1 107 ? -8.461 23.562 18.625 1 97.81 107 LYS B N 1
ATOM 3016 C CA . LYS B 1 107 ? -9.547 22.609 18.859 1 97.81 107 LYS B CA 1
ATOM 3017 C C . LYS B 1 107 ? -9.031 21.172 18.844 1 97.81 107 LYS B C 1
ATOM 3019 O O . LYS B 1 107 ? -9.406 20.375 19.703 1 97.81 107 LYS B O 1
ATOM 3024 N N . LEU B 1 108 ? -8.195 20.875 17.906 1 98.06 108 LEU B N 1
ATOM 3025 C CA . LEU B 1 108 ? -7.645 19.531 17.781 1 98.06 108 LEU B CA 1
ATOM 3026 C C . LEU B 1 108 ? -6.844 19.141 19.031 1 98.06 108 LEU B C 1
ATOM 3028 O O . LEU B 1 108 ? -6.773 17.969 19.391 1 98.06 108 LEU B O 1
ATOM 3032 N N . LEU B 1 109 ? -6.281 20.141 19.672 1 97.06 109 LEU B N 1
ATOM 3033 C CA . LEU B 1 109 ? -5.391 19.875 20.797 1 97.06 109 LEU B CA 1
ATOM 3034 C C . LEU B 1 109 ? -6.125 20.031 22.125 1 97.06 109 LEU B C 1
ATOM 3036 O O . LEU B 1 109 ? -5.547 19.812 23.188 1 97.06 109 LEU B O 1
ATOM 3040 N N . SER B 1 110 ? -7.367 20.391 22.031 1 96.38 110 SER B N 1
ATOM 3041 C CA . SER B 1 110 ? -8.156 20.531 23.25 1 96.38 110 SER B CA 1
ATOM 3042 C C . SER B 1 110 ? -8.312 19.203 23.969 1 96.38 110 SER B C 1
ATOM 3044 O O . SER B 1 110 ? -8.172 18.141 23.359 1 96.38 110 SER B O 1
ATOM 3046 N N . PRO B 1 111 ? -8.469 19.25 25.234 1 92.94 111 PRO B N 1
ATOM 3047 C CA . PRO B 1 111 ? -8.578 18.016 26.016 1 92.94 111 PRO B CA 1
ATOM 3048 C C . PRO B 1 111 ? -9.742 17.141 25.578 1 92.94 111 PRO B C 1
ATOM 3050 O O . PRO B 1 111 ? -10.789 17.656 25.172 1 92.94 111 PRO B O 1
ATOM 3053 N N . SER B 1 112 ? -9.391 15.859 25.562 1 87.88 112 SER B N 1
ATOM 3054 C CA . SER B 1 112 ? -10.414 14.844 25.312 1 87.88 112 SER B CA 1
ATOM 3055 C C . SER B 1 112 ? -10.742 14.07 26.594 1 87.88 112 SER B C 1
ATOM 3057 O O . SER B 1 112 ? -9.875 13.906 27.453 1 87.88 112 SER B O 1
ATOM 3059 N N . GLY B 1 113 ? -11.945 13.797 26.891 1 87.88 113 GLY B N 1
ATOM 3060 C CA . GLY B 1 113 ? -12.32 12.992 28.047 1 87.88 113 GLY B CA 1
ATOM 3061 C C . GLY B 1 113 ? -12.07 11.508 27.844 1 87.88 113 GLY B C 1
ATOM 3062 O O . GLY B 1 113 ? -12.406 10.688 28.703 1 87.88 113 GLY B O 1
ATOM 3063 N N . HIS B 1 114 ? -11.398 11.172 26.703 1 91.25 114 HIS B N 1
ATOM 3064 C CA . HIS B 1 114 ? -11.172 9.766 26.359 1 91.25 114 HIS B CA 1
ATOM 3065 C C . HIS B 1 114 ? -9.688 9.461 26.266 1 91.25 114 HIS B C 1
ATOM 3067 O O . HIS B 1 114 ? -8.883 10.344 25.953 1 91.25 114 HIS B O 1
ATOM 3073 N N . THR B 1 115 ? -9.359 8.266 26.531 1 91.69 115 THR B N 1
ATOM 3074 C CA . THR B 1 115 ? -7.969 7.824 26.422 1 91.69 115 THR B CA 1
ATOM 3075 C C . THR B 1 115 ? -7.516 7.816 24.969 1 91.69 115 THR B C 1
ATOM 3077 O O . THR B 1 115 ? -8.211 7.285 24.109 1 91.69 115 THR B O 1
ATOM 3080 N N . PRO B 1 116 ? -6.383 8.352 24.719 1 92.69 116 PRO B N 1
ATOM 3081 C CA . PRO B 1 116 ? -5.879 8.352 23.344 1 92.69 116 PRO B CA 1
ATOM 3082 C C . PRO B 1 116 ? -5.609 6.941 22.812 1 92.69 116 PRO B C 1
ATOM 3084 O O . PRO B 1 116 ? -5.336 6.027 23.609 1 92.69 116 PRO B O 1
ATOM 3087 N N . PRO B 1 117 ? -5.699 6.824 21.484 1 91.94 117 PRO B N 1
ATOM 3088 C CA . PRO B 1 117 ? -5.379 5.512 20.922 1 91.94 117 PRO B CA 1
ATOM 3089 C C . PRO B 1 117 ? -3.951 5.07 21.219 1 91.94 117 PRO B C 1
ATOM 3091 O O . PRO B 1 117 ? -3.027 5.887 21.188 1 91.94 117 PRO B O 1
ATOM 3094 N N . PRO B 1 118 ? -3.777 3.844 21.469 1 86.44 118 PRO B N 1
ATOM 3095 C CA . PRO B 1 118 ? -2.449 3.365 21.859 1 86.44 118 PRO B CA 1
ATOM 3096 C C . PRO B 1 118 ? -1.512 3.197 20.672 1 86.44 118 PRO B C 1
ATOM 3098 O O . PRO B 1 118 ? -0.303 3.027 20.844 1 86.44 118 PRO B O 1
ATOM 3101 N N . ASP B 1 119 ? -2.006 3.229 19.438 1 87.56 119 ASP B N 1
ATOM 3102 C CA . ASP B 1 119 ? -1.19 2.852 18.281 1 87.56 119 ASP B CA 1
ATOM 3103 C C . ASP B 1 119 ? -0.775 4.078 17.484 1 87.56 119 ASP B C 1
ATOM 3105 O O . ASP B 1 119 ? -0.407 3.967 16.312 1 87.56 119 ASP B O 1
ATOM 3109 N N . LEU B 1 120 ? -0.904 5.266 18.094 1 94.44 120 LEU B N 1
ATOM 3110 C CA . LEU B 1 120 ? -0.403 6.445 17.406 1 94.44 120 LEU B CA 1
ATOM 3111 C C . LEU B 1 120 ? 1.094 6.324 17.141 1 94.44 120 LEU B C 1
ATOM 3113 O O . LEU B 1 120 ? 1.818 5.699 17.906 1 94.44 120 LEU B O 1
ATOM 3117 N N . GLN B 1 121 ? 1.56 6.867 16.078 1 94.06 121 GLN B N 1
ATOM 3118 C CA . GLN B 1 121 ? 2.971 6.77 15.727 1 94.06 121 GLN B CA 1
ATOM 3119 C C . GLN B 1 121 ? 3.814 7.746 16.547 1 94.06 121 GLN B C 1
ATOM 3121 O O . GLN B 1 121 ? 3.598 8.961 16.484 1 94.06 121 GLN B O 1
ATOM 3126 N N . PRO B 1 122 ? 4.773 7.23 17.25 1 95.69 122 PRO B N 1
ATOM 3127 C CA . PRO B 1 122 ? 5.688 8.164 17.906 1 95.69 122 PRO B CA 1
ATOM 3128 C C . PRO B 1 122 ? 6.422 9.07 16.906 1 95.69 122 PRO B C 1
ATOM 3130 O O . PRO B 1 122 ? 6.852 8.602 15.852 1 95.69 122 PRO B O 1
ATOM 3133 N N . LEU B 1 123 ? 6.562 10.242 17.297 1 97.44 123 LEU B N 1
ATOM 3134 C CA . LEU B 1 123 ? 7.137 11.242 16.391 1 97.44 123 LEU B CA 1
ATOM 3135 C C . LEU B 1 123 ? 8.547 10.852 15.984 1 97.44 123 LEU B C 1
ATOM 3137 O O . LEU B 1 123 ? 8.969 11.117 14.852 1 97.44 123 LEU B O 1
ATOM 3141 N N . ARG B 1 124 ? 9.312 10.203 16.875 1 96.12 124 ARG B N 1
ATOM 3142 C CA . ARG B 1 124 ? 10.648 9.742 16.516 1 96.12 124 ARG B CA 1
ATOM 3143 C C . ARG B 1 124 ? 10.617 8.812 15.312 1 96.12 124 ARG B C 1
ATOM 3145 O O . ARG B 1 124 ? 11.477 8.891 14.438 1 96.12 124 ARG B O 1
ATOM 3152 N N . GLU B 1 125 ? 9.594 7.992 15.289 1 92.56 125 GLU B N 1
ATOM 3153 C CA . GLU B 1 125 ? 9.445 7.082 14.156 1 92.56 125 GLU B CA 1
ATOM 3154 C C . GLU B 1 125 ? 9.086 7.84 12.883 1 92.56 125 GLU B C 1
ATOM 3156 O O . GLU B 1 125 ? 9.523 7.469 11.789 1 92.56 125 GLU B O 1
ATOM 3161 N N . ARG B 1 126 ? 8.312 8.828 13.008 1 94.19 126 ARG B N 1
ATOM 3162 C CA . ARG B 1 126 ? 7.93 9.641 11.859 1 94.19 126 ARG B CA 1
ATOM 3163 C C . ARG B 1 126 ? 9.148 10.297 11.219 1 94.19 126 ARG B C 1
ATOM 3165 O O . ARG B 1 126 ? 9.219 10.445 10 1 94.19 126 ARG B O 1
ATOM 3172 N N . TYR B 1 127 ? 10.188 10.609 12.031 1 97.19 127 TYR B N 1
ATOM 3173 C CA . TYR B 1 127 ? 11.375 11.336 11.578 1 97.19 127 TYR B CA 1
ATOM 3174 C C . TYR B 1 127 ? 12.398 10.391 10.977 1 97.19 127 TYR B C 1
ATOM 3176 O O . TYR B 1 127 ? 13.492 10.805 10.594 1 97.19 127 TYR B O 1
ATOM 3184 N N . VAL B 1 128 ? 12.078 9.172 10.812 1 91.56 128 VAL B N 1
ATOM 3185 C CA . VAL B 1 128 ? 13.07 8.156 10.492 1 91.56 128 VAL B CA 1
ATOM 3186 C C . VAL B 1 128 ? 13.75 8.492 9.164 1 91.56 128 VAL B C 1
ATOM 3188 O O . VAL B 1 128 ? 14.961 8.312 9.016 1 91.56 128 VAL B O 1
ATOM 3191 N N . SER B 1 129 ? 13 8.953 8.203 1 92.25 129 SER B N 1
ATOM 3192 C CA . SER B 1 129 ? 13.578 9.273 6.906 1 92.25 129 SER B CA 1
ATOM 3193 C C . SER B 1 129 ? 14.578 10.414 7.012 1 92.25 129 SER B C 1
ATOM 3195 O O . SER B 1 129 ? 15.633 10.391 6.375 1 92.25 129 SER B O 1
ATOM 3197 N N . LEU B 1 130 ? 14.289 11.398 7.793 1 97.44 130 LEU B N 1
ATOM 3198 C CA . LEU B 1 130 ? 15.219 12.492 8.039 1 97.44 130 LEU B CA 1
ATOM 3199 C C . LEU B 1 130 ? 16.516 11.984 8.672 1 97.44 130 LEU B C 1
ATOM 3201 O O . LEU B 1 130 ? 17.609 12.32 8.219 1 97.44 130 LEU B O 1
ATOM 3205 N N . PHE B 1 131 ? 16.375 11.156 9.656 1 96.12 131 PHE B N 1
ATOM 3206 C CA . PHE B 1 131 ? 17.531 10.648 10.383 1 96.12 131 PHE B CA 1
ATOM 3207 C C . PHE B 1 131 ? 18.406 9.781 9.484 1 96.12 131 PHE B C 1
ATOM 3209 O O . PHE B 1 131 ? 19.625 9.82 9.586 1 96.12 131 PHE B O 1
ATOM 3216 N N . ARG B 1 132 ? 17.75 9.094 8.641 1 90.81 132 ARG B N 1
ATOM 3217 C CA . ARG B 1 132 ? 18.484 8.242 7.715 1 90.81 132 ARG B CA 1
ATOM 3218 C C . ARG B 1 132 ? 19.344 9.078 6.766 1 90.81 132 ARG B C 1
ATOM 3220 O O . ARG B 1 132 ? 20.531 8.797 6.582 1 90.81 132 ARG B O 1
ATOM 3227 N N . VAL B 1 133 ? 18.75 10.078 6.152 1 94.38 133 VAL B N 1
ATOM 3228 C CA . VAL B 1 133 ? 19.469 10.93 5.211 1 94.38 133 VAL B CA 1
ATOM 3229 C C . VAL B 1 133 ? 20.578 11.672 5.938 1 94.38 133 VAL B C 1
ATOM 3231 O O . VAL B 1 133 ? 21.703 11.781 5.422 1 94.38 133 VAL B O 1
ATOM 3234 N N . ALA B 1 134 ? 20.344 12.148 7.102 1 97.06 134 ALA B N 1
ATOM 3235 C CA . ALA B 1 134 ? 21.344 12.867 7.891 1 97.06 134 ALA B CA 1
ATOM 3236 C C . ALA B 1 134 ? 22.516 11.969 8.242 1 97.06 134 ALA B C 1
ATOM 3238 O O . ALA B 1 134 ? 23.672 12.406 8.203 1 97.06 134 ALA B O 1
ATOM 3239 N N . LYS B 1 135 ? 22.188 10.789 8.641 1 94 135 LYS B N 1
ATOM 3240 C CA . LYS B 1 135 ? 23.234 9.828 8.977 1 94 135 LYS B CA 1
ATOM 3241 C C . LYS B 1 135 ? 24.156 9.578 7.789 1 94 135 LYS B C 1
ATOM 3243 O O . LYS B 1 135 ? 25.375 9.523 7.945 1 94 135 LYS B O 1
ATOM 3248 N N . ALA B 1 136 ? 23.531 9.414 6.676 1 89.94 136 ALA B N 1
ATOM 3249 C CA . ALA B 1 136 ? 24.312 9.203 5.461 1 89.94 136 ALA B CA 1
ATOM 3250 C C . ALA B 1 136 ? 25.219 10.406 5.172 1 89.94 136 ALA B C 1
ATOM 3252 O O . ALA B 1 136 ? 26.391 10.242 4.832 1 89.94 136 ALA B O 1
ATOM 3253 N N . ASP B 1 137 ? 24.688 11.547 5.277 1 94.5 137 ASP B N 1
ATOM 3254 C CA . ASP B 1 137 ? 25.438 12.773 5.027 1 94.5 137 ASP B CA 1
ATOM 3255 C C . ASP B 1 137 ? 26.578 12.93 6.039 1 94.5 137 ASP B C 1
ATOM 3257 O O . ASP B 1 137 ? 27.688 13.297 5.68 1 94.5 137 ASP B O 1
ATOM 3261 N N . ARG B 1 138 ? 26.266 12.633 7.266 1 93.81 138 ARG B N 1
ATOM 3262 C CA . ARG B 1 138 ? 27.297 12.664 8.297 1 93.81 138 ARG B CA 1
ATOM 3263 C C . ARG B 1 138 ? 28.422 11.695 7.98 1 93.81 138 ARG B C 1
ATOM 3265 O O . ARG B 1 138 ? 29.609 12.023 8.133 1 93.81 138 ARG B O 1
ATOM 3272 N N . GLY B 1 139 ? 28.031 10.547 7.664 1 92.31 139 GLY B N 1
ATOM 3273 C CA . GLY B 1 139 ? 29.016 9.523 7.316 1 92.31 139 GLY B CA 1
ATOM 3274 C C . GLY B 1 139 ? 29.906 9.93 6.168 1 92.31 139 GLY B C 1
ATOM 3275 O O . GLY B 1 139 ? 31.078 9.516 6.102 1 92.31 139 GLY B O 1
ATOM 3276 N N . ALA B 1 140 ? 29.391 10.703 5.281 1 92.69 140 ALA B N 1
ATOM 3277 C CA . ALA B 1 140 ? 30.141 11.164 4.121 1 92.69 140 ALA B CA 1
ATOM 3278 C C . ALA B 1 140 ? 30.906 12.438 4.441 1 92.69 140 ALA B C 1
ATOM 3280 O O . ALA B 1 140 ? 31.531 13.039 3.557 1 92.69 140 ALA B O 1
ATOM 3281 N N . GLY B 1 141 ? 30.797 12.969 5.656 1 93.81 141 GLY B N 1
ATOM 3282 C CA . GLY B 1 141 ? 31.5 14.164 6.094 1 93.81 141 GLY B CA 1
ATOM 3283 C C . GLY B 1 141 ? 30.844 15.453 5.645 1 93.81 141 GLY B C 1
ATOM 3284 O O . GLY B 1 141 ? 31.469 16.5 5.613 1 93.81 141 GLY B O 1
ATOM 3285 N N . ARG B 1 142 ? 29.609 15.328 5.289 1 93.19 142 ARG B N 1
ATOM 3286 C CA . ARG B 1 142 ? 28.875 16.5 4.828 1 93.19 142 ARG B CA 1
ATOM 3287 C C . ARG B 1 142 ? 28.078 17.125 5.969 1 93.19 142 ARG B C 1
ATOM 3289 O O . ARG B 1 142 ? 27.516 16.422 6.801 1 93.19 142 ARG B O 1
ATOM 3296 N N . THR B 1 143 ? 28.125 18.5 6.012 1 93.31 143 THR B N 1
ATOM 3297 C CA . THR B 1 143 ? 27.281 19.234 6.93 1 93.31 143 THR B CA 1
ATOM 3298 C C . THR B 1 143 ? 26.094 19.859 6.188 1 93.31 143 THR B C 1
ATOM 3300 O O . THR B 1 143 ? 26.031 21.078 6 1 93.31 143 THR B O 1
ATOM 3303 N N . SER B 1 144 ? 25.125 19.062 5.91 1 96.5 144 SER B N 1
ATOM 3304 C CA . SER B 1 144 ? 24 19.453 5.074 1 96.5 144 SER B CA 1
ATOM 3305 C C . SER B 1 144 ? 22.844 20 5.914 1 96.5 144 SER B C 1
ATOM 3307 O O . SER B 1 144 ? 22.891 19.938 7.148 1 96.5 144 SER B O 1
ATOM 3309 N N . LEU B 1 145 ? 21.844 20.531 5.285 1 98.06 145 LEU B N 1
ATOM 3310 C CA . LEU B 1 145 ? 20.625 20.969 5.957 1 98.06 145 LEU B CA 1
ATOM 3311 C C . LEU B 1 145 ? 19.969 19.812 6.691 1 98.06 145 LEU B C 1
ATOM 3313 O O . LEU B 1 145 ? 19.359 20 7.746 1 98.06 145 LEU B O 1
ATOM 3317 N N . TYR B 1 146 ? 20.078 18.625 6.152 1 98.56 146 TYR B N 1
ATOM 3318 C CA . TYR B 1 146 ? 19.516 17.438 6.781 1 98.56 146 TYR B CA 1
ATOM 3319 C C . TYR B 1 146 ? 20.172 17.172 8.133 1 98.56 146 TYR B C 1
ATOM 3321 O O . TYR B 1 146 ? 19.5 16.844 9.109 1 98.56 146 TYR B O 1
ATOM 3329 N N . VAL B 1 147 ? 21.484 17.281 8.133 1 98.38 147 VAL B N 1
ATOM 3330 C CA . VAL B 1 147 ? 22.234 17.047 9.367 1 98.38 147 VAL B CA 1
ATOM 3331 C C . VAL B 1 147 ? 21.812 18.047 10.438 1 98.38 147 VAL B C 1
ATOM 3333 O O . VAL B 1 147 ? 21.516 17.672 11.57 1 98.38 147 VAL B O 1
ATOM 3336 N N . HIS B 1 148 ? 21.781 19.297 10.031 1 98.25 148 HIS B N 1
ATOM 3337 C CA . HIS B 1 148 ? 21.359 20.359 10.953 1 98.25 148 HIS B CA 1
ATOM 3338 C C . HIS B 1 148 ? 19.938 20.109 11.453 1 98.25 148 HIS B C 1
ATOM 3340 O O . HIS B 1 148 ? 19.656 20.234 12.648 1 98.25 148 HIS B O 1
ATOM 3346 N N . ALA B 1 149 ? 19.047 19.828 10.578 1 98.81 149 ALA B N 1
ATOM 3347 C CA . ALA B 1 149 ? 17.641 19.609 10.914 1 98.81 149 ALA B CA 1
ATOM 3348 C C . ALA B 1 149 ? 17.484 18.391 11.828 1 98.81 149 ALA B C 1
ATOM 3350 O O . ALA B 1 149 ? 16.625 18.391 12.711 1 98.81 149 ALA B O 1
ATOM 3351 N N . ALA B 1 150 ? 18.234 17.359 11.57 1 98.69 150 ALA B N 1
ATOM 3352 C CA . ALA B 1 150 ? 18.203 16.172 12.422 1 98.69 150 ALA B CA 1
ATOM 3353 C C . ALA B 1 150 ? 18.594 16.516 13.859 1 98.69 150 ALA B C 1
ATOM 3355 O O . ALA B 1 150 ? 18.016 15.992 14.812 1 98.69 150 ALA B O 1
ATOM 3356 N N . ASP B 1 151 ? 19.594 17.359 13.953 1 98.44 151 ASP B N 1
ATOM 3357 C CA . ASP B 1 151 ? 20 17.812 15.281 1 98.44 151 ASP B CA 1
ATOM 3358 C C . ASP B 1 151 ? 18.859 18.562 15.977 1 98.44 151 ASP B C 1
ATOM 3360 O O . ASP B 1 151 ? 18.641 18.375 17.172 1 98.44 151 ASP B O 1
ATOM 3364 N N . ILE B 1 152 ? 18.219 19.406 15.273 1 98.62 152 ILE B N 1
ATOM 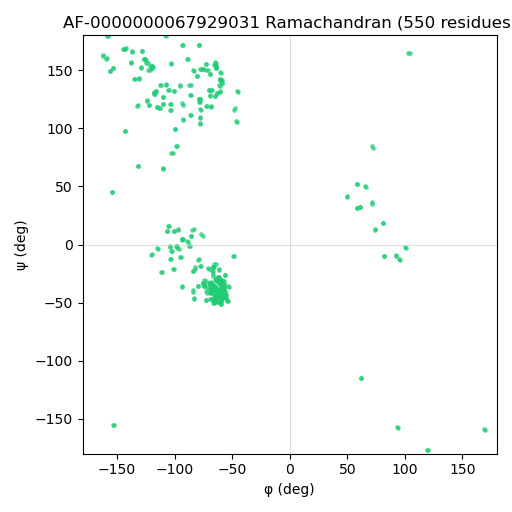3365 C CA . ILE B 1 152 ? 17.078 20.141 15.812 1 98.62 152 ILE B CA 1
ATOM 3366 C C . ILE B 1 152 ? 15.977 19.156 16.234 1 98.62 152 ILE B C 1
ATOM 3368 O O . ILE B 1 152 ? 15.43 19.266 17.328 1 98.62 152 ILE B O 1
ATOM 3372 N N . ALA B 1 153 ? 15.664 18.203 15.336 1 98.75 153 ALA B N 1
ATOM 3373 C CA . ALA B 1 153 ? 14.641 17.203 15.625 1 98.75 153 ALA B CA 1
ATOM 3374 C C . ALA B 1 153 ? 14.977 16.422 16.891 1 98.75 153 ALA B C 1
ATOM 3376 O O . ALA B 1 153 ? 14.102 16.188 17.734 1 98.75 153 ALA B O 1
ATOM 3377 N N . GLU B 1 154 ? 16.234 16.062 17.031 1 98.38 154 GLU B N 1
ATOM 3378 C CA . GLU B 1 154 ? 16.672 15.336 18.219 1 98.38 154 GLU B CA 1
ATOM 3379 C C . GLU B 1 154 ? 16.453 16.156 19.484 1 98.38 154 GLU B C 1
ATOM 3381 O O . GLU B 1 154 ? 16 15.641 20.5 1 98.38 154 GLU B O 1
ATOM 3386 N N . ARG B 1 155 ? 16.766 17.375 19.406 1 98.31 155 ARG B N 1
ATOM 3387 C CA . ARG B 1 155 ? 16.562 18.266 20.547 1 98.31 155 ARG B CA 1
ATOM 3388 C C . ARG B 1 155 ? 15.086 18.391 20.891 1 98.31 155 ARG B C 1
ATOM 3390 O O . ARG B 1 155 ? 14.703 18.312 22.062 1 98.31 155 ARG B O 1
ATOM 3397 N N . LEU B 1 156 ? 14.281 18.609 19.891 1 98.31 156 LEU B N 1
ATOM 3398 C CA . LEU B 1 156 ? 12.844 18.75 20.094 1 98.31 156 LEU B CA 1
ATOM 3399 C C . LEU B 1 156 ? 12.25 17.484 20.703 1 98.31 156 LEU B C 1
ATOM 3401 O O . LEU B 1 156 ? 11.336 17.562 21.516 1 98.31 156 LEU B O 1
ATOM 3405 N N . LEU B 1 157 ? 12.742 16.328 20.266 1 98.19 157 LEU B N 1
ATOM 3406 C CA . LEU B 1 157 ? 12.266 15.039 20.766 1 98.19 157 LEU B CA 1
ATOM 3407 C C . LEU B 1 157 ? 12.703 14.82 22.219 1 98.19 157 LEU B C 1
ATOM 3409 O O . LEU B 1 157 ? 11.977 14.211 23 1 98.19 157 LEU B O 1
ATOM 3413 N N . ALA B 1 158 ? 13.891 15.352 22.547 1 97.5 158 ALA B N 1
ATOM 3414 C CA . ALA B 1 158 ? 14.461 15.172 23.891 1 97.5 158 ALA B CA 1
ATOM 3415 C C . ALA B 1 158 ? 13.758 16.062 24.906 1 97.5 158 ALA B C 1
ATOM 3417 O O . ALA B 1 158 ? 13.617 15.695 26.078 1 97.5 158 ALA B O 1
ATOM 3418 N N . GLU B 1 159 ? 13.328 17.266 24.453 1 96.94 159 GLU B N 1
ATOM 3419 C CA . GLU B 1 159 ? 12.695 18.234 25.359 1 96.94 159 GLU B CA 1
ATOM 3420 C C . GLU B 1 159 ? 11.414 18.781 24.75 1 96.94 159 GLU B C 1
ATOM 3422 O O . GLU B 1 159 ? 11.297 20 24.516 1 96.94 159 GLU B O 1
ATOM 3427 N N . PRO B 1 160 ? 10.445 17.891 24.641 1 96.56 160 PRO B N 1
ATOM 3428 C CA . PRO B 1 160 ? 9.195 18.391 24.062 1 96.56 160 PRO B CA 1
ATOM 3429 C C . PRO B 1 160 ? 8.461 19.359 24.984 1 96.56 160 PRO B C 1
ATOM 3431 O O . PRO B 1 160 ? 8.578 19.266 26.203 1 96.56 160 PRO B O 1
ATOM 3434 N N . HIS B 1 161 ? 7.781 20.344 24.406 1 96.81 161 HIS B N 1
ATOM 3435 C CA . HIS B 1 161 ? 6.902 21.219 25.172 1 96.81 161 HIS B CA 1
ATOM 3436 C C . HIS B 1 161 ? 5.801 20.406 25.859 1 96.81 161 HIS B C 1
ATOM 3438 O O . HIS B 1 161 ? 5.504 20.625 27.031 1 96.81 161 HIS B O 1
ATOM 3444 N N . GLU B 1 162 ? 5.207 19.547 25.172 1 96.31 162 GLU B N 1
ATOM 3445 C CA . GLU B 1 162 ? 4.207 18.578 25.594 1 96.31 162 GLU B CA 1
ATOM 3446 C C . GLU B 1 162 ? 4.117 17.422 24.609 1 96.31 162 GLU B C 1
ATOM 3448 O O . GLU B 1 162 ? 4.617 17.5 23.484 1 96.31 162 GLU B O 1
ATOM 3453 N N . ILE B 1 163 ? 3.561 16.312 25.109 1 97 163 ILE B N 1
ATOM 3454 C CA . ILE B 1 163 ? 3.299 15.172 24.25 1 97 163 ILE B CA 1
ATOM 3455 C C . ILE B 1 163 ? 1.792 14.961 24.109 1 97 163 ILE B C 1
ATOM 3457 O O . ILE B 1 163 ? 1.1 14.734 25.109 1 97 163 ILE B O 1
ATOM 3461 N N . LYS B 1 164 ? 1.283 15.086 22.891 1 97.19 164 LYS B N 1
ATOM 3462 C CA . LYS B 1 164 ? -0.149 14.977 22.641 1 97.19 164 LYS B CA 1
ATOM 3463 C C . LYS B 1 164 ? -0.413 14.156 21.375 1 97.19 164 LYS B C 1
ATOM 3465 O O . LYS B 1 164 ? 0.47 14.008 20.531 1 97.19 164 LYS B O 1
ATOM 3470 N N . PRO B 1 165 ? -1.632 13.547 21.25 1 97.81 165 PRO B N 1
ATOM 3471 C CA . PRO B 1 165 ? -2.064 13.055 19.938 1 97.81 165 PRO B CA 1
ATOM 3472 C C . PRO B 1 165 ? -2.168 14.164 18.891 1 97.81 165 PRO B C 1
ATOM 3474 O O . PRO B 1 165 ? -2.736 15.227 19.156 1 97.81 165 PRO B O 1
ATOM 3477 N N . LEU B 1 166 ? -1.586 13.891 17.781 1 98.31 166 LEU B N 1
ATOM 3478 C CA . LEU B 1 166 ? -1.52 14.906 16.734 1 98.31 166 LEU B CA 1
ATOM 3479 C C . LEU B 1 166 ? -2.236 14.438 15.477 1 98.31 166 LEU B C 1
ATOM 3481 O O . LEU B 1 166 ? -2.346 13.234 15.234 1 98.31 166 LEU B O 1
ATOM 3485 N N . HIS B 1 167 ? -2.734 15.414 14.703 1 98.25 167 HIS B N 1
ATOM 3486 C CA . HIS B 1 167 ? -3.246 15.148 13.367 1 98.25 167 HIS B CA 1
ATOM 3487 C C . HIS B 1 167 ? -2.162 14.562 12.469 1 98.25 167 HIS B C 1
ATOM 3489 O O . HIS B 1 167 ? -2.391 13.555 11.789 1 98.25 167 HIS B O 1
ATOM 3495 N N . GLY B 1 168 ? -1.001 15.188 12.469 1 97.88 168 GLY B N 1
ATOM 3496 C CA . GLY B 1 168 ? 0.187 14.648 11.828 1 97.88 168 GLY B CA 1
ATOM 3497 C C . GLY B 1 168 ? 0.359 15.117 10.398 1 97.88 168 GLY B C 1
ATOM 3498 O O . GLY B 1 168 ? 1.389 14.852 9.773 1 97.88 168 GLY B O 1
ATOM 3499 N N . ASP B 1 169 ? -0.625 15.766 9.805 1 97.56 169 ASP B N 1
ATOM 3500 C CA . ASP B 1 169 ? -0.525 16.25 8.438 1 97.56 169 ASP B CA 1
ATOM 3501 C C . ASP B 1 169 ? -1.453 17.453 8.203 1 97.56 169 ASP B C 1
ATOM 3503 O O . ASP B 1 169 ? -2.16 17.5 7.199 1 97.56 169 ASP B O 1
ATOM 3507 N N . LEU B 1 170 ? -1.45 18.375 9.125 1 98.31 170 LEU B N 1
ATOM 3508 C CA . LEU B 1 170 ? -2.334 19.531 9.016 1 98.31 170 LEU B CA 1
ATOM 3509 C C . LEU B 1 170 ? -1.784 20.547 8.016 1 98.31 170 LEU B C 1
ATOM 3511 O O . LEU B 1 170 ? -0.633 20.969 8.133 1 98.31 170 LEU B O 1
ATOM 3515 N N . HIS B 1 171 ? -2.545 20.938 7.016 1 98.44 171 HIS B N 1
ATOM 3516 C CA . HIS B 1 171 ? -2.26 21.969 6.031 1 98.44 171 HIS B CA 1
ATOM 3517 C C . HIS B 1 171 ? -3.541 22.484 5.391 1 98.44 171 HIS B C 1
ATOM 3519 O O . HIS B 1 171 ? -4.641 22.062 5.754 1 98.44 171 HIS B O 1
ATOM 3525 N N . HIS B 1 172 ? -3.432 23.375 4.535 1 98.5 172 HIS B N 1
ATOM 3526 C CA . HIS B 1 172 ? -4.555 24.141 4.016 1 98.5 172 HIS B CA 1
ATOM 3527 C C . HIS B 1 172 ? -5.598 23.234 3.373 1 98.5 172 HIS B C 1
ATOM 3529 O O . HIS B 1 172 ? -6.801 23.422 3.566 1 98.5 172 HIS B O 1
ATOM 3535 N N . ASP B 1 173 ? -5.16 22.188 2.727 1 96.94 173 ASP B N 1
ATOM 3536 C CA . ASP B 1 173 ? -6.094 21.375 1.966 1 96.94 173 ASP B CA 1
ATOM 3537 C C . ASP B 1 173 ? -6.617 20.203 2.809 1 96.94 173 ASP B C 1
ATOM 3539 O O . ASP B 1 173 ? -7.441 19.422 2.342 1 96.94 173 ASP B O 1
ATOM 3543 N N . ASN B 1 174 ? -6.223 20.188 4.098 1 97.88 174 ASN B N 1
ATOM 3544 C CA . ASN B 1 174 ? -6.797 19.25 5.055 1 97.88 174 ASN B CA 1
ATOM 3545 C C . ASN B 1 174 ? -7.742 19.953 6.027 1 97.88 174 ASN B C 1
ATOM 3547 O O . ASN B 1 174 ? -8.109 19.391 7.062 1 97.88 174 ASN B O 1
ATOM 3551 N N . ILE B 1 175 ? -8.055 21.156 5.703 1 98.69 175 ILE B N 1
ATOM 3552 C CA . ILE B 1 175 ? -9.023 21.922 6.477 1 98.69 175 ILE B CA 1
ATOM 3553 C C . ILE B 1 175 ? -10.148 22.391 5.566 1 98.69 175 ILE B C 1
ATOM 3555 O O . ILE B 1 175 ? -9.906 23.094 4.578 1 98.69 175 ILE B O 1
ATOM 3559 N N . LEU B 1 176 ? -11.344 22.047 5.926 1 98.38 176 LEU B N 1
ATOM 3560 C CA . LEU B 1 176 ? -12.5 22.344 5.094 1 98.38 176 LEU B CA 1
ATOM 3561 C C . LEU B 1 176 ? -13.594 23.031 5.91 1 98.38 176 LEU B C 1
ATOM 3563 O O . LEU B 1 176 ? -13.703 22.797 7.117 1 98.38 176 LEU B O 1
ATOM 3567 N N . PHE B 1 177 ? -14.328 23.797 5.219 1 98.19 177 PHE B N 1
ATOM 3568 C CA . PHE B 1 177 ? -15.461 24.484 5.836 1 98.19 177 PHE B CA 1
ATOM 3569 C C . PHE B 1 177 ? -16.781 23.828 5.434 1 98.19 177 PHE B C 1
ATOM 3571 O O . PHE B 1 177 ? -17.016 23.594 4.25 1 98.19 177 PHE B O 1
ATOM 3578 N N . GLY B 1 178 ? -17.609 23.609 6.461 1 95.19 178 GLY B N 1
ATOM 3579 C CA . GLY B 1 178 ? -18.938 23.047 6.254 1 95.19 178 GLY B CA 1
ATOM 3580 C C . GLY B 1 178 ? -19.922 23.438 7.328 1 95.19 178 GLY B C 1
ATOM 3581 O O . GLY B 1 178 ? -19.781 24.5 7.941 1 95.19 178 GLY B O 1
ATOM 3582 N N . PRO B 1 179 ? -20.938 22.625 7.523 1 93.56 179 PRO B N 1
ATOM 3583 C CA . PRO B 1 179 ? -22.031 22.984 8.438 1 93.56 179 PRO B CA 1
ATOM 3584 C C . PRO B 1 179 ? -21.547 23.156 9.875 1 93.56 179 PRO B C 1
ATOM 3586 O O . PRO B 1 179 ? -22.109 23.969 10.617 1 93.56 179 PRO B O 1
ATOM 3589 N N . ARG B 1 180 ? -20.516 22.5 10.289 1 96.5 180 ARG B N 1
ATOM 3590 C CA . ARG B 1 180 ? -20.016 22.594 11.656 1 96.5 180 ARG B CA 1
ATOM 3591 C C . ARG B 1 180 ? -18.812 23.516 11.742 1 96.5 180 ARG B C 1
ATOM 3593 O O . ARG B 1 180 ? -18.078 23.484 12.734 1 96.5 180 ARG B O 1
ATOM 3600 N N . GLY B 1 181 ? -18.609 24.266 10.586 1 97.75 181 GLY B N 1
ATOM 3601 C CA . GLY B 1 181 ? -17.453 25.156 10.555 1 97.75 181 GLY B CA 1
ATOM 3602 C C . GLY B 1 181 ? -16.234 24.516 9.945 1 97.75 181 GLY B C 1
ATOM 3603 O O . GLY B 1 181 ? -16.344 23.578 9.148 1 97.75 181 GLY B O 1
ATOM 3604 N N . TRP B 1 182 ? -15.062 25.047 10.297 1 98.69 182 TRP B N 1
ATOM 3605 C CA . TRP B 1 182 ? -13.805 24.531 9.781 1 98.69 182 TRP B CA 1
ATOM 3606 C C . TRP B 1 182 ? -13.398 23.266 10.516 1 98.69 182 TRP B C 1
ATOM 3608 O O . TRP B 1 182 ? -13.305 23.25 11.742 1 98.69 182 TRP B O 1
ATOM 3618 N N . LEU B 1 183 ? -13.172 22.203 9.75 1 98.62 183 LEU B N 1
ATOM 3619 C CA . LEU B 1 183 ? -12.797 20.922 10.312 1 98.62 183 LEU B CA 1
ATOM 3620 C C . LEU B 1 183 ? -11.578 20.344 9.602 1 98.62 183 LEU B C 1
ATOM 3622 O O . LEU B 1 183 ? -11.422 20.531 8.391 1 98.62 183 LEU B O 1
ATOM 3626 N N . ALA B 1 184 ? -10.711 19.688 10.352 1 98.75 184 ALA B N 1
ATOM 3627 C CA . ALA B 1 184 ? -9.578 18.953 9.773 1 98.75 184 ALA B CA 1
ATOM 3628 C C . ALA B 1 184 ? -10.016 17.594 9.25 1 98.75 184 ALA B C 1
ATOM 3630 O O . ALA B 1 184 ? -10.914 16.969 9.805 1 98.75 184 ALA B O 1
ATOM 3631 N N . ILE B 1 185 ? -9.398 17.172 8.148 1 97.69 185 ILE B N 1
ATOM 3632 C CA . ILE B 1 185 ? -9.625 15.844 7.578 1 97.69 185 ILE B CA 1
ATOM 3633 C C . ILE B 1 185 ? -8.297 15.125 7.402 1 97.69 185 ILE B C 1
ATOM 3635 O O . ILE B 1 185 ? -7.23 15.734 7.504 1 97.69 185 ILE B O 1
ATOM 3639 N N . ASP B 1 186 ? -8.305 13.82 7.297 1 95.75 186 ASP B N 1
ATOM 3640 C CA . ASP B 1 186 ? -7.219 12.953 6.844 1 95.75 186 ASP B CA 1
ATOM 3641 C C . ASP B 1 186 ? -6.047 12.984 7.82 1 95.75 186 ASP B C 1
ATOM 3643 O O . ASP B 1 186 ? -4.906 13.25 7.426 1 95.75 186 ASP B O 1
ATOM 3647 N N . PRO B 1 187 ? -6.34 12.805 9.078 1 97.12 187 PRO B N 1
ATOM 3648 C CA . PRO B 1 187 ? -5.234 12.703 10.039 1 97.12 187 PRO B CA 1
ATOM 3649 C C . PRO B 1 187 ? -4.367 11.469 9.805 1 97.12 187 PRO B C 1
ATOM 3651 O O . PRO B 1 187 ? -4.848 10.461 9.289 1 97.12 187 PRO B O 1
ATOM 3654 N N . LYS B 1 188 ? -3.146 11.57 10.242 1 95.5 188 LYS B N 1
ATOM 3655 C CA . LYS B 1 188 ? -2.209 10.453 10.164 1 95.5 188 LYS B CA 1
ATOM 3656 C C . LYS B 1 188 ? -2.074 9.75 11.508 1 95.5 188 LYS B C 1
ATOM 3658 O O . LYS B 1 188 ? -1.704 8.578 11.57 1 95.5 188 LYS B O 1
ATOM 3663 N N . GLY B 1 189 ? -2.438 10.461 12.609 1 96.81 189 GLY B N 1
ATOM 3664 C CA . GLY B 1 189 ? -2.328 9.875 13.938 1 96.81 189 GLY B CA 1
ATOM 3665 C C . GLY B 1 189 ? -0.895 9.75 14.414 1 96.81 189 GLY B C 1
ATOM 3666 O O . GLY B 1 189 ? -0.339 8.656 14.445 1 96.81 189 GLY B O 1
ATOM 3667 N N . VAL B 1 190 ? -0.351 10.789 14.945 1 97.38 190 VAL B N 1
ATOM 3668 C CA . VAL B 1 190 ? 1.02 10.867 15.445 1 97.38 190 VAL B CA 1
ATOM 3669 C C . VAL B 1 190 ? 1.014 11.25 16.922 1 97.38 190 VAL B C 1
ATOM 3671 O O . VAL B 1 190 ? 0.049 11.844 17.406 1 97.38 190 VAL B O 1
ATOM 3674 N N . LEU B 1 191 ? 1.981 10.82 17.688 1 97.75 191 LEU B N 1
ATOM 3675 C CA . LEU B 1 191 ? 2.141 11.18 19.094 1 97.75 191 LEU B CA 1
ATOM 3676 C C . LEU B 1 191 ? 3.418 11.984 19.297 1 97.75 191 LEU B C 1
ATOM 3678 O O . LEU B 1 191 ? 4.516 11.5 19.031 1 97.75 191 LEU B O 1
ATOM 3682 N N . GLY B 1 192 ? 3.305 13.18 19.75 1 98.19 192 GLY B N 1
ATOM 3683 C CA . GLY B 1 192 ? 4.488 13.992 19.984 1 98.19 192 GLY B CA 1
ATOM 3684 C C . GLY B 1 192 ? 4.164 15.453 20.266 1 98.19 192 GLY B C 1
ATOM 3685 O O . GLY B 1 192 ? 3.08 15.766 20.766 1 98.19 192 GLY B O 1
ATOM 3686 N N . ASP B 1 193 ? 5.113 16.359 20.078 1 98.56 193 ASP B N 1
ATOM 3687 C CA . ASP B 1 193 ? 4.992 17.797 20.359 1 98.56 193 ASP B CA 1
ATOM 3688 C C . ASP B 1 193 ? 4.047 18.469 19.375 1 98.56 193 ASP B C 1
ATOM 3690 O O . ASP B 1 193 ? 4.184 18.297 18.156 1 98.56 193 ASP B O 1
ATOM 3694 N N . PRO B 1 194 ? 3.109 19.297 19.828 1 98.31 194 PRO B N 1
ATOM 3695 C CA . PRO B 1 194 ? 2.1 19.922 18.984 1 98.31 194 PRO B CA 1
ATOM 3696 C C . PRO B 1 194 ? 2.713 20.828 17.922 1 98.31 194 PRO B C 1
ATOM 3698 O O . PRO B 1 194 ? 2.072 21.125 16.906 1 98.31 194 PRO B O 1
ATOM 3701 N N . GLY B 1 195 ? 3.941 21.297 18.141 1 98.56 195 GLY B N 1
ATOM 3702 C CA . GLY B 1 195 ? 4.605 22.109 17.125 1 98.56 195 GLY B CA 1
ATOM 3703 C C . GLY B 1 195 ? 4.715 21.422 15.789 1 98.56 195 GLY B C 1
ATOM 3704 O O . GLY B 1 195 ? 4.75 22.078 14.742 1 98.56 195 GLY B O 1
ATOM 3705 N N . PHE B 1 196 ? 4.723 20.109 15.781 1 98.62 196 PHE B N 1
ATOM 3706 C CA . PHE B 1 196 ? 4.809 19.344 14.547 1 98.62 196 PHE B CA 1
ATOM 3707 C C . PHE B 1 196 ? 3.592 19.594 13.664 1 98.62 196 PHE B C 1
ATOM 3709 O O . PHE B 1 196 ? 3.717 19.688 12.438 1 98.62 196 PHE B O 1
ATOM 3716 N N . ASP B 1 197 ? 2.412 19.688 14.188 1 98.38 197 ASP B N 1
ATOM 3717 C CA . ASP B 1 197 ? 1.187 19.906 13.422 1 98.38 197 ASP B CA 1
ATOM 3718 C C . ASP B 1 197 ? 1.167 21.281 12.773 1 98.38 197 ASP B C 1
ATOM 3720 O O . ASP B 1 197 ? 0.466 21.5 11.789 1 98.38 197 ASP B O 1
ATOM 3724 N N . ALA B 1 198 ? 1.93 22.219 13.305 1 98.56 198 ALA B N 1
ATOM 3725 C CA . ALA B 1 198 ? 1.977 23.562 12.734 1 98.56 198 ALA B CA 1
ATOM 3726 C C . ALA B 1 198 ? 2.961 23.625 11.57 1 98.56 198 ALA B C 1
ATOM 3728 O O . ALA B 1 198 ? 2.867 24.516 10.727 1 98.56 198 ALA B O 1
ATOM 3729 N N . ALA B 1 199 ? 3.863 22.734 11.57 1 98.75 199 ALA B N 1
ATOM 3730 C CA . ALA B 1 199 ? 5.059 22.844 10.734 1 98.75 199 ALA B CA 1
ATOM 3731 C C . ALA B 1 199 ? 4.703 22.797 9.258 1 98.75 199 ALA B C 1
ATOM 3733 O O . ALA B 1 199 ? 5.234 23.578 8.461 1 98.75 199 ALA B O 1
ATOM 3734 N N . ASN B 1 200 ? 3.771 21.906 8.883 1 98.19 200 ASN B N 1
ATOM 3735 C CA . ASN B 1 200 ? 3.439 21.703 7.477 1 98.19 200 ASN B CA 1
ATOM 3736 C C . ASN B 1 200 ? 2.764 22.938 6.879 1 98.19 200 ASN B C 1
ATOM 3738 O O . ASN B 1 200 ? 2.758 23.125 5.66 1 98.19 200 ASN B O 1
ATOM 3742 N N . MET B 1 201 ? 2.211 23.828 7.695 1 98.69 201 MET B N 1
ATOM 3743 C CA . MET B 1 201 ? 1.55 25.047 7.238 1 98.69 201 MET B CA 1
ATOM 3744 C C . MET B 1 201 ? 2.539 25.969 6.535 1 98.69 201 MET B C 1
ATOM 3746 O O . MET B 1 201 ? 2.17 26.688 5.605 1 98.69 201 MET B O 1
ATOM 3750 N N . PHE B 1 202 ? 3.797 25.922 6.914 1 98.75 202 PHE B N 1
ATOM 3751 C CA . PHE B 1 202 ? 4.82 26.797 6.348 1 98.75 202 PHE B CA 1
ATOM 3752 C C . PHE B 1 202 ? 5.133 26.391 4.91 1 98.75 202 PHE B C 1
ATOM 3754 O O . PHE B 1 202 ? 5.688 27.188 4.145 1 98.75 202 PHE B O 1
ATOM 3761 N N . TYR B 1 203 ? 4.828 25.234 4.551 1 98.5 203 TYR B N 1
ATOM 3762 C CA . TYR B 1 203 ? 5.191 24.688 3.246 1 98.5 203 TYR B CA 1
ATOM 3763 C C . TYR B 1 203 ? 3.988 24.656 2.314 1 98.5 203 TYR B C 1
ATOM 3765 O O . TYR B 1 203 ? 4.09 24.188 1.174 1 98.5 203 TYR B O 1
ATOM 3773 N N . ASN B 1 204 ? 2.855 25.078 2.834 1 98 204 ASN B N 1
ATOM 3774 C CA . ASN B 1 204 ? 1.592 25.062 2.105 1 98 204 ASN B CA 1
ATOM 3775 C C . ASN B 1 204 ? 0.959 26.453 2.074 1 98 204 ASN B C 1
ATOM 3777 O O . ASN B 1 204 ? 1.254 27.297 2.928 1 98 204 ASN B O 1
ATOM 3781 N N . PRO B 1 205 ? 0.054 26.734 1.028 1 96.94 205 PRO B N 1
ATOM 3782 C CA . PRO B 1 205 ? -0.459 25.781 0.042 1 96.94 205 PRO B CA 1
ATOM 3783 C C . PRO B 1 205 ? 0.59 25.375 -0.991 1 96.94 205 PRO B C 1
ATOM 3785 O O . PRO B 1 205 ? 1.537 26.125 -1.239 1 96.94 205 PRO B O 1
ATOM 3788 N N . LEU B 1 206 ? 0.394 24.203 -1.553 1 91.25 206 LEU B N 1
ATOM 3789 C CA . LEU B 1 206 ? 1.303 23.734 -2.594 1 91.25 206 LEU B CA 1
ATOM 3790 C C . LEU B 1 206 ? 1.325 24.703 -3.771 1 91.25 206 LEU B C 1
ATOM 3792 O O . LEU B 1 206 ? 0.32 25.359 -4.066 1 91.25 206 LEU B O 1
ATOM 3796 N N . ASP B 1 207 ? 2.436 24.938 -4.375 1 85.25 207 ASP B N 1
ATOM 3797 C CA . ASP B 1 207 ? 2.666 25.719 -5.582 1 85.25 207 ASP B CA 1
ATOM 3798 C C . ASP B 1 207 ? 2.541 27.219 -5.293 1 85.25 207 ASP B C 1
ATOM 3800 O O . ASP B 1 207 ? 2.258 28 -6.195 1 85.25 207 ASP B O 1
ATOM 3804 N N . ARG B 1 208 ? 2.535 27.578 -4.105 1 94.88 208 ARG B N 1
ATOM 3805 C CA . ARG B 1 208 ? 2.553 28.984 -3.713 1 94.88 208 ARG B CA 1
ATOM 3806 C C . ARG B 1 208 ? 3.885 29.359 -3.074 1 94.88 208 ARG B C 1
ATOM 3808 O O . ARG B 1 208 ? 3.924 29.828 -1.934 1 94.88 208 ARG B O 1
ATOM 3815 N N . ASP B 1 209 ? 4.887 29.297 -3.848 1 94.38 209 ASP B N 1
ATOM 3816 C CA . ASP B 1 209 ? 6.234 29.609 -3.381 1 94.38 209 ASP B CA 1
ATOM 3817 C C . ASP B 1 209 ? 6.348 31.078 -2.975 1 94.38 209 ASP B C 1
ATOM 3819 O O . ASP B 1 209 ? 7.125 31.422 -2.08 1 94.38 209 ASP B O 1
ATOM 3823 N N . ASP B 1 210 ? 5.551 31.891 -3.639 1 96.31 210 ASP B N 1
ATOM 3824 C CA . ASP B 1 210 ? 5.535 33.312 -3.279 1 96.31 210 ASP B CA 1
ATOM 3825 C C . ASP B 1 210 ? 5.168 33.5 -1.811 1 96.31 210 ASP B C 1
ATOM 3827 O O . ASP B 1 210 ? 5.703 34.375 -1.142 1 96.31 210 ASP B O 1
ATOM 3831 N N . LEU B 1 211 ? 4.281 32.688 -1.272 1 97.69 211 LEU B N 1
ATOM 3832 C CA . LEU B 1 211 ? 3.887 32.75 0.13 1 97.69 211 LEU B CA 1
ATOM 3833 C C . LEU B 1 211 ? 4.883 32 1.011 1 97.69 211 LEU B C 1
ATOM 3835 O O . LEU B 1 211 ? 5.332 32.531 2.031 1 97.69 211 LEU B O 1
ATOM 3839 N N . CYS B 1 212 ? 5.281 30.812 0.657 1 98.25 212 CYS B N 1
ATOM 3840 C CA . CYS B 1 212 ? 6.07 29.938 1.505 1 98.25 212 CYS B CA 1
ATOM 3841 C C . CYS B 1 212 ? 7.465 30.5 1.742 1 98.25 212 CYS B C 1
ATOM 3843 O O . CYS B 1 212 ? 8.078 30.25 2.781 1 98.25 212 CYS B O 1
ATOM 3845 N N . LEU B 1 213 ? 7.906 31.328 0.776 1 98.38 213 LEU B N 1
ATOM 3846 C CA . LEU B 1 213 ? 9.266 31.844 0.866 1 98.38 213 LEU B CA 1
ATOM 3847 C C . LEU B 1 213 ? 9.266 33.25 1.474 1 98.38 213 LEU B C 1
ATOM 3849 O O . LEU B 1 213 ? 10.328 33.812 1.736 1 98.38 213 LEU B O 1
ATOM 3853 N N . ASP B 1 214 ? 8.125 33.812 1.771 1 98.38 214 ASP B N 1
ATOM 3854 C CA . ASP B 1 214 ? 8.016 35.188 2.275 1 98.38 214 ASP B CA 1
ATOM 3855 C C . ASP B 1 214 ? 8.383 35.25 3.756 1 98.38 214 ASP B C 1
ATOM 3857 O O . ASP B 1 214 ? 7.664 34.719 4.605 1 98.38 214 ASP B O 1
ATOM 3861 N N . PRO B 1 215 ? 9.453 35.969 4.062 1 98.25 215 PRO B N 1
ATOM 3862 C CA . PRO B 1 215 ? 9.906 36.031 5.457 1 98.25 215 PRO B CA 1
ATOM 3863 C C . PRO B 1 215 ? 8.867 36.656 6.387 1 98.25 215 PRO B C 1
ATOM 3865 O O . PRO B 1 215 ? 8.781 36.281 7.559 1 98.25 215 PRO B O 1
ATOM 3868 N N . ARG B 1 216 ? 8.086 37.562 5.891 1 97.94 216 ARG B N 1
ATOM 3869 C CA . ARG B 1 216 ? 7.059 38.188 6.727 1 97.94 216 ARG B CA 1
ATOM 3870 C C . ARG B 1 216 ? 5.973 37.156 7.098 1 97.94 216 ARG B C 1
ATOM 3872 O O . ARG B 1 216 ? 5.48 37.156 8.227 1 97.94 216 ARG B O 1
ATOM 3879 N N . ARG B 1 217 ? 5.57 36.344 6.156 1 98.5 217 ARG B N 1
ATOM 3880 C CA . ARG B 1 217 ? 4.59 35.312 6.418 1 98.5 217 ARG B CA 1
ATOM 3881 C C . ARG B 1 217 ? 5.117 34.312 7.438 1 98.5 217 ARG B C 1
ATOM 3883 O O . ARG B 1 217 ? 4.395 33.875 8.344 1 98.5 217 ARG B O 1
ATOM 3890 N N . ILE B 1 218 ? 6.363 33.938 7.266 1 98.81 218 ILE B N 1
ATOM 3891 C CA . ILE B 1 218 ? 7.004 32.969 8.148 1 98.81 218 ILE B CA 1
ATOM 3892 C C . ILE B 1 218 ? 7.004 33.5 9.586 1 98.81 218 ILE B C 1
ATOM 3894 O O . ILE B 1 218 ? 6.625 32.781 10.516 1 98.81 218 ILE B O 1
ATOM 3898 N N . GLU B 1 219 ? 7.391 34.719 9.727 1 98.56 219 GLU B N 1
ATOM 3899 C CA . GLU B 1 219 ? 7.418 35.344 11.047 1 98.56 219 GLU B CA 1
ATOM 3900 C C . GLU B 1 219 ? 6.016 35.406 11.648 1 98.56 219 GLU B C 1
ATOM 3902 O O . GLU B 1 219 ? 5.824 35.094 12.828 1 98.56 219 GLU B O 1
ATOM 3907 N N . HIS B 1 220 ? 5.113 35.844 10.883 1 98.56 220 HIS B N 1
ATOM 3908 C CA . HIS B 1 220 ? 3.732 36 11.328 1 98.56 220 HIS B CA 1
ATOM 3909 C C . HIS B 1 220 ? 3.164 34.656 11.781 1 98.56 220 HIS B C 1
ATOM 3911 O O . HIS B 1 220 ? 2.551 34.562 12.844 1 98.56 220 HIS B O 1
ATOM 3917 N N . MET B 1 221 ? 3.363 33.625 11.023 1 98.75 221 MET B N 1
ATOM 3918 C CA . MET B 1 221 ? 2.863 32.281 11.352 1 98.75 221 MET B CA 1
ATOM 3919 C C . MET B 1 221 ? 3.52 31.766 12.625 1 98.75 221 MET B C 1
ATOM 3921 O O . MET B 1 221 ? 2.855 31.156 13.469 1 98.75 221 MET B O 1
ATOM 3925 N N . ALA B 1 222 ? 4.82 31.984 12.711 1 98.81 222 ALA B N 1
ATOM 3926 C CA . ALA B 1 222 ? 5.52 31.562 13.922 1 98.81 222 ALA B CA 1
ATOM 3927 C C . ALA B 1 222 ? 4.906 32.188 15.164 1 98.81 222 ALA B C 1
ATOM 3929 O O . ALA B 1 222 ? 4.738 31.531 16.188 1 98.81 222 ALA B O 1
ATOM 3930 N N . ASP B 1 223 ? 4.566 33.438 15.031 1 98.56 223 ASP B N 1
ATOM 3931 C CA . ASP B 1 223 ? 3.965 34.188 16.141 1 98.56 223 ASP B CA 1
ATOM 3932 C C . ASP B 1 223 ? 2.582 33.625 16.484 1 98.56 223 ASP B C 1
ATOM 3934 O O . ASP B 1 223 ? 2.289 33.344 17.641 1 98.56 223 ASP B O 1
ATOM 3938 N N . ILE B 1 224 ? 1.767 33.469 15.523 1 98.81 224 ILE B N 1
ATOM 3939 C CA . ILE B 1 224 ? 0.383 33.062 15.719 1 98.81 224 ILE B CA 1
ATOM 3940 C C . ILE B 1 224 ? 0.348 31.625 16.266 1 98.81 224 ILE B C 1
ATOM 3942 O O . ILE B 1 224 ? -0.357 31.344 17.234 1 98.81 224 ILE B O 1
ATOM 3946 N N . PHE B 1 225 ? 1.089 30.75 15.656 1 98.75 225 PHE B N 1
ATOM 3947 C CA . PHE B 1 225 ? 1.09 29.359 16.094 1 98.75 225 PHE B CA 1
ATOM 3948 C C . PHE B 1 225 ? 1.765 29.219 17.453 1 98.75 225 PHE B C 1
ATOM 3950 O O . PHE B 1 225 ? 1.372 28.375 18.266 1 98.75 225 PHE B O 1
ATOM 3957 N N . GLY B 1 226 ? 2.846 30.016 17.656 1 98.56 226 GLY B N 1
ATOM 3958 C CA . GLY B 1 226 ? 3.443 30.047 18.984 1 98.56 226 GLY B CA 1
ATOM 3959 C C . GLY B 1 226 ? 2.451 30.391 20.078 1 98.56 226 GLY B C 1
ATOM 3960 O O . GLY B 1 226 ? 2.387 29.703 21.094 1 98.56 226 GLY B O 1
ATOM 3961 N N . GLU B 1 227 ? 1.698 31.422 19.859 1 98.44 227 GLU B N 1
ATOM 3962 C CA . GLU B 1 227 ? 0.669 31.844 20.812 1 98.44 227 GLU B CA 1
ATOM 3963 C C . GLU B 1 227 ? -0.375 30.734 21 1 98.44 227 GLU B C 1
ATOM 3965 O O . GLU B 1 227 ? -0.797 30.469 22.125 1 98.44 227 GLU B O 1
ATOM 3970 N N . THR B 1 228 ? -0.784 30.141 19.984 1 98.25 228 THR B N 1
ATOM 3971 C CA . THR B 1 228 ? -1.814 29.109 20 1 98.25 228 THR B CA 1
ATOM 3972 C C . THR B 1 228 ? -1.35 27.891 20.781 1 98.25 228 THR B C 1
ATOM 3974 O O . THR B 1 228 ? -2.131 27.281 21.531 1 98.25 228 THR B O 1
ATOM 3977 N N . LEU B 1 229 ? -0.08 27.562 20.672 1 97.88 229 LEU B N 1
ATOM 3978 C CA . LEU B 1 229 ? 0.429 26.297 21.203 1 97.88 229 LEU B CA 1
ATOM 3979 C C . LEU B 1 229 ? 1.182 26.531 22.5 1 97.88 229 LEU B C 1
ATOM 3981 O O . LEU B 1 229 ? 1.618 25.578 23.141 1 97.88 229 LEU B O 1
ATOM 3985 N N . GLY B 1 230 ? 1.353 27.797 22.875 1 97.81 230 GLY B N 1
ATOM 3986 C CA . GLY B 1 230 ? 2.104 28.109 24.078 1 97.81 230 GLY B CA 1
ATOM 3987 C C . GLY B 1 230 ? 3.594 27.859 23.938 1 97.81 230 GLY B C 1
ATOM 3988 O O . GLY B 1 230 ? 4.238 27.375 24.875 1 97.81 230 GLY B O 1
ATOM 3989 N N . GLN B 1 231 ? 4.074 28.141 22.75 1 98 231 GLN B N 1
ATOM 3990 C CA . GLN B 1 231 ? 5.496 27.984 22.469 1 98 231 GLN B CA 1
ATOM 3991 C C . GLN B 1 231 ? 6.102 29.266 21.922 1 98 231 GLN B C 1
ATOM 3993 O O . GLN B 1 231 ? 5.379 30.156 21.453 1 98 231 GLN B O 1
ATOM 3998 N N . SER B 1 232 ? 7.402 29.344 22.031 1 98 232 SER B N 1
ATOM 3999 C CA . SER B 1 232 ? 8.062 30.5 21.438 1 98 232 SER B CA 1
ATOM 4000 C C . SER B 1 232 ? 8.078 30.422 19.922 1 98 232 SER B C 1
ATOM 4002 O O . SER B 1 232 ? 8.055 29.328 19.344 1 98 232 SER B O 1
ATOM 4004 N N . PRO B 1 233 ? 8.062 31.578 19.25 1 98.25 233 PRO B N 1
ATOM 4005 C CA . PRO B 1 233 ? 8.203 31.562 17.797 1 98.25 233 PRO B CA 1
ATOM 4006 C C . PRO B 1 233 ? 9.438 30.781 17.328 1 98.25 233 PRO B C 1
ATOM 4008 O O . PRO B 1 233 ? 9.375 30.078 16.312 1 98.25 233 PRO B O 1
ATOM 4011 N N . ARG B 1 234 ? 10.484 30.875 18.062 1 98.12 234 ARG B N 1
ATOM 4012 C CA . ARG B 1 234 ? 11.703 30.156 17.719 1 98.12 234 ARG B CA 1
ATOM 4013 C C . ARG B 1 234 ? 11.484 28.656 17.734 1 98.12 234 ARG B C 1
ATOM 4015 O O . ARG B 1 234 ? 11.969 27.938 16.859 1 98.12 234 ARG B O 1
ATOM 4022 N N . ALA B 1 235 ? 10.773 28.203 18.75 1 98.31 235 ALA B N 1
ATOM 4023 C CA . ALA B 1 235 ? 10.477 26.766 18.828 1 98.31 235 ALA B CA 1
ATOM 4024 C C . ALA B 1 235 ? 9.617 26.312 17.656 1 98.31 235 ALA B C 1
ATOM 4026 O O . ALA B 1 235 ? 9.836 25.234 17.109 1 98.31 235 ALA B O 1
ATOM 4027 N N . ILE B 1 236 ? 8.656 27.125 17.266 1 98.81 236 ILE B N 1
ATOM 4028 C CA . ILE B 1 236 ? 7.797 26.812 16.125 1 98.81 236 ILE B CA 1
ATOM 4029 C C . ILE B 1 236 ? 8.633 26.703 14.859 1 98.81 236 ILE B C 1
ATOM 4031 O O . ILE B 1 236 ? 8.438 25.781 14.055 1 98.81 236 ILE B O 1
ATOM 4035 N N . LEU B 1 237 ? 9.562 27.609 14.711 1 98.88 237 LEU B N 1
ATOM 4036 C CA . LEU B 1 237 ? 10.422 27.594 13.523 1 98.88 237 LEU B CA 1
ATOM 4037 C C . LEU B 1 237 ? 11.352 26.391 13.539 1 98.88 237 LEU B C 1
ATOM 4039 O O . LEU B 1 237 ? 11.672 25.844 12.477 1 98.88 237 LEU B O 1
ATOM 4043 N N . ASP B 1 238 ? 11.781 25.938 14.711 1 98.81 238 ASP B N 1
ATOM 4044 C CA . ASP B 1 238 ? 12.57 24.703 14.812 1 98.81 238 ASP B CA 1
ATOM 4045 C C . ASP B 1 238 ? 11.773 23.5 14.305 1 98.81 238 ASP B C 1
ATOM 4047 O O . ASP B 1 238 ? 12.297 22.672 13.555 1 98.81 238 ASP B O 1
ATOM 4051 N N . HIS B 1 239 ? 10.523 23.438 14.734 1 98.88 239 HIS B N 1
ATOM 4052 C CA . HIS B 1 239 ? 9.664 22.359 14.219 1 98.88 239 HIS B CA 1
ATOM 4053 C C . HIS B 1 239 ? 9.539 22.438 12.703 1 98.88 239 HIS B C 1
ATOM 4055 O O . HIS B 1 239 ? 9.555 21.422 12.023 1 98.88 239 HIS B O 1
ATOM 4061 N N . ALA B 1 240 ? 9.406 23.641 12.172 1 98.94 240 ALA B N 1
ATOM 4062 C CA . ALA B 1 240 ? 9.234 23.844 10.734 1 98.94 240 ALA B CA 1
ATOM 4063 C C . ALA B 1 240 ? 10.484 23.406 9.969 1 98.94 240 ALA B C 1
ATOM 4065 O O . ALA B 1 240 ? 10.383 22.812 8.898 1 98.94 240 ALA B O 1
ATOM 4066 N N . ILE B 1 241 ? 11.648 23.688 10.508 1 98.88 241 ILE B N 1
ATOM 4067 C CA . ILE B 1 241 ? 12.906 23.281 9.875 1 98.88 241 ILE B CA 1
ATOM 4068 C C . ILE B 1 241 ? 13.023 21.766 9.867 1 98.88 241 ILE B C 1
ATOM 4070 O O . ILE B 1 241 ? 13.312 21.172 8.828 1 98.88 241 ILE B O 1
ATOM 4074 N N . ALA B 1 242 ? 12.758 21.172 10.992 1 98.88 242 ALA B N 1
ATOM 4075 C CA . ALA B 1 242 ? 12.836 19.719 11.094 1 98.88 242 ALA B CA 1
ATOM 4076 C C . ALA B 1 242 ? 11.859 19.047 10.133 1 98.88 242 ALA B C 1
ATOM 4078 O O . ALA B 1 242 ? 12.227 18.125 9.406 1 98.88 242 ALA B O 1
ATOM 4079 N N . TYR B 1 243 ? 10.648 19.547 10.055 1 98.81 243 TYR B N 1
ATOM 4080 C CA . TYR B 1 243 ? 9.617 19 9.18 1 98.81 243 TYR B CA 1
ATOM 4081 C C . TYR B 1 243 ? 10.008 19.156 7.715 1 98.81 243 TYR B C 1
ATOM 4083 O O . TYR B 1 243 ? 9.812 18.25 6.91 1 98.81 243 TYR B O 1
ATOM 4091 N N . GLY B 1 244 ? 10.453 20.344 7.367 1 98.75 244 GLY B N 1
ATOM 4092 C CA . GLY B 1 244 ? 10.82 20.594 5.984 1 98.75 244 GLY B CA 1
ATOM 4093 C C . GLY B 1 244 ? 11.852 19.609 5.449 1 98.75 244 GLY B C 1
ATOM 4094 O O . GLY B 1 244 ? 11.719 19.125 4.332 1 98.75 244 GLY B O 1
ATOM 4095 N N . CYS B 1 245 ? 12.859 19.344 6.27 1 98.75 245 CYS B N 1
ATOM 4096 C CA . CYS B 1 245 ? 13.891 18.406 5.852 1 98.75 245 CYS B CA 1
ATOM 4097 C C . CYS B 1 245 ? 13.375 16.969 5.875 1 98.75 245 CYS B C 1
ATOM 4099 O O . CYS B 1 245 ? 13.805 16.141 5.078 1 98.75 245 CYS B O 1
ATOM 4101 N N . LEU B 1 246 ? 12.43 16.688 6.809 1 98.38 246 LEU B N 1
ATOM 4102 C CA . LEU B 1 246 ? 11.742 15.398 6.758 1 98.38 246 LEU B CA 1
ATOM 4103 C C . LEU B 1 246 ? 11 15.234 5.434 1 98.38 246 LEU B C 1
ATOM 4105 O O . LEU B 1 246 ? 11.156 14.211 4.758 1 98.38 246 LEU B O 1
ATOM 4109 N N . SER B 1 247 ? 10.195 16.219 5.074 1 97.38 247 SER B N 1
ATOM 4110 C CA . SER B 1 247 ? 9.461 16.203 3.816 1 97.38 247 SER B CA 1
ATOM 4111 C C . SER B 1 247 ? 10.398 16.078 2.625 1 97.38 247 SER B C 1
ATOM 4113 O O . SER B 1 247 ? 10.141 15.305 1.703 1 97.38 247 SER B O 1
ATOM 4115 N N . ALA B 1 248 ? 11.516 16.812 2.652 1 97.56 248 ALA B N 1
ATOM 4116 C CA . ALA B 1 248 ? 12.523 16.719 1.6 1 97.56 248 ALA B CA 1
ATOM 4117 C C . ALA B 1 248 ? 13.102 15.305 1.51 1 97.56 248 ALA B C 1
ATOM 4119 O O . ALA B 1 248 ? 13.328 14.789 0.413 1 97.56 248 ALA B O 1
ATOM 4120 N N . ALA B 1 249 ? 13.328 14.734 2.668 1 95.62 249 ALA B N 1
ATOM 4121 C CA . ALA B 1 249 ? 13.859 13.375 2.703 1 95.62 249 ALA B CA 1
ATOM 4122 C C . ALA B 1 249 ? 12.906 12.391 2.029 1 95.62 249 ALA B C 1
ATOM 4124 O O . ALA B 1 249 ? 13.344 11.477 1.327 1 95.62 249 ALA B O 1
ATOM 4125 N N . TRP B 1 250 ? 11.594 12.57 2.248 1 90.44 250 TRP B N 1
ATOM 4126 C CA . TRP B 1 250 ? 10.602 11.742 1.573 1 90.44 250 TRP B CA 1
ATOM 4127 C C . TRP B 1 250 ? 10.695 11.898 0.059 1 90.44 250 TRP B C 1
ATOM 4129 O O . TRP B 1 250 ? 10.633 10.914 -0.679 1 90.44 250 TRP B O 1
ATOM 4139 N N . HIS B 1 251 ? 10.797 13.109 -0.408 1 90.44 251 HIS B N 1
ATOM 4140 C CA . HIS B 1 251 ? 10.898 13.367 -1.84 1 90.44 251 HIS B CA 1
ATOM 4141 C C . HIS B 1 251 ? 12.172 12.758 -2.418 1 90.44 251 HIS B C 1
ATOM 4143 O O . HIS B 1 251 ? 12.164 12.234 -3.533 1 90.44 251 HIS B O 1
ATOM 4149 N N . ARG B 1 252 ? 13.219 12.867 -1.673 1 87.69 252 ARG B N 1
ATOM 4150 C CA . ARG B 1 252 ? 14.469 12.25 -2.105 1 87.69 252 ARG B CA 1
ATOM 4151 C C . ARG B 1 252 ? 14.305 10.742 -2.277 1 87.69 252 ARG B C 1
ATOM 4153 O O . ARG B 1 252 ? 14.766 10.172 -3.266 1 87.69 252 ARG B O 1
ATOM 4160 N N . GLU B 1 253 ? 13.617 10.203 -1.281 1 77.25 253 GLU B N 1
ATOM 4161 C CA . GLU B 1 253 ? 13.352 8.773 -1.334 1 77.25 253 GLU B CA 1
ATOM 4162 C C . GLU B 1 253 ? 12.523 8.406 -2.562 1 77.25 253 GLU B C 1
ATOM 4164 O O . GLU B 1 253 ? 12.703 7.336 -3.146 1 77.25 253 GLU B O 1
ATOM 4169 N N . ASP B 1 254 ? 11.734 9.344 -2.992 1 73.94 254 ASP B N 1
ATOM 4170 C CA . ASP B 1 254 ? 10.867 9.141 -4.148 1 73.94 254 ASP B CA 1
ATOM 4171 C C . ASP B 1 254 ? 11.539 9.609 -5.434 1 73.94 254 ASP B C 1
ATOM 4173 O O . ASP B 1 254 ? 10.914 9.633 -6.496 1 73.94 254 ASP B O 1
ATOM 4177 N N . LYS B 1 255 ? 12.789 10.031 -5.379 1 74.38 255 LYS B N 1
ATOM 4178 C CA . LYS B 1 255 ? 13.586 10.523 -6.496 1 74.38 255 LYS B CA 1
ATOM 4179 C C . LYS B 1 255 ? 12.922 11.719 -7.168 1 74.38 255 LYS B C 1
ATOM 4181 O O . LYS B 1 255 ? 12.906 11.82 -8.398 1 74.38 255 LYS B O 1
ATOM 4186 N N . ASN B 1 256 ? 12.281 12.406 -6.418 1 83.31 256 ASN B N 1
ATOM 4187 C CA . ASN B 1 256 ? 11.656 13.648 -6.852 1 83.31 256 ASN B CA 1
ATOM 4188 C C . ASN B 1 256 ? 12.492 14.867 -6.465 1 83.31 256 ASN B C 1
ATOM 4190 O O . ASN B 1 256 ? 12.172 15.57 -5.512 1 83.31 256 ASN B O 1
ATOM 4194 N N . ALA B 1 257 ? 13.43 15.188 -7.27 1 86.38 257 ALA B N 1
ATOM 4195 C CA . ALA B 1 257 ? 14.414 16.219 -6.965 1 86.38 257 ALA B CA 1
ATOM 4196 C C . ALA B 1 257 ? 13.773 17.609 -6.953 1 86.38 257 ALA B C 1
ATOM 4198 O O . ALA B 1 257 ? 14.164 18.469 -6.168 1 86.38 257 ALA B O 1
ATOM 4199 N N . VAL B 1 258 ? 12.859 17.766 -7.773 1 86.5 258 VAL B N 1
ATOM 4200 C CA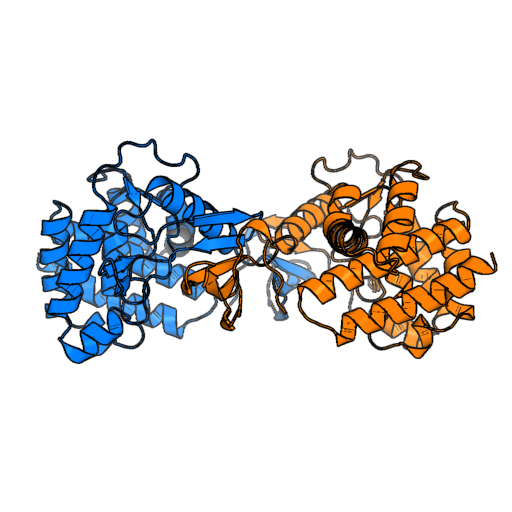 . VAL B 1 258 ? 12.219 19.062 -7.891 1 86.5 258 VAL B CA 1
ATOM 4201 C C . VAL B 1 258 ? 11.547 19.438 -6.57 1 86.5 258 VAL B C 1
ATOM 4203 O O . VAL B 1 258 ? 11.789 20.516 -6.02 1 86.5 258 VAL B O 1
ATOM 4206 N N . ASP B 1 259 ? 10.781 18.547 -6.027 1 92.31 259 ASP B N 1
ATOM 4207 C CA . ASP B 1 259 ? 10.062 18.828 -4.785 1 92.31 259 ASP B CA 1
ATOM 4208 C C . ASP B 1 259 ? 11.008 18.828 -3.59 1 92.31 259 ASP B C 1
ATOM 4210 O O . ASP B 1 259 ? 10.812 19.562 -2.627 1 92.31 259 ASP B O 1
ATOM 4214 N N . GLU B 1 260 ? 12 17.953 -3.617 1 95.38 260 GLU B N 1
ATOM 4215 C CA . GLU B 1 260 ? 13.031 18 -2.582 1 95.38 260 GLU B CA 1
ATOM 4216 C C . GLU B 1 260 ? 13.648 19.391 -2.479 1 95.38 260 GLU B C 1
ATOM 4218 O O . GLU B 1 260 ? 13.742 19.953 -1.387 1 95.38 260 GLU B O 1
ATOM 4223 N N . ASN B 1 261 ? 14.023 19.906 -3.658 1 95.38 261 ASN B N 1
ATOM 4224 C CA . ASN B 1 261 ? 14.68 21.203 -3.699 1 95.38 261 ASN B CA 1
ATOM 4225 C C . ASN B 1 261 ? 13.742 22.328 -3.273 1 95.38 261 ASN B C 1
ATOM 4227 O O . ASN B 1 261 ? 14.172 23.312 -2.666 1 95.38 261 ASN B O 1
ATOM 4231 N N . ARG B 1 262 ? 12.555 22.172 -3.598 1 95.56 262 ARG B N 1
ATOM 4232 C CA . ARG B 1 262 ? 11.57 23.156 -3.174 1 95.56 262 ARG B CA 1
ATOM 4233 C C . ARG B 1 262 ? 11.461 23.219 -1.654 1 95.56 262 ARG B C 1
ATOM 4235 O O . ARG B 1 262 ? 11.461 24.297 -1.063 1 95.56 262 ARG B O 1
ATOM 4242 N N . GLU B 1 263 ? 11.32 22.047 -1.037 1 97.94 263 GLU B N 1
ATOM 4243 C CA . GLU B 1 263 ? 11.258 21.984 0.42 1 97.94 263 GLU B CA 1
ATOM 4244 C C . GLU B 1 263 ? 12.492 22.625 1.049 1 97.94 263 GLU B C 1
ATOM 4246 O O . GLU B 1 263 ? 12.375 23.406 1.999 1 97.94 263 GLU B O 1
ATOM 4251 N N . LEU B 1 264 ? 13.648 22.328 0.506 1 98.19 264 LEU B N 1
ATOM 4252 C CA . LEU B 1 264 ? 14.891 22.812 1.082 1 98.19 264 LEU B CA 1
ATOM 4253 C C . LEU B 1 264 ? 15.008 24.328 0.933 1 98.19 264 LEU B C 1
ATOM 4255 O O . LEU B 1 264 ? 15.578 25 1.799 1 98.19 264 LEU B O 1
ATOM 4259 N N . ALA B 1 265 ? 14.484 24.844 -0.151 1 98.12 265 ALA B N 1
ATOM 4260 C CA . ALA B 1 265 ? 14.469 26.281 -0.315 1 98.12 265 ALA B CA 1
ATOM 4261 C C . ALA B 1 265 ? 13.641 26.953 0.778 1 98.12 265 ALA B C 1
ATOM 4263 O O . ALA B 1 265 ? 14.031 27.984 1.321 1 98.12 265 ALA B O 1
ATOM 4264 N N . VAL B 1 266 ? 12.539 26.422 1.114 1 98.69 266 VAL B N 1
ATOM 4265 C CA . VAL B 1 266 ? 11.688 26.953 2.172 1 98.69 266 VAL B CA 1
ATOM 4266 C C . VAL B 1 266 ? 12.391 26.812 3.521 1 98.69 266 VAL B C 1
ATOM 4268 O O . VAL B 1 266 ? 12.336 27.719 4.359 1 98.69 266 VAL B O 1
ATOM 4271 N N . VAL B 1 267 ? 13.062 25.703 3.744 1 98.81 267 VAL B N 1
ATOM 4272 C CA . VAL B 1 267 ? 13.82 25.516 4.973 1 98.81 267 VAL B CA 1
ATOM 4273 C C . VAL B 1 267 ? 14.828 26.641 5.145 1 98.81 267 VAL B C 1
ATOM 4275 O O . VAL B 1 267 ? 14.969 27.203 6.238 1 98.81 267 VAL B O 1
ATOM 4278 N N . GLU B 1 268 ? 15.5 26.953 4.094 1 98.44 268 GLU B N 1
ATOM 4279 C CA . GLU B 1 268 ? 16.5 28.016 4.16 1 98.44 268 GLU B CA 1
ATOM 4280 C C . GLU B 1 268 ? 15.859 29.344 4.516 1 98.44 268 GLU B C 1
ATOM 4282 O O . GLU B 1 268 ? 16.422 30.125 5.293 1 98.44 268 GLU B O 1
ATOM 4287 N N . ALA B 1 269 ? 14.727 29.594 3.914 1 98.56 269 ALA B N 1
ATOM 4288 C CA . ALA B 1 269 ? 14.008 30.828 4.242 1 98.56 269 ALA B CA 1
ATOM 4289 C C . ALA B 1 269 ? 13.617 30.859 5.719 1 98.56 269 ALA B C 1
ATOM 4291 O O . ALA B 1 269 ? 13.734 31.891 6.375 1 98.56 269 ALA B O 1
ATOM 4292 N N . ILE B 1 270 ? 13.195 29.781 6.254 1 98.88 270 ILE B N 1
ATOM 4293 C CA . ILE B 1 270 ? 12.781 29.688 7.648 1 98.88 270 ILE B CA 1
ATOM 4294 C C . ILE B 1 270 ? 14 29.859 8.562 1 98.88 270 ILE B C 1
ATOM 4296 O O . ILE B 1 270 ? 13.914 30.531 9.594 1 98.88 270 ILE B O 1
ATOM 4300 N N . ARG B 1 271 ? 15.07 29.297 8.188 1 98.5 271 ARG B N 1
ATOM 4301 C CA . ARG B 1 271 ? 16.297 29.422 8.969 1 98.5 271 ARG B CA 1
ATOM 4302 C C . ARG B 1 271 ? 16.719 30.875 9.086 1 98.5 271 ARG B C 1
ATOM 4304 O O . ARG B 1 271 ? 17.203 31.312 10.133 1 98.5 271 ARG B O 1
ATOM 4311 N N . LYS B 1 272 ? 16.609 31.562 7.988 1 98 272 LYS B N 1
ATOM 4312 C CA . LYS B 1 272 ? 16.969 32.969 7.996 1 98 272 LYS B CA 1
ATOM 4313 C C . LYS B 1 272 ? 16.094 33.75 8.977 1 98 272 LYS B C 1
ATOM 4315 O O . LYS B 1 272 ? 16.594 34.625 9.711 1 98 272 LYS B O 1
ATOM 4320 N N . VAL B 1 273 ? 14.828 33.469 8.969 1 98.31 273 VAL B N 1
ATOM 4321 C CA . VAL B 1 273 ? 13.914 34.125 9.891 1 98.31 273 VAL B CA 1
ATOM 4322 C C . VAL B 1 273 ? 14.234 33.719 11.328 1 98.31 273 VAL B C 1
ATOM 4324 O O . VAL B 1 273 ? 14.242 34.562 12.234 1 98.31 273 VAL B O 1
ATOM 4327 N N . ARG B 1 274 ? 14.516 32.469 11.5 1 97.56 274 ARG B N 1
ATOM 4328 C CA . ARG B 1 274 ? 14.828 31.906 12.82 1 97.56 274 ARG B CA 1
ATOM 4329 C C . ARG B 1 274 ? 16.062 32.594 13.414 1 97.56 274 ARG B C 1
ATOM 4331 O O . ARG B 1 274 ? 16.125 32.812 14.625 1 97.56 274 ARG B O 1
ATOM 4338 N N . SER B 1 275 ? 17.047 32.875 12.602 1 95.06 275 SER B N 1
ATOM 4339 C CA . SER B 1 275 ? 18.281 33.5 13.055 1 95.06 275 SER B CA 1
ATOM 4340 C C . SER B 1 275 ? 18.062 34.906 13.594 1 95.06 275 SER B C 1
ATOM 4342 O O . SER B 1 275 ? 18.891 35.438 14.32 1 95.06 275 SER B O 1
ATOM 4344 N N . ARG B 1 276 ? 16.922 35.469 13.266 1 91.06 276 ARG B N 1
ATOM 4345 C CA . ARG B 1 276 ? 16.594 36.812 13.695 1 91.06 276 ARG B CA 1
ATOM 4346 C C . ARG B 1 276 ? 15.781 36.812 14.984 1 91.06 276 ARG B C 1
ATOM 4348 O O . ARG B 1 276 ? 15.5 37.875 15.562 1 91.06 276 ARG B O 1
ATOM 4355 N N . CYS B 1 277 ? 15.352 35.688 15.359 1 85.19 277 CYS B N 1
ATOM 4356 C CA . CYS B 1 277 ? 14.539 35.531 16.562 1 85.19 277 CYS B CA 1
ATOM 4357 C C . CYS B 1 277 ? 15.422 35.406 17.797 1 85.19 277 CYS B C 1
ATOM 4359 O O . CYS B 1 277 ? 16.484 34.781 17.75 1 85.19 277 CYS B O 1
#

Radius of gyration: 27.1 Å; Cα contacts (8 Å, |Δi|>4): 1014; chains: 2; bounding box: 63×75×57 Å

Organism: Mesorhizobium plurifarium (NCBI:txid69974)

Nearest PDB structures (foldseek):
  4o7p-assembly1_A  TM=4.949E-01  e=1.549E-04  Mycobacterium tuberculosis
  4otp-assembly1_A  TM=3.497E-01  e=1.589E-03  Homo sapiens
  5bpy-assembly2_B  TM=2.984E-01  e=8.111E-04  Homo sapiens
  2ptk-assembly1_A  TM=2.956E-01  e=2.956E-03  Gallus gallus
  8i0m-assembly1_A  TM=3.523E-01  e=1.258E-02  Homo sapiens

Sequence (554 aa):
MQAFPERWKVSAPELIAETFSSRIWKVTREDGSPAIVKDLKPFDDVADELRGEHYLAWRRGEGAVRLLSRDGHRMLLEYAGDRLLSEHLAEHGDDAATAIAAGVMAKLLSPSGHTPPPDLQPLRERYVSLFRVAKADRGAGRTSLYVHAADIAERLLAEPHEIKPLHGDLHHDNILFGPRGWLAIDPKGVLGDPGFDAANMFYNPLDRDDLCLDPRRIEHMADIFGETLGQSPRAILDHAIAYGCLSAAWHREDKNAVDENRELAVVEAIRKVRSRCMQAFPERWKVSAPELIAETFSSRIWKVTREDGSPAIVKDLKPFDDVADELRGEHYLAWRRGEGAVRLLSRDGHRMLLEYAGDRLLSEHLAEHGDDAATAIAAGVMAKLLSPSGHTPPPDLQPLRERYVSLFRVAKADRGAGRTSLYVHAADIAERLLAEPHEIKPLHGDLHHDNILFGPRGWLAIDPKGVLGDPGFDAANMFYNPLDRDDLCLDPRRIEHMADIFGETLGQSPRAILDHAIAYGCLSAAWHREDKNAVDENRELAVVEAIRKVRSRC

Foldseek 3Di:
DPDDPVVQQWADWDFDDDDPFWTWTWIAGPVGDIDIDTGGDPPLVLLLQVLLLQLLPQLQPFLAWHFPDDDVSDTDTHDQADAFLVNVCVVPNDLVSLLQLLVSLLRSQDDTPDDGDPSFAEVVVLLVLLVVVLVVCVVVVHDDLSVVLVVLVVVCQVDPPDKGWEQQADERRQWGQDPVGIHGHRGRTHIGHSLLNLQVHLCDDPPPLVQNLDLVNLQSSLVSNCVSRVHHSLNSLSSNSNVLSSVLSVCVVVVNNPSSVSSVSSSVSSVVSSVVD/DPDDPVVQQWDDWDFDDDDPFWTWTWIAGPVGDIDIDTGGDPPLVLLLQVLLLQLLPQLQPFLAWHFPDDDVSDTDIHDQADAFLVNVCVVPNDLVSLLQLLVSLLRSQDDTPDDGDPSFAEVVVLLVLLVVVLVVCVVVVHDDLSVVLVVLVVVCQVDPPDKTWEQQADERRQWGQDDVGIHGHRGRTHIGHSLLNLQVHLLDDPPPLVQSLDLVNLQSSLVSNCVSRVHHSLNSLSSNSNVLSSVLSVCVVVVNNPVSVSSVSSSVSSVVSSVVD

Secondary structure (DSSP, 8-state):
-----GGG--EEEEEEEE-SSEEEEEEE-TTS-EEEEEEE---HHHHHHHHHHHHHHHHTTSSB--EEEEETTEEEEE---SEEHHHHHHHH-HHHHHHHHHHHHHHHTS--SSPPPTTPEEHHHHTHHHHHHHHHHHHTT---HHHHHHHHHHHHHHS-S--EEE-S---GGGEEEETTEEEE-----EEE-THHHHHGGGG-STT-HHHHT-HHHHHHHHHHHHHHHT--HHHHHHHHHHHHHHHHHHHHHTT-HHHHHHHHHHHHHHHHHHTT-/-----GGG--EEEEEEEE-SSEEEEEEE-TTS-EEEEEEEPP-HHHHHHHHHHHHHHHHTTSSB--EEEEETTEEEEE---SEEHHHHHHHH-HHHHHHHHHHHHHHHTS--SSPPPTTPEEHHHHTHHHHHHHHHHHHTT---HHHHHHHHHHHHHHS-S--EEE-S---GGGEEEETTEEEE-----EEE-THHHHHGGGG-STT-HHHHT-HHHHHHHHHHHHHHHT--HHHHHHHHHHHHHHHHHHHHHTT-HHHHHHHHHHHHHHHHHHTT-

pLDDT: mean 93.59, std 8.5, range [40.59, 98.94]

Solvent-accessible surface area (backbone atoms only — not comparable to full-atom values): 28502 Å² total; per-residue (Å²): 124,92,81,68,67,70,89,66,46,59,42,79,73,38,83,74,49,76,57,93,50,30,39,33,26,39,28,30,35,80,87,65,48,64,28,29,36,44,38,42,51,82,59,62,57,55,58,24,49,52,24,14,50,44,43,27,58,55,49,64,38,50,31,27,41,31,59,72,46,74,58,93,59,29,36,34,28,49,53,44,55,87,43,38,37,53,57,47,23,75,74,66,32,63,69,56,37,49,52,51,52,40,51,34,50,46,41,49,64,44,90,65,99,57,78,72,62,87,71,42,39,47,46,72,65,72,41,43,55,23,46,51,54,16,50,52,37,48,74,72,72,43,90,46,72,39,37,54,24,40,53,46,41,49,49,46,69,75,61,49,91,46,78,41,76,36,49,60,56,42,33,38,85,29,26,20,36,33,96,88,39,65,23,36,50,78,36,32,17,24,32,32,42,70,45,55,40,55,20,48,39,54,68,37,54,80,93,37,59,76,58,42,52,29,60,67,53,53,52,50,47,21,46,53,47,8,65,62,72,76,46,51,39,57,56,31,43,46,31,27,36,26,44,27,38,29,54,17,34,53,26,51,74,66,68,33,61,69,60,18,52,51,31,50,52,35,32,52,42,48,49,58,52,44,72,72,97,125,93,80,68,67,72,89,65,46,59,42,79,73,38,82,74,48,74,57,93,52,30,39,31,27,39,29,30,36,80,87,64,48,66,27,29,36,43,37,42,51,81,57,63,55,56,58,26,49,53,24,15,50,44,43,26,58,54,49,63,38,49,30,28,40,31,59,72,46,74,57,93,59,29,35,35,30,48,53,43,55,87,43,38,36,54,56,47,21,76,75,65,31,64,66,55,38,50,52,50,52,41,51,33,50,45,41,49,64,45,89,65,100,56,78,73,62,87,72,43,40,47,46,72,65,71,41,44,54,23,48,49,53,16,50,52,35,48,74,71,72,44,87,45,70,40,38,55,23,39,52,48,42,52,49,46,69,74,61,48,92,47,78,42,75,36,49,60,58,44,33,36,84,27,27,20,37,34,96,88,39,64,24,36,51,78,37,32,17,23,31,32,42,69,44,54,40,56,19,49,39,56,68,38,55,80,94,35,60,77,56,41,53,30,59,68,54,53,52,49,50,22,46,54,48,10,64,63,70,75,45,52,40,57,57,33,43,47,30,27,35,26,45,26,38,31,55,18,34,52,26,50,74,66,70,32,61,69,60,18,50,51,31,48,52,35,31,53,40,48,49,58,52,43,72,73,98

InterPro domains:
  IPR006748 Aminoglycoside/hydroxyurea antibiotic resistance kinase [PF04655] (7-254)
  IPR0110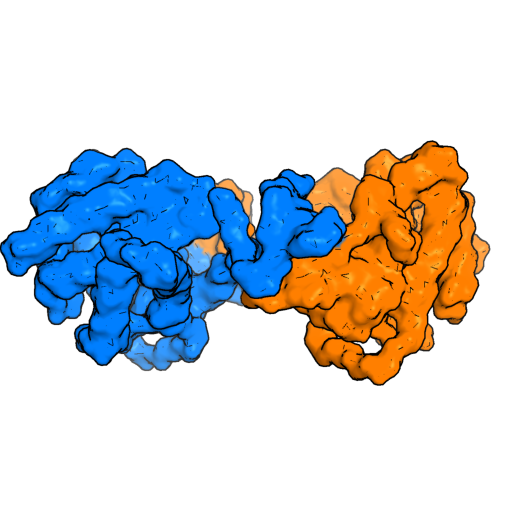09 Protein kinase-like domain superfamily [SSF56112] (9-255)